Protein AF-A0A2C7A4M6-F1 (afdb_monomer_lite)

Foldseek 3Di:
DPFADFDDDDDPFKTKGKDADQAWAKFKFWQPQPPQPDWKFKDKDQPPDDDDPPDGDTDDDPPDRIDMDIEIHHHRIMMMIMRGGPDDDDDDGDRDPDPDDPVADHDAWAAWAFDFKAAPVRDTQQAEDDEFKIKTKTFTDAQWKKWKWKAFPNDIDTQDIDGQHRRRIDMDMGGDDDFGWIWMWMWTADPSGHIYDIHPDTDTYGYHDDPDQDQDAWAAKFWDFKADLVGTDPPQEAQFQKIKIKTFTPAQWKKFKDFVPHTQDTQAGAFRRRITMDIFWRHFFDKTWMKMWIADPSGHIYDIDPGTRIHGYDYPPPDDGRPGCRSLCQLADQVQQCVQPVVCVVVVDRSSVCCVVPVLVVQRARDPQAGSFQQCQQPVVCVVVVHRSVVCCQRPVLSVQRGRAQQAGSVVQCVVVVSCVVRVHRSSSCCVRHVVVVVHGRDGDDQPGQDDPQNQARQVQQCVQVVVCVVVRPRSSVCCVVPVLVVQRARDPQAGSVQQCVVCVVCVVVVHRSSVCCQPPVLVVQHGRDPVAGSVFQCVQPVVCVVVVHRRVSCCVVPVVVVVRDRGHDDDDDPDDD

Structure (mmCIF, N/CA/C/O backbone):
data_AF-A0A2C7A4M6-F1
#
_entry.id   AF-A0A2C7A4M6-F1
#
loop_
_atom_site.group_PDB
_atom_site.id
_atom_site.type_symbol
_atom_site.label_atom_id
_atom_site.label_alt_id
_atom_site.label_comp_id
_atom_site.label_asym_id
_atom_site.label_entity_id
_atom_site.label_seq_id
_atom_site.pdbx_PDB_ins_code
_atom_site.Cartn_x
_atom_site.Cartn_y
_atom_site.Cartn_z
_atom_site.occupancy
_atom_site.B_iso_or_equiv
_atom_site.auth_seq_id
_atom_site.auth_comp_id
_atom_site.auth_asym_id
_atom_site.auth_atom_id
_atom_site.pdbx_PDB_model_num
ATOM 1 N N . MET A 1 1 ? -14.027 -23.198 -65.482 1.00 37.09 1 MET A N 1
ATOM 2 C CA . MET A 1 1 ? -15.188 -22.865 -64.628 1.00 37.09 1 MET A CA 1
ATOM 3 C C . MET A 1 1 ? -16.435 -23.460 -65.266 1.00 37.09 1 MET A C 1
ATOM 5 O O . MET A 1 1 ? -16.710 -23.129 -66.414 1.00 37.09 1 MET A O 1
ATOM 9 N N . GLN A 1 2 ? -17.139 -24.384 -64.606 1.00 36.16 2 GLN A N 1
ATOM 10 C CA . GLN A 1 2 ? -18.490 -24.741 -65.056 1.00 36.16 2 GLN A CA 1
ATOM 11 C C . GLN A 1 2 ? -19.469 -23.678 -64.531 1.00 36.16 2 GLN A C 1
ATOM 13 O O . GLN A 1 2 ? -19.302 -23.261 -63.385 1.00 36.16 2 GLN A O 1
ATOM 18 N N . PRO A 1 3 ? -20.441 -23.198 -65.328 1.00 38.25 3 PRO A N 1
ATOM 19 C CA . PRO A 1 3 ? -21.481 -22.308 -64.819 1.00 38.25 3 PRO A CA 1
ATOM 20 C C . PRO A 1 3 ? -22.248 -23.027 -63.700 1.00 38.25 3 PRO A C 1
ATOM 22 O O . PRO A 1 3 ? -22.770 -24.116 -63.933 1.00 38.25 3 PRO A O 1
ATOM 25 N N . GLY A 1 4 ? -22.268 -22.458 -62.493 1.00 45.28 4 GLY A N 1
ATOM 26 C CA . GLY A 1 4 ? -23.024 -23.010 -61.368 1.00 45.28 4 GLY A CA 1
ATOM 27 C C . GLY A 1 4 ? -24.538 -22.864 -61.554 1.00 45.28 4 GLY A C 1
ATOM 28 O O . GLY A 1 4 ? -25.001 -22.012 -62.316 1.00 45.28 4 GLY A O 1
ATOM 29 N N . GLU A 1 5 ? -25.302 -23.714 -60.863 1.00 44.94 5 GLU A N 1
ATOM 30 C CA . GLU A 1 5 ? -26.767 -23.646 -60.798 1.00 44.94 5 GLU A CA 1
ATOM 31 C C . GLU A 1 5 ? -27.243 -22.260 -60.340 1.00 44.94 5 GLU A C 1
ATOM 33 O O . GLU A 1 5 ? -26.761 -21.704 -59.352 1.00 44.94 5 GLU A O 1
ATOM 38 N N . VAL A 1 6 ? -28.230 -21.709 -61.053 1.00 43.81 6 VAL A N 1
ATOM 39 C CA . VAL A 1 6 ? -28.964 -20.523 -60.605 1.00 43.81 6 VAL A CA 1
ATOM 40 C C . VAL A 1 6 ? -29.901 -20.963 -59.490 1.00 43.81 6 VAL A C 1
ATOM 42 O O . VAL A 1 6 ? -30.918 -21.608 -59.743 1.00 43.81 6 VAL A O 1
ATOM 45 N N . ASN A 1 7 ? -29.565 -20.597 -58.260 1.00 44.53 7 ASN A N 1
ATOM 46 C CA . ASN A 1 7 ? -30.357 -20.935 -57.092 1.00 44.53 7 ASN A CA 1
ATOM 47 C C . ASN A 1 7 ? -31.122 -19.695 -56.607 1.00 44.53 7 ASN A C 1
ATOM 49 O O . ASN A 1 7 ? -30.544 -18.735 -56.100 1.00 44.53 7 ASN A O 1
ATOM 53 N N . TYR A 1 8 ? -32.446 -19.702 -56.787 1.00 42.59 8 TYR A N 1
ATOM 54 C CA . TYR A 1 8 ? -33.330 -18.626 -56.334 1.00 42.59 8 TYR A CA 1
ATOM 55 C C . TYR A 1 8 ? -33.579 -18.738 -54.826 1.00 42.59 8 TYR A C 1
ATOM 57 O O . TYR A 1 8 ? -34.459 -19.477 -54.391 1.00 42.59 8 TYR A O 1
ATOM 65 N N . PHE A 1 9 ? -32.843 -17.962 -54.032 1.00 43.03 9 PHE A N 1
ATOM 66 C CA . PHE A 1 9 ? -33.095 -17.815 -52.598 1.00 43.03 9 PHE A CA 1
ATOM 67 C C . PHE A 1 9 ? -33.281 -16.333 -52.247 1.00 43.03 9 PHE A C 1
ATOM 69 O O . PHE A 1 9 ? -32.319 -15.578 -52.143 1.00 43.03 9 PHE A O 1
ATOM 76 N N . GLY A 1 10 ? -34.531 -15.889 -52.082 1.00 40.78 10 GLY A N 1
ATOM 77 C CA . GLY A 1 10 ? -34.824 -14.538 -51.594 1.00 40.78 10 GLY A CA 1
ATOM 78 C C . GLY A 1 10 ? -36.221 -14.019 -51.930 1.00 40.78 10 GLY A C 1
ATOM 79 O O . GLY A 1 10 ? -36.876 -14.492 -52.858 1.00 40.78 10 GLY A O 1
ATOM 80 N N . ALA A 1 11 ? -36.673 -13.023 -51.160 1.00 42.22 11 ALA A N 1
ATOM 81 C CA . ALA A 1 11 ? -37.874 -12.246 -51.461 1.00 42.22 11 ALA A CA 1
ATOM 82 C C . ALA A 1 11 ? -37.765 -11.593 -52.856 1.00 42.22 11 ALA A C 1
ATOM 84 O O . ALA A 1 11 ? -36.667 -11.282 -53.317 1.00 42.22 11 ALA A O 1
ATOM 85 N N . ALA A 1 12 ? -38.908 -11.422 -53.528 1.00 44.41 12 ALA A N 1
ATOM 86 C CA . ALA A 1 12 ? -39.018 -11.025 -54.934 1.00 44.41 12 ALA A CA 1
ATOM 87 C C . ALA A 1 12 ? -38.026 -9.913 -55.353 1.00 44.41 12 ALA A C 1
ATOM 89 O O . ALA A 1 12 ? -38.167 -8.770 -54.927 1.00 44.41 12 ALA A O 1
ATOM 90 N N . GLY A 1 13 ? -37.050 -10.252 -56.211 1.00 49.88 13 GLY A N 1
ATOM 91 C CA . GLY A 1 13 ? -36.129 -9.296 -56.854 1.00 49.88 13 GLY A CA 1
ATOM 92 C C . GLY A 1 13 ? -34.626 -9.603 -56.728 1.00 49.88 13 GLY A C 1
ATOM 93 O O . GLY A 1 13 ? -33.823 -9.087 -57.503 1.00 49.88 13 GLY A O 1
ATOM 94 N N . THR A 1 14 ? -34.209 -10.476 -55.814 1.00 51.59 14 THR A N 1
ATOM 95 C CA . THR A 1 14 ? -32.778 -10.787 -55.626 1.00 51.59 14 THR A CA 1
ATOM 96 C C . THR A 1 14 ? -32.383 -12.082 -56.335 1.00 51.59 14 THR A C 1
ATOM 98 O O . THR A 1 14 ? -33.012 -13.116 -56.115 1.00 51.59 14 THR A O 1
ATOM 101 N N . VAL A 1 15 ? -31.325 -12.042 -57.154 1.00 53.59 15 VAL A N 1
ATOM 102 C CA . VAL A 1 15 ? -30.747 -13.232 -57.804 1.00 53.59 15 VAL A CA 1
ATOM 103 C C . VAL A 1 15 ? -29.376 -13.525 -57.201 1.00 53.59 15 VAL A C 1
ATOM 105 O O . VAL A 1 15 ? -28.552 -12.617 -57.074 1.00 53.59 15 VAL A O 1
ATOM 108 N N . TRP A 1 16 ? -29.141 -14.792 -56.854 1.00 56.84 16 TRP A N 1
ATOM 109 C CA . TRP A 1 16 ? -27.864 -15.286 -56.348 1.00 56.84 16 TRP A CA 1
ATOM 110 C C . TRP A 1 16 ? -27.219 -16.250 -57.341 1.00 56.84 16 TRP A C 1
ATOM 112 O O . TRP A 1 16 ? -27.884 -17.127 -57.896 1.00 56.84 16 TRP A O 1
ATOM 122 N N . TYR A 1 17 ? -25.912 -16.101 -57.531 1.00 62.38 17 TYR A N 1
ATOM 123 C CA . TYR A 1 17 ? -25.081 -17.019 -58.307 1.00 62.38 17 TYR A CA 1
ATOM 124 C C . TYR A 1 17 ? -24.051 -17.658 -57.391 1.00 62.38 17 TYR A C 1
ATOM 126 O O . TYR A 1 17 ? -23.498 -16.970 -56.538 1.00 62.38 17 TYR A O 1
ATOM 134 N N . SER A 1 18 ? -23.761 -18.943 -57.582 1.00 62.69 18 SER A N 1
ATOM 135 C CA . SER A 1 18 ? -22.676 -19.617 -56.868 1.00 62.69 18 SER A CA 1
ATOM 136 C C . SER A 1 18 ? -21.654 -20.213 -57.825 1.00 62.69 18 SER A C 1
ATOM 138 O O . SER A 1 18 ? -22.031 -20.758 -58.864 1.00 62.69 18 SER A O 1
ATOM 140 N N . PHE A 1 19 ? -20.376 -20.180 -57.460 1.00 64.81 19 PHE A N 1
ATOM 141 C CA . PHE A 1 19 ? -19.347 -20.968 -58.136 1.00 64.81 19 PHE A CA 1
ATOM 142 C C . PHE A 1 19 ? -18.282 -21.454 -57.151 1.00 64.81 19 PHE A C 1
ATOM 144 O O . PHE A 1 19 ? -18.013 -20.816 -56.135 1.00 64.81 19 PHE A O 1
ATOM 151 N N . THR A 1 20 ? -17.653 -22.573 -57.500 1.00 64.44 20 THR A N 1
ATOM 152 C CA . THR A 1 20 ? -16.527 -23.157 -56.768 1.00 64.44 20 THR A CA 1
ATOM 153 C C . THR A 1 20 ? -15.386 -23.337 -57.770 1.00 64.44 20 THR A C 1
ATOM 155 O O . THR A 1 20 ? -15.526 -24.130 -58.710 1.00 64.44 20 THR A O 1
ATOM 158 N N . PRO A 1 21 ? -14.286 -22.575 -57.671 1.00 63.03 21 PRO A N 1
ATOM 159 C CA . PRO A 1 21 ? -13.169 -22.721 -58.587 1.00 63.03 21 PRO A CA 1
ATOM 160 C C . PRO A 1 21 ? -12.382 -23.996 -58.249 1.00 63.03 21 PRO A C 1
ATOM 162 O O . PRO A 1 21 ? -12.320 -24.441 -57.103 1.00 63.03 21 PRO A O 1
ATOM 165 N N . THR A 1 22 ? -11.785 -24.606 -59.269 1.00 62.47 22 THR A N 1
ATOM 166 C CA . THR A 1 22 ? -10.957 -25.817 -59.130 1.00 62.47 22 THR A CA 1
ATOM 167 C C . THR A 1 22 ? -9.478 -25.510 -58.898 1.00 62.47 22 THR A C 1
ATOM 169 O O . THR A 1 22 ? -8.708 -26.417 -58.608 1.00 62.47 22 THR A O 1
ATOM 172 N N . GLU A 1 23 ? -9.080 -24.248 -59.049 1.00 58.94 23 GLU A N 1
ATOM 173 C CA . GLU A 1 23 ? -7.717 -23.745 -58.886 1.00 58.94 23 GLU A CA 1
ATOM 174 C C . GLU A 1 23 ? -7.760 -22.320 -58.316 1.00 58.94 23 GLU A C 1
ATOM 176 O O . GLU A 1 23 ? -8.772 -21.632 -58.461 1.00 58.94 23 GLU A O 1
ATOM 181 N N . ASN A 1 24 ? -6.677 -21.892 -57.663 1.00 57.22 24 ASN A N 1
ATOM 182 C CA . ASN A 1 24 ? -6.542 -20.524 -57.166 1.00 57.22 24 ASN A CA 1
ATOM 183 C C . ASN A 1 24 ? -6.307 -19.593 -58.355 1.00 57.22 24 ASN A C 1
ATOM 185 O O . ASN A 1 24 ? -5.289 -19.725 -59.037 1.00 57.22 24 ASN A O 1
ATOM 189 N N . ALA A 1 25 ? -7.231 -18.675 -58.617 1.00 57.78 25 ALA A N 1
ATOM 190 C CA . ALA A 1 25 ? -7.125 -17.786 -59.765 1.00 57.78 25 ALA A CA 1
ATOM 191 C C . ALA A 1 25 ? -7.914 -16.486 -59.561 1.00 57.78 25 ALA A C 1
ATOM 193 O O . ALA A 1 25 ? -8.952 -16.493 -58.892 1.00 57.78 25 ALA A O 1
ATOM 194 N N . PRO A 1 26 ? -7.482 -15.379 -60.190 1.00 55.06 26 PRO A N 1
ATOM 195 C CA . PRO A 1 26 ? -8.319 -14.198 -60.320 1.00 55.06 26 PRO A CA 1
ATOM 196 C C . PRO A 1 26 ? -9.550 -14.525 -61.170 1.00 55.06 26 PRO A C 1
ATOM 198 O O . PRO A 1 26 ? -9.453 -15.143 -62.236 1.00 55.06 26 PRO A O 1
ATOM 201 N N . VAL A 1 27 ? -10.719 -14.101 -60.699 1.00 57.97 27 VAL A N 1
ATOM 202 C CA . VAL A 1 27 ? -11.993 -14.293 -61.389 1.00 57.97 27 VAL A CA 1
ATOM 203 C C . VAL A 1 27 ? -12.626 -12.935 -61.643 1.00 57.97 27 VAL A C 1
ATOM 205 O O . VAL A 1 27 ? -12.754 -12.116 -60.738 1.00 57.97 27 VAL A O 1
ATOM 208 N N . ALA A 1 28 ? -13.031 -12.710 -62.892 1.00 55.62 28 ALA A N 1
ATOM 209 C CA . ALA A 1 28 ? -13.744 -11.518 -63.319 1.00 55.62 28 ALA A CA 1
ATOM 210 C C . ALA A 1 28 ? -15.166 -11.880 -63.762 1.00 55.62 28 ALA A C 1
ATOM 212 O O . ALA A 1 28 ? -15.371 -12.809 -64.547 1.00 55.62 28 ALA A O 1
ATOM 213 N N . PHE A 1 29 ? -16.147 -11.112 -63.296 1.00 58.28 29 PHE A N 1
ATOM 214 C CA . PHE A 1 29 ? -17.554 -11.239 -63.668 1.00 58.28 29 PHE A CA 1
ATOM 215 C C . PHE A 1 29 ? -17.983 -9.999 -64.423 1.00 58.28 29 PHE A C 1
ATOM 217 O O . PHE A 1 29 ? -17.858 -8.908 -63.886 1.00 58.28 29 PHE A O 1
ATOM 224 N N . SER A 1 30 ? -18.534 -10.151 -65.627 1.00 52.47 30 SER A N 1
ATOM 225 C CA . SER A 1 30 ? -19.196 -9.054 -66.337 1.00 52.47 30 SER A CA 1
ATOM 226 C C . SER A 1 30 ? -20.706 -9.257 -66.300 1.00 52.47 30 SER A C 1
ATOM 228 O O . SER A 1 30 ? -21.194 -10.335 -66.641 1.00 52.47 30 SER A O 1
ATOM 230 N N . LEU A 1 31 ? -21.452 -8.217 -65.926 1.00 51.25 31 LEU A N 1
ATOM 231 C CA . LEU A 1 31 ? -22.922 -8.249 -65.904 1.00 51.25 31 LEU A CA 1
ATOM 232 C C . LEU A 1 31 ? -23.560 -7.892 -67.265 1.00 51.25 31 LEU A C 1
ATOM 234 O O . LEU A 1 31 ? -24.771 -7.684 -67.354 1.00 51.25 31 LEU A O 1
ATOM 238 N N . GLY A 1 32 ? -22.767 -7.838 -68.342 1.00 50.16 32 GLY A N 1
ATOM 239 C CA . GLY A 1 32 ? -23.219 -7.372 -69.656 1.00 50.16 32 GLY A CA 1
ATOM 240 C C . GLY A 1 32 ? -23.628 -5.890 -69.656 1.00 50.16 32 GLY A C 1
ATOM 241 O O . GLY A 1 32 ? -23.464 -5.182 -68.667 1.00 50.16 32 GLY A O 1
ATOM 242 N N . ASN A 1 33 ? -24.181 -5.401 -70.772 1.00 45.00 33 ASN A N 1
ATOM 243 C CA . ASN A 1 33 ? -24.582 -3.991 -70.958 1.00 45.00 33 ASN A CA 1
ATOM 244 C C . ASN A 1 33 ? -25.824 -3.563 -70.138 1.00 45.00 33 ASN A C 1
ATOM 246 O O . ASN A 1 33 ? -26.462 -2.559 -70.467 1.00 45.00 33 ASN A O 1
ATOM 250 N N . ALA A 1 34 ? -26.222 -4.322 -69.116 1.00 41.66 34 ALA A N 1
ATOM 251 C CA . ALA A 1 34 ? -27.325 -3.923 -68.254 1.00 41.66 34 ALA A CA 1
ATOM 252 C C . ALA A 1 34 ? -26.898 -2.688 -67.432 1.00 41.66 34 ALA A C 1
ATOM 254 O O . ALA A 1 34 ? -25.801 -2.687 -66.875 1.00 41.66 34 ALA A O 1
ATOM 255 N N . PRO A 1 35 ? -27.713 -1.621 -67.344 1.00 41.47 35 PRO A N 1
ATOM 256 C CA . PRO A 1 35 ? -27.428 -0.500 -66.457 1.00 41.47 35 PRO A CA 1
ATOM 257 C C . PRO A 1 35 ? -27.546 -0.986 -65.008 1.00 41.47 35 PRO A C 1
ATOM 259 O O . PRO A 1 35 ? -28.638 -1.080 -64.453 1.00 41.47 35 PRO A O 1
ATOM 262 N N . VAL A 1 36 ? -26.420 -1.351 -64.401 1.00 44.88 36 VAL A N 1
ATOM 263 C CA . VAL A 1 36 ? -26.385 -1.810 -63.012 1.00 44.88 36 VAL A CA 1
ATOM 264 C C . VAL A 1 36 ? -26.362 -0.571 -62.121 1.00 44.88 36 VAL A C 1
ATOM 266 O O . VAL A 1 36 ? -25.313 0.024 -61.893 1.00 44.88 36 VAL A O 1
ATOM 269 N N . THR A 1 37 ? -27.529 -0.125 -61.659 1.00 39.97 37 THR A N 1
ATOM 270 C CA . THR A 1 37 ? -27.629 0.977 -60.686 1.00 39.97 37 THR A CA 1
ATOM 271 C C . THR A 1 37 ? -27.382 0.535 -59.241 1.00 39.97 37 THR A C 1
ATOM 273 O O . THR A 1 37 ? -27.327 1.395 -58.370 1.00 39.97 37 THR A O 1
ATOM 276 N N . ASN A 1 38 ? -27.209 -0.766 -58.966 1.00 41.53 38 ASN A N 1
ATOM 277 C CA . ASN A 1 38 ? -27.182 -1.303 -57.601 1.00 41.53 38 ASN A CA 1
ATOM 278 C C . ASN A 1 38 ? -25.968 -2.206 -57.309 1.00 41.53 38 ASN A C 1
ATOM 280 O O . ASN A 1 38 ? -25.449 -2.890 -58.186 1.00 41.53 38 ASN A O 1
ATOM 284 N N . SER A 1 39 ? -25.560 -2.200 -56.039 1.00 45.88 39 SER A N 1
ATOM 285 C CA . SER A 1 39 ? -24.420 -2.889 -55.423 1.00 45.88 39 SER A CA 1
ATOM 286 C C . SER A 1 39 ? -24.341 -4.381 -55.771 1.00 45.88 39 SER A C 1
ATOM 288 O O . SER A 1 39 ? -25.323 -5.107 -55.606 1.00 45.88 39 SER A O 1
ATOM 290 N N . VAL A 1 40 ? -23.165 -4.850 -56.194 1.00 48.09 40 VAL A N 1
ATOM 291 C CA . VAL A 1 40 ? -22.848 -6.285 -56.267 1.00 48.09 40 VAL A CA 1
ATOM 292 C C . VAL A 1 40 ? -22.178 -6.682 -54.958 1.00 48.09 40 VAL A C 1
ATOM 294 O O . VAL A 1 40 ? -21.244 -6.009 -54.527 1.00 48.09 40 VAL A O 1
ATOM 297 N N . ILE A 1 41 ? -22.660 -7.752 -54.327 1.00 53.38 41 ILE A N 1
ATOM 298 C CA . ILE A 1 41 ? -22.087 -8.282 -53.083 1.00 53.38 41 ILE A CA 1
ATOM 299 C C . ILE A 1 41 ? -21.517 -9.667 -53.380 1.00 53.38 41 ILE A C 1
ATOM 301 O O . ILE A 1 41 ? -22.229 -10.523 -53.907 1.00 53.38 41 ILE A O 1
ATOM 305 N N . VAL A 1 42 ? -20.244 -9.880 -53.040 1.00 52.91 42 VAL A N 1
ATOM 306 C CA . VAL A 1 42 ? -19.570 -11.182 -53.123 1.00 52.91 42 VAL A CA 1
ATOM 307 C C . VAL A 1 42 ? -19.296 -11.676 -51.707 1.00 52.91 42 VAL A C 1
ATOM 309 O O . VAL A 1 42 ? -18.704 -10.956 -50.908 1.00 52.91 42 VAL A O 1
ATOM 312 N N . GLN A 1 43 ? -19.721 -12.899 -51.404 1.00 56.97 43 GLN A N 1
ATOM 313 C CA . GLN A 1 43 ? -19.491 -13.565 -50.122 1.00 56.97 43 GLN A CA 1
ATOM 314 C C . GLN A 1 43 ? -18.899 -14.951 -50.368 1.00 56.97 43 GLN A C 1
ATOM 316 O O . GLN A 1 43 ? -19.363 -15.673 -51.248 1.00 56.97 43 GLN A O 1
ATOM 321 N N . SER A 1 44 ? -17.893 -15.349 -49.597 1.00 50.44 44 SER A N 1
ATOM 322 C CA . SER A 1 44 ? -17.396 -16.727 -49.580 1.00 50.44 44 SER A CA 1
ATOM 323 C C . SER A 1 44 ? -17.989 -17.487 -48.394 1.00 50.44 44 SER A C 1
ATOM 325 O O . SER A 1 44 ? -18.187 -16.921 -47.319 1.00 50.44 44 SER A O 1
ATOM 327 N N . ALA A 1 45 ? -18.285 -18.773 -48.583 1.00 44.69 45 ALA A N 1
ATOM 328 C CA . ALA A 1 45 ? -18.636 -19.677 -47.495 1.00 44.69 45 ALA A CA 1
ATOM 329 C C . ALA A 1 45 ? -18.096 -21.096 -47.764 1.00 44.69 45 ALA A C 1
ATOM 331 O O . ALA A 1 45 ? -17.953 -21.492 -48.930 1.00 44.69 45 ALA A O 1
ATOM 332 N N . PRO A 1 46 ? -17.822 -21.883 -46.706 1.00 42.16 46 PRO A N 1
ATOM 333 C CA . PRO A 1 46 ? -17.512 -23.302 -46.840 1.00 42.16 46 PRO A CA 1
ATOM 334 C C . PRO A 1 46 ? -18.595 -24.058 -47.624 1.00 42.16 46 PRO A C 1
ATOM 336 O O . PRO A 1 46 ? -19.780 -23.719 -47.580 1.00 42.16 46 PRO A O 1
ATOM 339 N N . ALA A 1 47 ? -18.208 -25.116 -48.340 1.00 37.78 47 ALA A N 1
ATOM 340 C CA . ALA A 1 47 ? -19.157 -25.923 -49.102 1.00 37.78 47 ALA A CA 1
ATOM 341 C C . ALA A 1 47 ? -20.254 -26.509 -48.183 1.00 37.78 47 ALA A C 1
ATOM 343 O O . ALA A 1 47 ? -19.963 -27.304 -47.292 1.00 37.78 47 ALA A O 1
ATOM 344 N N . GLY A 1 48 ? -21.517 -26.132 -48.420 1.00 36.44 48 GLY A N 1
ATOM 345 C CA . GLY A 1 48 ? -22.682 -26.640 -47.681 1.00 36.44 48 GLY A CA 1
ATOM 346 C C . GLY A 1 48 ? -23.257 -25.724 -46.591 1.00 36.44 48 GLY A C 1
ATOM 347 O O . GLY A 1 48 ? -24.204 -26.139 -45.924 1.00 36.44 48 GLY A O 1
ATOM 348 N N . THR A 1 49 ? -22.752 -24.497 -46.413 1.00 36.78 49 THR A N 1
ATOM 349 C CA . THR A 1 49 ? -23.287 -23.517 -45.443 1.00 36.78 49 THR A CA 1
ATOM 350 C C . THR A 1 49 ? -23.953 -22.307 -46.122 1.00 36.78 49 THR A C 1
ATOM 352 O O . THR A 1 49 ? -23.675 -21.990 -47.280 1.00 36.78 49 THR A O 1
ATOM 355 N N . VAL A 1 50 ? -24.877 -21.643 -45.409 1.00 35.56 50 VAL A N 1
ATOM 356 C CA . VAL A 1 50 ? -25.523 -20.380 -45.829 1.00 35.56 50 VAL A CA 1
ATOM 357 C C . VAL A 1 50 ? -24.733 -19.209 -45.220 1.00 35.56 50 VAL A C 1
ATOM 359 O O . VAL A 1 50 ? -24.493 -19.240 -44.013 1.00 35.56 50 VAL A O 1
ATOM 362 N N . PRO A 1 51 ? -24.320 -18.191 -45.995 1.00 38.62 51 PRO A N 1
ATOM 363 C CA . PRO A 1 51 ? -23.470 -17.111 -45.488 1.00 38.62 51 PRO A CA 1
ATOM 364 C C . PRO A 1 51 ? -24.187 -16.190 -44.481 1.00 38.62 51 PRO A C 1
ATOM 366 O O . PRO A 1 51 ? -25.370 -15.876 -44.634 1.00 38.62 51 PRO A O 1
ATOM 369 N N . SER A 1 52 ? -23.450 -15.722 -43.465 1.00 35.28 52 SER A N 1
ATOM 370 C CA . SER A 1 52 ? -23.842 -14.618 -42.577 1.00 35.28 52 SER A CA 1
ATOM 371 C C . SER A 1 52 ? -23.317 -13.282 -43.131 1.00 35.28 52 SER A C 1
ATOM 373 O O . SER A 1 52 ? -22.284 -13.221 -43.791 1.00 35.28 52 SER A O 1
ATOM 375 N N . VAL A 1 53 ? -24.049 -12.190 -42.898 1.00 34.72 53 VAL A N 1
ATOM 376 C CA . VAL A 1 53 ? -23.963 -10.898 -43.624 1.00 34.72 53 VAL A CA 1
ATOM 377 C C . VAL A 1 53 ? -22.669 -10.081 -43.347 1.00 34.72 53 VAL A C 1
ATOM 379 O O . VAL A 1 53 ? -22.598 -8.903 -43.675 1.00 34.72 53 VAL A O 1
ATOM 382 N N . GLY A 1 54 ? -21.626 -10.672 -42.752 1.00 29.75 54 GLY A N 1
ATOM 383 C CA . GLY A 1 54 ? -20.470 -9.947 -42.193 1.00 29.75 54 GLY A CA 1
ATOM 384 C C . GLY A 1 54 ? -19.261 -9.716 -43.110 1.00 29.75 54 GLY A C 1
ATOM 385 O O . GLY A 1 54 ? -18.419 -8.885 -42.790 1.00 29.75 54 GLY A O 1
ATOM 386 N N . GLY A 1 55 ? -19.147 -10.410 -44.244 1.00 31.31 55 GLY A N 1
ATOM 387 C CA . GLY A 1 55 ? -18.017 -10.261 -45.172 1.00 31.31 55 GLY A CA 1
ATOM 388 C C . GLY A 1 55 ? -18.356 -9.361 -46.357 1.00 31.31 55 GLY A C 1
ATOM 389 O O . GLY A 1 55 ? -18.656 -9.863 -47.436 1.00 31.31 55 GLY A O 1
ATOM 390 N N . LEU A 1 56 ? -18.375 -8.041 -46.168 1.00 39.03 56 LEU A N 1
ATOM 391 C CA . LEU A 1 56 ? -18.654 -7.078 -47.241 1.00 39.03 56 LEU A CA 1
ATOM 392 C C . LEU A 1 56 ? -17.366 -6.715 -47.998 1.00 39.03 56 LEU A C 1
ATOM 394 O O . LEU A 1 56 ? -16.577 -5.913 -47.510 1.00 39.03 56 LEU A O 1
ATOM 398 N N . GLN A 1 57 ? -17.185 -7.223 -49.221 1.00 39.84 57 GLN A N 1
ATOM 399 C CA . GLN A 1 57 ? -16.430 -6.489 -50.243 1.00 39.84 57 GLN A CA 1
ATOM 400 C C . GLN A 1 57 ? -17.427 -5.744 -51.135 1.00 39.84 57 GLN A C 1
ATOM 402 O O . GLN A 1 57 ? -18.160 -6.349 -51.919 1.00 39.84 57 GLN A O 1
ATOM 407 N N . ALA A 1 58 ? -17.494 -4.422 -50.977 1.00 36.81 58 ALA A N 1
ATOM 408 C CA . ALA A 1 58 ? -18.237 -3.549 -51.875 1.00 36.81 58 ALA A CA 1
ATOM 409 C C . ALA A 1 58 ? -17.299 -3.096 -53.000 1.00 36.81 58 ALA A C 1
ATOM 411 O O . ALA A 1 58 ? -16.381 -2.319 -52.757 1.00 36.81 58 ALA A O 1
ATOM 412 N N . VAL A 1 59 ? -17.534 -3.552 -54.231 1.00 40.56 59 VAL A N 1
ATOM 413 C CA . VAL A 1 59 ? -16.836 -3.010 -55.405 1.00 40.56 59 VAL A CA 1
ATOM 414 C C . VAL A 1 59 ? -17.678 -1.865 -55.965 1.00 40.56 59 VAL A C 1
ATOM 416 O O . VAL A 1 59 ? -18.768 -2.084 -56.502 1.00 40.56 59 VAL A O 1
ATOM 419 N N . THR A 1 60 ? -17.210 -0.626 -55.808 1.00 36.03 60 THR A N 1
ATOM 420 C CA . THR A 1 60 ? -17.815 0.555 -56.439 1.00 36.03 60 THR A CA 1
ATOM 421 C C . THR A 1 60 ? -17.402 0.670 -57.906 1.00 36.03 60 THR A C 1
ATOM 423 O O . THR A 1 60 ? -16.270 0.412 -58.302 1.00 36.03 60 THR A O 1
ATOM 426 N N . ASN A 1 61 ? -18.374 1.065 -58.727 1.00 37.59 61 ASN A N 1
ATOM 427 C CA . ASN A 1 61 ? -18.274 1.214 -60.173 1.00 37.59 61 ASN A CA 1
ATOM 428 C C . ASN A 1 61 ? -17.299 2.345 -60.562 1.00 37.59 61 ASN A C 1
ATOM 430 O O . ASN A 1 61 ? -17.655 3.522 -60.486 1.00 37.59 61 ASN A O 1
ATOM 434 N N . ASN A 1 62 ? -16.095 2.002 -61.027 1.00 31.94 62 ASN A N 1
ATOM 435 C CA . ASN A 1 62 ? -15.155 2.957 -61.624 1.00 31.94 62 ASN A CA 1
ATOM 436 C C . ASN A 1 62 ? -15.511 3.238 -63.095 1.00 31.94 62 ASN A C 1
ATOM 438 O O . ASN A 1 62 ? -14.805 2.818 -64.002 1.00 31.94 62 ASN A O 1
ATOM 442 N N . GLY A 1 63 ? -16.619 3.948 -63.337 1.00 34.12 63 GLY A N 1
ATOM 443 C CA . GLY A 1 63 ? -16.832 4.812 -64.515 1.00 34.12 63 GLY A CA 1
ATOM 444 C C . GLY A 1 63 ? -16.630 4.246 -65.936 1.00 34.12 63 GLY A C 1
ATOM 445 O O . GLY A 1 63 ? -16.569 5.034 -66.880 1.00 34.12 63 GLY A O 1
ATOM 446 N N . GLY A 1 64 ? -16.530 2.929 -66.121 1.00 39.09 64 GLY A N 1
ATOM 447 C CA . GLY A 1 64 ? -16.314 2.260 -67.406 1.00 39.09 64 GLY A CA 1
ATOM 448 C C . GLY A 1 64 ? -17.582 1.596 -67.943 1.00 39.09 64 GLY A C 1
ATOM 449 O O . GLY A 1 64 ? -18.466 1.197 -67.192 1.00 39.09 64 GLY A O 1
ATOM 450 N N . SER A 1 65 ? -17.684 1.460 -69.264 1.00 41.66 65 SER A N 1
ATOM 451 C CA . SER A 1 65 ? -18.879 1.028 -70.010 1.00 41.66 65 SER A CA 1
ATOM 452 C C . SER A 1 65 ? -19.344 -0.429 -69.797 1.00 41.66 65 SER A C 1
ATOM 454 O O . SER A 1 65 ? -20.243 -0.875 -70.509 1.00 41.66 65 SER A O 1
ATOM 456 N N . ALA A 1 66 ? -18.801 -1.159 -68.818 1.00 43.75 66 ALA A N 1
ATOM 457 C CA . ALA A 1 66 ? -19.342 -2.432 -68.342 1.00 43.75 66 ALA A CA 1
ATOM 458 C C . ALA A 1 66 ? -18.951 -2.667 -66.866 1.00 43.75 66 ALA A C 1
ATOM 460 O O . ALA A 1 66 ? -17.760 -2.630 -66.558 1.00 43.75 66 ALA A O 1
ATOM 461 N N . PRO A 1 67 ? -19.898 -2.944 -65.950 1.00 46.06 67 PRO A N 1
ATOM 462 C CA . PRO A 1 67 ? -19.560 -3.290 -64.575 1.00 46.06 67 PRO A CA 1
ATOM 463 C C . PRO A 1 67 ? -18.915 -4.676 -64.545 1.00 46.06 67 PRO A C 1
ATOM 465 O O . PRO A 1 67 ? -19.552 -5.678 -64.895 1.00 46.06 67 PRO A O 1
ATOM 468 N N . ALA A 1 68 ? -17.640 -4.709 -64.152 1.00 48.78 68 ALA A N 1
ATOM 469 C CA . ALA A 1 68 ? -16.905 -5.932 -63.891 1.00 48.78 68 ALA A CA 1
ATOM 470 C C . ALA A 1 68 ? -16.522 -6.010 -62.408 1.00 48.78 68 ALA A C 1
ATOM 472 O O . ALA A 1 68 ? -15.908 -5.086 -61.885 1.00 48.78 68 ALA A O 1
ATOM 473 N N . VAL A 1 69 ? -16.889 -7.103 -61.735 1.00 52.53 69 VAL A N 1
ATOM 474 C CA . VAL A 1 69 ? -16.413 -7.416 -60.377 1.00 52.53 69 VAL A CA 1
ATOM 475 C C . VAL A 1 69 ? -15.246 -8.380 -60.511 1.00 52.53 69 VAL A C 1
ATOM 477 O O . VAL A 1 69 ? -15.396 -9.418 -61.157 1.00 52.53 69 VAL A O 1
ATOM 480 N N . GLN A 1 70 ? -14.093 -8.034 -59.942 1.00 55.34 70 GLN A N 1
ATOM 481 C CA . GLN A 1 70 ? -12.880 -8.852 -59.983 1.00 55.34 70 GLN A CA 1
ATOM 482 C C . GLN A 1 70 ? -12.416 -9.143 -58.559 1.00 55.34 70 GLN A C 1
ATOM 484 O O . GLN A 1 70 ? -12.411 -8.241 -57.729 1.00 55.34 70 GLN A O 1
ATOM 489 N N . PHE A 1 71 ? -12.073 -10.396 -58.274 1.00 56.59 71 PHE A N 1
ATOM 490 C CA . PHE A 1 71 ? -11.492 -10.810 -56.994 1.00 56.59 71 PHE A CA 1
ATOM 491 C C . PHE A 1 71 ? -10.687 -12.102 -57.158 1.00 56.59 71 PHE A C 1
ATOM 493 O O . PHE A 1 71 ? -10.853 -12.835 -58.140 1.00 56.59 71 PHE A O 1
ATOM 500 N N . PHE A 1 72 ? -9.826 -12.408 -56.189 1.00 57.41 72 PHE A N 1
ATOM 501 C CA . PHE A 1 72 ? -9.060 -13.651 -56.169 1.00 57.41 72 PHE A CA 1
ATOM 502 C C . PHE A 1 72 ? -9.869 -14.794 -55.542 1.00 57.41 72 PHE A C 1
ATOM 504 O O . PHE A 1 72 ? -10.297 -14.709 -54.389 1.00 57.41 72 PHE A O 1
ATOM 511 N N . ALA A 1 73 ? -10.095 -15.870 -56.297 1.00 60.69 73 ALA A N 1
ATOM 512 C CA . ALA A 1 73 ? -10.877 -17.012 -55.839 1.00 60.69 73 ALA A CA 1
ATOM 513 C C . ALA A 1 73 ? -9.970 -18.192 -55.453 1.00 60.69 73 ALA A C 1
ATOM 515 O O . ALA A 1 73 ? -9.041 -18.536 -56.184 1.00 60.69 73 ALA A O 1
ATOM 516 N N . GLN A 1 74 ? -10.256 -18.827 -54.315 1.00 58.41 74 GLN A N 1
ATOM 517 C CA . GLN A 1 74 ? -9.512 -19.970 -53.786 1.00 58.41 74 GLN A CA 1
ATOM 518 C C . GLN A 1 74 ? -10.165 -21.296 -54.188 1.00 58.41 74 GLN A C 1
ATOM 520 O O . GLN A 1 74 ? -11.381 -21.464 -54.072 1.00 58.41 74 GLN A O 1
ATOM 525 N N . ALA A 1 75 ? -9.351 -22.255 -54.627 1.00 61.12 75 ALA A N 1
ATOM 526 C CA . ALA A 1 75 ? -9.764 -23.593 -55.022 1.00 61.12 75 ALA A CA 1
ATOM 527 C C . ALA A 1 75 ? -10.575 -24.276 -53.911 1.00 61.12 75 ALA A C 1
ATOM 529 O O . ALA A 1 75 ? -10.155 -24.324 -52.758 1.00 61.12 75 ALA A O 1
ATOM 530 N N . GLY A 1 76 ? -11.737 -24.826 -54.263 1.00 58.84 76 GLY A N 1
ATOM 531 C CA . GLY A 1 76 ? -12.609 -25.537 -53.323 1.00 58.84 76 GLY A CA 1
ATOM 532 C C . GLY A 1 76 ? -13.488 -24.647 -52.433 1.00 58.84 76 GLY A C 1
ATOM 533 O O . GLY A 1 76 ? -14.421 -25.173 -51.829 1.00 58.84 76 GLY A O 1
ATOM 534 N N . GLN A 1 77 ? -13.272 -23.326 -52.397 1.00 60.41 77 GLN A N 1
ATOM 535 C CA . GLN A 1 77 ? -14.165 -22.393 -51.701 1.00 60.41 77 GLN A CA 1
ATOM 536 C C . GLN A 1 77 ? -15.368 -22.026 -52.567 1.00 60.41 77 GLN A C 1
ATOM 538 O O . GLN A 1 77 ? -15.234 -21.789 -53.767 1.00 60.41 77 GLN A O 1
ATOM 543 N N . THR A 1 78 ? -16.561 -21.975 -51.975 1.00 61.41 78 THR A N 1
ATOM 544 C CA . THR A 1 78 ? -17.772 -21.600 -52.715 1.00 61.41 78 THR A CA 1
ATOM 545 C C . THR A 1 78 ? -18.062 -20.121 -52.513 1.00 61.41 78 THR A C 1
ATOM 547 O O . THR A 1 78 ? -18.155 -19.635 -51.388 1.00 61.41 78 THR A O 1
ATOM 550 N N . TYR A 1 79 ? -18.212 -19.404 -53.618 1.00 61.56 79 TYR A N 1
ATOM 551 C CA . TYR A 1 79 ? -18.504 -17.977 -53.633 1.00 61.56 79 TYR A CA 1
ATOM 552 C C . TYR A 1 79 ? -19.946 -17.758 -54.071 1.00 61.56 79 TYR A C 1
ATOM 554 O O . TYR A 1 79 ? -20.368 -18.325 -55.079 1.00 61.56 79 TYR A O 1
ATOM 562 N N . TYR A 1 80 ? -20.671 -16.918 -53.338 1.00 62.47 80 TYR A N 1
ATOM 563 C CA . TYR A 1 80 ? -22.035 -16.483 -53.606 1.00 62.47 80 TYR A CA 1
ATOM 564 C C . TYR A 1 80 ? -22.041 -15.010 -54.013 1.00 62.47 80 TYR A C 1
ATOM 566 O O . TYR A 1 80 ? -21.473 -14.158 -53.331 1.00 62.47 80 TYR A O 1
ATOM 574 N N . ILE A 1 81 ? -22.693 -14.706 -55.130 1.00 62.69 81 ILE A N 1
ATOM 575 C CA . ILE A 1 81 ? -22.761 -13.364 -55.708 1.00 62.69 81 ILE A CA 1
ATOM 576 C C . ILE A 1 81 ? -24.218 -12.920 -55.730 1.00 62.69 81 ILE A C 1
ATOM 578 O O . ILE A 1 81 ? -25.037 -13.529 -56.424 1.00 62.69 81 ILE A O 1
ATOM 582 N N . GLN A 1 82 ? -24.529 -11.849 -55.003 1.00 59.28 82 GLN A N 1
ATOM 583 C CA . GLN A 1 82 ? -25.845 -11.219 -55.005 1.00 59.28 82 GLN A CA 1
ATOM 584 C C . GLN A 1 82 ? -25.902 -10.110 -56.053 1.00 59.28 82 GLN A C 1
ATOM 586 O O . GLN A 1 82 ? -25.097 -9.175 -56.026 1.00 59.28 82 GLN A O 1
ATOM 591 N N . VAL A 1 83 ? -26.907 -10.170 -56.928 1.00 56.47 83 VAL A N 1
ATOM 592 C CA . VAL A 1 83 ? -27.238 -9.083 -57.857 1.00 56.47 83 VAL A CA 1
ATOM 593 C C . VAL A 1 83 ? -28.649 -8.588 -57.537 1.00 56.47 83 VAL A C 1
ATOM 595 O O . VAL A 1 83 ? -29.628 -9.329 -57.664 1.00 56.47 83 VAL A O 1
ATOM 598 N N . GLY A 1 84 ? -28.770 -7.338 -57.084 1.00 48.38 84 GLY A N 1
ATOM 599 C CA . GLY A 1 84 ? -30.073 -6.720 -56.828 1.00 48.38 84 GLY A CA 1
ATOM 600 C C . GLY A 1 84 ? -30.733 -6.271 -58.133 1.00 48.38 84 GLY A C 1
ATOM 601 O O . GLY A 1 84 ? -30.177 -5.421 -58.824 1.00 48.38 84 GLY A O 1
ATOM 602 N N . SER A 1 85 ? -31.917 -6.791 -58.477 1.00 49.62 85 SER A N 1
ATOM 603 C CA . SER A 1 85 ? -32.676 -6.310 -59.643 1.00 49.62 85 SER A CA 1
ATOM 604 C C . SER A 1 85 ? -34.155 -6.080 -59.323 1.00 49.62 85 SER A C 1
ATOM 606 O O . SER A 1 85 ? -34.810 -6.894 -58.681 1.00 49.62 85 SER A O 1
ATOM 608 N N . THR A 1 86 ? -34.739 -4.993 -59.822 1.00 40.94 86 THR A N 1
ATOM 609 C CA . THR A 1 86 ? -36.182 -4.983 -60.086 1.00 40.94 86 THR A CA 1
ATOM 610 C C . THR A 1 86 ? -36.386 -5.785 -61.363 1.00 40.94 86 THR A C 1
ATOM 612 O O . THR A 1 86 ? -35.831 -5.432 -62.401 1.00 40.94 86 THR A O 1
ATOM 615 N N . ALA A 1 87 ? -37.100 -6.900 -61.250 1.00 41.72 87 ALA A N 1
ATOM 616 C CA . ALA A 1 87 ? -37.295 -7.883 -62.303 1.00 41.72 87 ALA A CA 1
ATOM 617 C C . ALA A 1 87 ? -37.710 -7.251 -63.642 1.00 41.72 87 ALA A C 1
ATOM 619 O O . ALA A 1 87 ? -38.802 -6.708 -63.741 1.00 41.72 87 ALA A O 1
ATOM 620 N N . GLU A 1 88 ? -36.830 -7.337 -64.641 1.00 42.41 88 GLU A N 1
ATOM 621 C CA . GLU A 1 88 ? -37.098 -7.675 -66.046 1.00 42.41 88 GLU A CA 1
ATOM 622 C C . GLU A 1 88 ? -35.804 -7.465 -66.859 1.00 42.41 88 GLU A C 1
ATOM 624 O O . GLU A 1 88 ? -35.191 -6.406 -66.819 1.00 42.41 88 GLU A O 1
ATOM 629 N N . ALA A 1 89 ? -35.400 -8.502 -67.602 1.00 41.19 89 ALA A N 1
ATOM 630 C CA . ALA A 1 89 ? -34.283 -8.536 -68.558 1.00 41.19 89 ALA A CA 1
ATOM 631 C C . ALA A 1 89 ? -32.838 -8.605 -68.006 1.00 41.19 89 ALA A C 1
ATOM 633 O O . ALA A 1 89 ? -32.026 -7.712 -68.233 1.00 41.19 89 ALA A O 1
ATOM 634 N N . LEU A 1 90 ? -32.450 -9.760 -67.450 1.00 42.94 90 LEU A N 1
ATOM 635 C CA . LEU A 1 90 ? -31.081 -10.261 -67.643 1.00 42.94 90 LEU A CA 1
ATOM 636 C C . LEU A 1 90 ? -31.110 -11.307 -68.767 1.00 42.94 90 LEU A C 1
ATOM 638 O O . LEU A 1 90 ? -31.532 -12.446 -68.574 1.00 42.94 90 LEU A O 1
ATOM 642 N N . GLY A 1 91 ? -30.727 -10.887 -69.977 1.00 40.69 91 GLY A N 1
ATOM 643 C CA . GLY A 1 91 ? -30.354 -11.809 -71.052 1.00 40.69 91 GLY A CA 1
ATOM 644 C C . GLY A 1 91 ? -29.112 -12.620 -70.665 1.00 40.69 91 GLY A C 1
ATOM 645 O O . GLY A 1 91 ? -28.422 -12.262 -69.716 1.00 40.69 91 GLY A O 1
ATOM 646 N N . ALA A 1 92 ? -28.866 -13.719 -71.388 1.00 41.09 92 ALA A N 1
ATOM 647 C CA . ALA A 1 92 ? -27.820 -14.721 -71.145 1.00 41.09 92 ALA A CA 1
ATOM 648 C C . ALA A 1 92 ? -26.599 -14.213 -70.348 1.00 41.09 92 ALA A C 1
ATOM 650 O O . ALA A 1 92 ? -25.785 -13.443 -70.853 1.00 41.09 92 ALA A O 1
ATOM 651 N N . PHE A 1 93 ? -26.472 -14.693 -69.109 1.00 41.75 93 PHE A N 1
ATOM 652 C CA . PHE A 1 93 ? -25.294 -14.505 -68.269 1.00 41.75 93 PHE A CA 1
ATOM 653 C C . PHE A 1 93 ? -24.137 -15.303 -68.883 1.00 41.75 93 PHE A C 1
ATOM 655 O O . PHE A 1 93 ? -24.244 -16.520 -69.048 1.00 41.75 93 PHE A O 1
ATOM 662 N N . SER A 1 94 ? -23.040 -14.645 -69.252 1.00 41.72 94 SER A N 1
ATOM 663 C CA . SER A 1 94 ? -21.838 -15.325 -69.737 1.00 41.72 94 SER A CA 1
ATOM 664 C C . SER A 1 94 ? -20.675 -15.044 -68.796 1.00 41.72 94 SER A C 1
ATOM 666 O O . SER A 1 94 ? -20.169 -13.925 -68.757 1.00 41.72 94 SER A O 1
ATOM 668 N N . ILE A 1 95 ? -20.216 -16.073 -68.081 1.00 41.38 95 ILE A N 1
ATOM 669 C CA . ILE A 1 95 ? -18.877 -16.073 -67.483 1.00 41.38 95 ILE A CA 1
ATOM 670 C C . ILE A 1 95 ? -17.902 -16.218 -68.652 1.00 41.38 95 ILE A C 1
ATOM 672 O O . ILE A 1 95 ? -17.668 -17.318 -69.151 1.00 41.38 95 ILE A O 1
ATOM 676 N N . ALA A 1 96 ? -17.398 -15.096 -69.152 1.00 41.41 96 ALA A N 1
ATOM 677 C CA . ALA A 1 96 ? -16.236 -15.100 -70.022 1.00 41.41 96 ALA A CA 1
ATOM 678 C C . ALA A 1 96 ? -14.995 -15.002 -69.135 1.00 41.41 96 ALA A C 1
ATOM 680 O O . ALA A 1 96 ? -14.964 -14.193 -68.211 1.00 41.41 96 ALA A O 1
ATOM 681 N N . SER A 1 97 ? -13.959 -15.787 -69.432 1.00 41.28 97 SER A N 1
ATOM 682 C CA . SER A 1 97 ? -12.612 -15.512 -68.933 1.00 41.28 97 SER A CA 1
ATOM 683 C C . SER A 1 97 ? -12.113 -14.230 -69.607 1.00 41.28 97 SER A C 1
ATOM 685 O O . SER A 1 97 ? -11.405 -14.274 -70.616 1.00 41.28 97 SER A O 1
ATOM 687 N N . VAL A 1 98 ? -12.573 -13.080 -69.126 1.00 45.50 98 VAL A N 1
ATOM 688 C CA . VAL A 1 98 ? -11.981 -11.798 -69.498 1.00 45.50 98 VAL A CA 1
ATOM 689 C C . VAL A 1 98 ? -10.649 -11.725 -68.748 1.00 45.50 98 VAL A C 1
ATOM 691 O O . VAL A 1 98 ? -10.640 -12.013 -67.549 1.00 45.50 98 VAL A O 1
ATOM 694 N N . PRO A 1 99 ? -9.519 -11.421 -69.411 1.00 47.34 99 PRO A N 1
ATOM 695 C CA . PRO A 1 99 ? -8.278 -11.164 -68.686 1.00 47.34 99 PRO A CA 1
ATOM 696 C C . PRO A 1 99 ? -8.525 -10.056 -67.642 1.00 47.34 99 PRO A C 1
ATOM 698 O O . PRO A 1 99 ? -9.247 -9.106 -67.960 1.00 47.34 99 PRO A O 1
ATOM 701 N N . PRO A 1 100 ? -7.996 -10.191 -66.409 1.00 51.22 100 PRO A N 1
ATOM 702 C CA . PRO A 1 100 ? -8.191 -9.195 -65.357 1.00 51.22 100 PRO A CA 1
ATOM 703 C C . PRO A 1 100 ? -7.751 -7.815 -65.848 1.00 51.22 100 PRO A C 1
ATOM 705 O O . PRO A 1 100 ? -6.842 -7.702 -66.67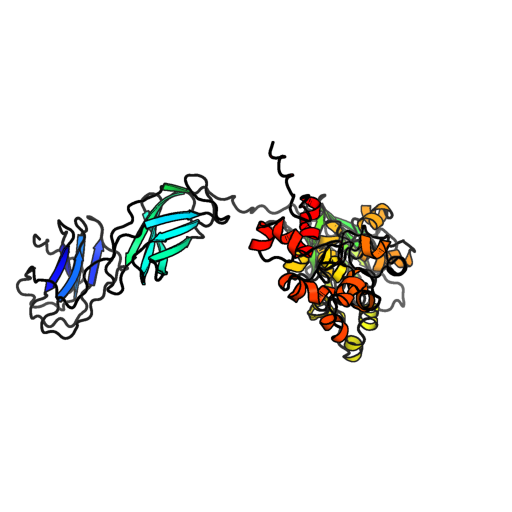8 1.00 51.22 100 PRO A O 1
ATOM 708 N N . ASP A 1 101 ? -8.442 -6.776 -65.380 1.00 53.09 101 ASP A N 1
ATOM 709 C CA . ASP A 1 101 ? -8.057 -5.410 -65.718 1.00 53.09 101 ASP A CA 1
ATOM 710 C C . ASP A 1 101 ? -6.692 -5.166 -65.062 1.00 53.09 101 ASP A C 1
ATOM 712 O O . ASP A 1 101 ? -6.599 -5.300 -63.844 1.00 53.09 101 ASP A O 1
ATOM 716 N N . PRO A 1 102 ? -5.626 -4.841 -65.814 1.00 55.28 102 PRO A N 1
ATOM 717 C CA . PRO A 1 102 ? -4.311 -4.623 -65.219 1.00 55.28 102 PRO A CA 1
ATOM 718 C C . PRO A 1 102 ? -4.278 -3.448 -64.227 1.00 55.28 102 PRO A C 1
ATOM 720 O O . PRO A 1 102 ? -3.285 -3.299 -63.522 1.00 55.28 102 PRO A O 1
ATOM 723 N N . ALA A 1 103 ? -5.316 -2.603 -64.181 1.00 55.28 103 ALA A N 1
ATOM 724 C CA . ALA A 1 103 ? -5.456 -1.540 -63.189 1.00 55.28 103 ALA A CA 1
ATOM 725 C C . ALA A 1 103 ? -6.043 -2.006 -61.841 1.00 55.28 103 ALA A C 1
ATOM 727 O O . ALA A 1 103 ? -6.060 -1.214 -60.900 1.00 55.28 103 ALA A O 1
ATOM 728 N N . ILE A 1 104 ? -6.542 -3.244 -61.737 1.00 55.62 104 ILE A N 1
ATOM 729 C CA . ILE A 1 104 ? -7.101 -3.807 -60.503 1.00 55.62 104 ILE A CA 1
ATOM 730 C C . ILE A 1 104 ? -6.106 -4.815 -59.939 1.00 55.62 104 ILE A C 1
ATOM 732 O O . ILE A 1 104 ? -5.777 -5.807 -60.590 1.00 55.62 104 ILE A O 1
ATOM 736 N N . ASP A 1 105 ? -5.646 -4.561 -58.717 1.00 68.25 105 ASP A N 1
ATOM 737 C CA . ASP A 1 105 ? -4.797 -5.506 -58.011 1.00 68.25 105 ASP A CA 1
ATOM 738 C C . ASP A 1 105 ? -5.625 -6.691 -57.510 1.00 68.25 105 ASP A C 1
ATOM 740 O O . ASP A 1 105 ? -6.574 -6.540 -56.741 1.00 68.25 105 ASP A O 1
ATOM 744 N N . VAL A 1 106 ? -5.258 -7.875 -57.981 1.00 68.00 106 VAL A N 1
ATOM 745 C CA . VAL A 1 106 ? -5.886 -9.155 -57.648 1.00 68.00 106 VAL A CA 1
ATOM 746 C C . VAL A 1 106 ? -4.869 -10.134 -57.068 1.00 68.00 106 VAL A C 1
ATOM 748 O O . VAL A 1 106 ? -5.136 -11.337 -57.045 1.00 68.00 106 VAL A O 1
ATOM 751 N N . THR A 1 107 ? -3.683 -9.660 -56.686 1.00 76.31 107 THR A N 1
ATOM 752 C CA . THR A 1 107 ? -2.584 -10.498 -56.203 1.00 76.31 107 THR A CA 1
ATOM 753 C C . THR A 1 107 ? -2.591 -10.487 -54.683 1.00 76.31 107 THR A C 1
ATOM 755 O O . THR A 1 107 ? -2.260 -9.469 -54.098 1.00 76.31 107 THR A O 1
ATOM 758 N N . PRO A 1 108 ? -2.935 -11.596 -54.012 1.00 79.62 108 PRO A N 1
ATOM 759 C CA . PRO A 1 108 ? -2.855 -11.631 -52.564 1.00 79.62 108 PRO A CA 1
ATOM 760 C C . PRO A 1 108 ? -1.415 -11.521 -52.058 1.00 79.62 108 PRO A C 1
ATOM 762 O O . PRO A 1 108 ? -0.509 -12.049 -52.717 1.00 79.62 108 PRO A O 1
ATOM 765 N N . PRO A 1 109 ? -1.217 -10.968 -50.849 1.00 88.75 109 PRO A N 1
ATOM 766 C CA . PRO A 1 109 ? 0.075 -11.018 -50.187 1.00 88.75 109 PRO A CA 1
ATOM 767 C C . PRO A 1 109 ? 0.469 -12.463 -49.851 1.00 88.75 109 PRO A C 1
ATOM 769 O O . PRO A 1 109 ? -0.342 -13.401 -49.894 1.00 88.75 109 PRO A O 1
ATOM 772 N N . ALA A 1 110 ? 1.733 -12.668 -49.482 1.00 89.31 110 ALA A N 1
ATOM 773 C CA . ALA A 1 110 ? 2.180 -13.957 -48.956 1.00 89.31 110 ALA A CA 1
ATOM 774 C C . ALA A 1 110 ? 1.481 -14.300 -47.621 1.00 89.31 110 ALA A C 1
ATOM 776 O O . ALA A 1 110 ? 1.040 -13.425 -46.874 1.00 89.31 110 ALA A O 1
ATOM 777 N N . ALA A 1 111 ? 1.369 -15.594 -47.301 1.00 89.19 111 ALA A N 1
ATOM 778 C CA . ALA A 1 111 ? 0.875 -16.024 -45.991 1.00 89.19 111 ALA A CA 1
ATOM 779 C C . ALA A 1 111 ? 1.841 -15.551 -44.885 1.00 89.19 111 ALA A C 1
ATOM 781 O O . ALA A 1 111 ? 3.043 -15.803 -45.017 1.00 89.19 111 ALA A O 1
ATOM 782 N N . PRO A 1 112 ? 1.358 -14.911 -43.802 1.00 93.25 112 PRO A N 1
ATOM 783 C CA . PRO A 1 112 ? 2.201 -14.566 -42.663 1.00 93.25 112 PRO A CA 1
ATOM 784 C C . PRO A 1 112 ? 2.836 -15.798 -42.020 1.00 93.25 112 PRO A C 1
ATOM 786 O O . PRO A 1 112 ? 2.262 -16.891 -42.029 1.00 93.25 112 PRO A O 1
ATOM 789 N N . ALA A 1 113 ? 3.992 -15.615 -41.394 1.00 92.38 113 ALA A N 1
ATOM 790 C CA . ALA A 1 113 ? 4.591 -16.601 -40.507 1.00 92.38 113 ALA A CA 1
ATOM 791 C C . ALA A 1 113 ? 4.368 -16.184 -39.054 1.00 92.38 113 ALA A C 1
ATOM 793 O O . ALA A 1 113 ? 4.652 -15.046 -38.700 1.00 92.38 113 ALA A O 1
ATOM 794 N N . ILE A 1 114 ? 3.909 -17.115 -38.216 1.00 91.38 114 ILE A N 1
ATOM 795 C CA . ILE A 1 114 ? 3.963 -16.982 -36.755 1.00 91.38 114 ILE A CA 1
ATOM 796 C C . ILE A 1 114 ? 5.322 -17.535 -36.322 1.00 91.38 114 ILE A C 1
ATOM 798 O O . ILE A 1 114 ? 5.616 -18.706 -36.585 1.00 91.38 114 ILE A O 1
ATOM 802 N N . VAL A 1 115 ? 6.161 -16.685 -35.735 1.00 91.25 115 VAL A N 1
ATOM 803 C CA . VAL A 1 115 ? 7.554 -16.991 -35.375 1.00 91.25 115 VAL A CA 1
ATOM 804 C C . VAL A 1 115 ? 7.676 -17.348 -33.898 1.00 91.25 115 VAL A C 1
ATOM 806 O O . VAL A 1 115 ? 8.366 -18.314 -33.578 1.00 91.25 115 VAL A O 1
ATOM 809 N N . ALA A 1 116 ? 6.994 -16.618 -33.014 1.00 89.44 116 ALA A N 1
ATOM 810 C CA . ALA A 1 116 ? 7.009 -16.888 -31.581 1.00 89.44 116 ALA A CA 1
ATOM 811 C C . ALA A 1 116 ? 5.640 -16.644 -30.940 1.00 89.44 116 ALA A C 1
ATOM 813 O O . ALA A 1 116 ? 4.852 -15.817 -31.405 1.00 89.44 116 ALA A O 1
ATOM 814 N N . VAL A 1 117 ? 5.393 -17.383 -29.861 1.00 91.19 117 VAL A N 1
ATOM 815 C CA . VAL A 1 117 ? 4.279 -17.179 -28.937 1.00 91.19 117 VAL A CA 1
ATOM 816 C C . VAL A 1 117 ? 4.882 -17.087 -27.543 1.00 91.19 117 VAL A C 1
ATOM 818 O O . VAL A 1 117 ? 5.657 -17.972 -27.177 1.00 91.19 117 VAL A O 1
ATOM 821 N N . THR A 1 118 ? 4.560 -16.036 -26.797 1.00 90.69 118 THR A N 1
ATOM 822 C CA . THR A 1 118 ? 5.019 -15.849 -25.415 1.00 90.69 118 THR A CA 1
ATOM 823 C C . THR A 1 118 ? 3.850 -15.609 -24.469 1.00 90.69 118 THR A C 1
ATOM 825 O O . THR A 1 118 ? 2.799 -15.128 -24.904 1.00 90.69 118 THR A O 1
ATOM 828 N N . ASP A 1 119 ? 4.018 -15.960 -23.198 1.00 87.81 119 ASP A N 1
ATOM 829 C CA . ASP A 1 119 ? 3.076 -15.611 -22.128 1.00 87.81 119 ASP A CA 1
ATOM 830 C C . ASP A 1 119 ? 3.328 -14.189 -21.584 1.00 87.81 119 ASP A C 1
ATOM 832 O O . ASP A 1 119 ? 4.058 -13.397 -22.194 1.00 87.81 119 ASP A O 1
ATOM 836 N N . ALA A 1 120 ? 2.665 -13.846 -20.476 1.00 82.19 120 ALA A N 1
ATOM 837 C CA . ALA A 1 120 ? 2.761 -12.538 -19.830 1.00 82.19 120 ALA A CA 1
ATOM 838 C C . ALA A 1 120 ? 4.147 -12.254 -19.224 1.00 82.19 120 ALA A C 1
ATOM 840 O O . ALA A 1 120 ? 4.533 -11.088 -19.144 1.00 82.19 120 ALA A O 1
ATOM 841 N N . ASP A 1 121 ? 4.899 -13.295 -18.862 1.00 81.62 121 ASP A N 1
ATOM 842 C CA . ASP A 1 121 ? 6.249 -13.190 -18.300 1.00 81.62 121 ASP A CA 1
ATOM 843 C C . ASP A 1 121 ? 7.324 -13.116 -19.404 1.00 81.62 121 ASP A C 1
ATOM 845 O O . ASP A 1 121 ? 8.500 -12.861 -19.141 1.00 81.62 121 ASP A O 1
ATOM 849 N N . GLY A 1 122 ? 6.915 -13.281 -20.668 1.00 82.88 122 GLY A N 1
ATOM 850 C CA . GLY A 1 122 ? 7.794 -13.262 -21.837 1.00 82.88 122 GLY A CA 1
ATOM 851 C C . GLY A 1 122 ? 8.391 -14.627 -22.175 1.00 82.88 122 GLY A C 1
ATOM 852 O O . GLY A 1 122 ? 9.211 -14.723 -23.096 1.00 82.88 122 GLY A O 1
ATOM 853 N N . ASP A 1 123 ? 7.958 -15.686 -21.492 1.00 85.00 123 ASP A N 1
ATOM 854 C CA . ASP A 1 123 ? 8.447 -17.040 -21.705 1.00 85.00 123 ASP A CA 1
ATOM 855 C C . ASP A 1 123 ? 7.833 -17.663 -22.962 1.00 85.00 123 ASP A C 1
ATOM 857 O O . ASP A 1 123 ? 6.672 -17.452 -23.316 1.00 85.00 123 ASP A O 1
ATOM 861 N N . ALA A 1 124 ? 8.636 -18.449 -23.684 1.00 86.75 124 ALA A N 1
ATOM 862 C CA . ALA A 1 124 ? 8.212 -19.064 -24.936 1.00 86.75 124 ALA A CA 1
ATOM 863 C C . ALA A 1 124 ? 7.201 -20.200 -24.702 1.00 86.75 124 ALA A C 1
ATOM 865 O O . ALA A 1 124 ? 7.521 -21.250 -24.137 1.00 86.75 124 ALA A O 1
ATOM 866 N N . VAL A 1 125 ? 6.003 -20.050 -25.264 1.00 84.69 125 VAL A N 1
ATOM 867 C CA . VAL A 1 125 ? 4.934 -21.048 -25.193 1.00 84.69 125 VAL A CA 1
ATOM 868 C C . VAL A 1 125 ? 5.125 -22.092 -26.287 1.00 84.69 125 VAL A C 1
ATOM 870 O O . VAL A 1 125 ? 4.943 -21.824 -27.476 1.00 84.69 125 VAL A O 1
ATOM 873 N N . THR A 1 126 ? 5.491 -23.313 -25.887 1.00 72.06 126 THR A N 1
ATOM 874 C CA . THR A 1 126 ? 5.810 -24.393 -26.838 1.00 72.06 126 THR A CA 1
ATOM 875 C C . THR A 1 126 ? 4.803 -25.543 -26.853 1.00 72.06 126 THR A C 1
ATOM 877 O O . THR A 1 126 ? 4.626 -26.129 -27.916 1.00 72.06 126 THR A O 1
ATOM 880 N N . THR A 1 127 ? 4.108 -25.842 -25.745 1.00 67.56 127 THR A N 1
ATOM 881 C CA . THR A 1 127 ? 2.936 -26.751 -25.651 1.00 67.56 127 THR A CA 1
ATOM 882 C C . THR A 1 127 ? 2.206 -26.569 -24.301 1.00 67.56 127 THR A C 1
ATOM 884 O O . THR A 1 127 ? 2.685 -25.814 -23.468 1.00 67.56 127 THR A O 1
ATOM 887 N N . THR A 1 128 ? 1.053 -27.247 -24.144 1.00 65.44 128 THR A N 1
ATOM 888 C CA . THR A 1 128 ? 0.138 -27.422 -22.982 1.00 65.44 128 THR A CA 1
ATOM 889 C C . THR A 1 128 ? 0.459 -26.746 -21.641 1.00 65.44 128 THR A C 1
ATOM 891 O O . THR A 1 128 ? 1.561 -26.901 -21.125 1.00 65.44 128 THR A O 1
ATOM 894 N N . GLY A 1 129 ? -0.576 -26.208 -20.984 1.00 60.19 129 GLY A N 1
ATOM 895 C CA . GLY A 1 129 ? -0.531 -25.827 -19.564 1.00 60.19 129 GLY A CA 1
ATOM 896 C C . GLY A 1 129 ? -0.365 -24.332 -19.311 1.00 60.19 129 GLY A C 1
ATOM 897 O O . GLY A 1 129 ? 0.083 -23.951 -18.237 1.00 60.19 129 GLY A O 1
ATOM 898 N N . VAL A 1 130 ? -0.691 -23.499 -20.300 1.00 70.06 130 VAL A N 1
ATOM 899 C CA . VAL A 1 130 ? -0.540 -22.042 -20.213 1.00 70.06 130 VAL A CA 1
ATOM 900 C C . VAL A 1 130 ? -1.881 -21.410 -19.849 1.00 70.06 130 VAL A C 1
ATOM 902 O O . VAL A 1 130 ? -2.927 -21.869 -20.313 1.00 70.06 130 VAL A O 1
ATOM 905 N N . ALA A 1 131 ? -1.846 -20.370 -19.021 1.00 70.31 131 ALA A N 1
ATOM 906 C CA . ALA A 1 131 ? -2.999 -19.567 -18.630 1.00 70.31 131 ALA A CA 1
ATOM 907 C C . ALA A 1 131 ? -2.686 -18.079 -18.851 1.00 70.31 131 ALA A C 1
ATOM 909 O O . ALA A 1 131 ? -1.526 -17.679 -18.831 1.00 70.31 131 ALA A O 1
ATOM 910 N N . GLY A 1 132 ? -3.722 -17.262 -19.046 1.00 75.69 132 GLY A N 1
ATOM 911 C CA . GLY A 1 132 ? -3.577 -15.810 -19.193 1.00 75.69 132 GLY A CA 1
ATOM 912 C C . GLY A 1 132 ? -3.307 -15.329 -20.623 1.00 75.69 132 GLY A C 1
ATOM 913 O O . GLY A 1 132 ? -3.621 -16.011 -21.602 1.00 75.69 132 GLY A O 1
ATOM 914 N N . ALA A 1 133 ? -2.786 -14.103 -20.730 1.00 85.94 133 ALA A N 1
ATOM 915 C CA . ALA A 1 133 ? -2.581 -13.413 -21.998 1.00 85.94 133 ALA A CA 1
ATOM 916 C C . ALA A 1 133 ? -1.448 -14.044 -22.823 1.00 85.94 133 ALA A C 1
ATOM 918 O O . ALA A 1 133 ? -0.395 -14.385 -22.289 1.00 85.94 133 ALA A O 1
ATOM 919 N N . LEU A 1 134 ? -1.647 -14.143 -24.140 1.00 90.62 134 LEU A N 1
ATOM 920 C CA . LEU A 1 134 ? -0.637 -14.641 -25.078 1.00 90.62 134 LEU A CA 1
ATOM 921 C C . LEU A 1 134 ? -0.258 -13.581 -26.106 1.00 90.62 134 LEU A C 1
ATOM 923 O O . LEU A 1 134 ? -1.134 -12.951 -26.703 1.00 90.62 134 LEU A O 1
ATOM 927 N N . THR A 1 135 ? 1.037 -13.453 -26.385 1.00 93.62 135 THR A N 1
ATOM 928 C CA . THR A 1 135 ? 1.570 -12.568 -27.426 1.00 93.62 135 THR A CA 1
ATOM 929 C C . THR A 1 135 ? 2.116 -13.378 -28.594 1.00 93.62 135 THR A C 1
ATOM 931 O O . THR A 1 135 ? 3.013 -14.200 -28.438 1.00 93.62 135 THR A O 1
ATOM 934 N N . PHE A 1 136 ? 1.584 -13.131 -29.789 1.00 93.06 136 PHE A N 1
ATOM 935 C CA . PHE A 1 136 ? 1.973 -13.772 -31.042 1.00 93.06 136 PHE A CA 1
ATOM 936 C C . PHE A 1 136 ? 2.791 -12.795 -31.872 1.00 93.06 136 PHE A C 1
ATOM 938 O O . PHE A 1 136 ? 2.303 -11.714 -32.192 1.00 93.06 136 PHE A O 1
ATOM 945 N N . SER A 1 137 ? 3.996 -13.187 -32.277 1.00 94.25 137 SER A N 1
ATOM 946 C CA . SER A 1 137 ? 4.855 -12.373 -33.138 1.00 94.25 137 SER A CA 1
ATOM 947 C C . SER A 1 137 ? 5.295 -13.127 -34.383 1.00 94.25 137 SER A C 1
ATOM 949 O O . SER A 1 137 ? 5.364 -14.363 -34.408 1.00 94.25 137 SER A O 1
ATOM 951 N N . GLY A 1 138 ? 5.580 -12.387 -35.450 1.00 94.19 138 GLY A N 1
ATOM 952 C CA . GLY A 1 138 ? 5.844 -13.005 -36.735 1.00 94.19 138 GLY A CA 1
ATOM 953 C C . GLY A 1 138 ? 6.305 -12.071 -37.841 1.00 94.19 138 GLY A C 1
ATOM 954 O O . GLY A 1 138 ? 6.671 -10.919 -37.607 1.00 94.19 138 GLY A O 1
ATOM 955 N N . THR A 1 139 ? 6.282 -12.603 -39.065 1.00 95.56 139 THR A N 1
ATOM 956 C CA . THR A 1 139 ? 6.586 -11.856 -40.291 1.00 95.56 139 THR A CA 1
ATOM 957 C C . THR A 1 139 ? 5.436 -11.906 -41.296 1.00 95.56 139 THR A C 1
ATOM 959 O O . THR A 1 139 ? 4.668 -12.870 -41.338 1.00 95.56 139 THR A O 1
ATOM 962 N N . ALA A 1 140 ? 5.289 -10.851 -42.090 1.00 95.69 140 ALA A N 1
ATOM 963 C CA . ALA A 1 140 ? 4.322 -10.700 -43.172 1.00 95.69 140 ALA A CA 1
ATOM 964 C C . ALA A 1 140 ? 4.872 -9.728 -44.231 1.00 95.69 140 ALA A C 1
ATOM 966 O O . ALA A 1 140 ? 5.980 -9.207 -44.099 1.00 95.69 140 ALA A O 1
ATOM 967 N N . GLU A 1 141 ? 4.115 -9.492 -45.300 1.00 94.31 141 GLU A N 1
ATOM 968 C CA . GLU A 1 141 ? 4.463 -8.459 -46.277 1.00 94.31 141 GLU A CA 1
ATOM 969 C C . GLU A 1 141 ? 4.391 -7.063 -45.620 1.00 94.31 141 GLU A C 1
ATOM 971 O O . GLU A 1 141 ? 3.386 -6.776 -44.962 1.00 94.31 141 GLU A O 1
ATOM 976 N N . PRO A 1 142 ? 5.423 -6.202 -45.743 1.00 95.31 142 PRO A N 1
ATOM 977 C CA . PRO A 1 142 ? 5.419 -4.870 -45.131 1.00 95.31 142 PRO A CA 1
ATOM 978 C C . PRO A 1 142 ? 4.188 -4.040 -45.514 1.00 95.31 142 PRO A C 1
ATOM 980 O O . PRO A 1 142 ? 3.832 -3.980 -46.689 1.00 95.31 142 PRO A O 1
ATOM 983 N N . GLY A 1 143 ? 3.549 -3.399 -44.532 1.00 87.12 143 GLY A N 1
ATOM 984 C CA . GLY A 1 143 ? 2.328 -2.606 -44.725 1.00 87.12 143 GLY A CA 1
ATOM 985 C C . GLY A 1 143 ? 1.042 -3.424 -44.900 1.00 87.12 143 GLY A C 1
ATOM 986 O O . GLY A 1 143 ? -0.041 -2.853 -44.944 1.00 87.12 143 GLY A O 1
ATOM 987 N N . SER A 1 144 ? 1.114 -4.760 -44.971 1.00 94.31 144 SER A N 1
ATOM 988 C CA . SER A 1 144 ? -0.094 -5.595 -44.998 1.00 94.31 144 SER A CA 1
ATOM 989 C C . SER A 1 144 ? -0.754 -5.682 -43.616 1.00 94.31 144 SER A C 1
ATOM 991 O O . SER A 1 144 ? -0.079 -5.691 -42.585 1.00 94.31 144 SER A O 1
ATOM 993 N N . ILE A 1 145 ? -2.083 -5.795 -43.576 1.00 94.38 145 ILE A N 1
ATOM 994 C CA . ILE A 1 145 ? -2.833 -6.032 -42.337 1.00 94.38 145 ILE A CA 1
ATOM 995 C C . ILE A 1 145 ? -2.827 -7.525 -42.022 1.00 94.38 145 ILE A C 1
ATOM 997 O O . ILE A 1 145 ? -3.462 -8.321 -42.720 1.00 94.38 145 ILE A O 1
ATOM 1001 N N . VAL A 1 146 ? -2.153 -7.906 -40.943 1.00 96.44 146 VAL A N 1
ATOM 1002 C CA . VAL A 1 146 ? -2.150 -9.264 -40.398 1.00 96.44 146 VAL A CA 1
ATOM 1003 C C . VAL A 1 146 ? -3.354 -9.445 -39.485 1.00 96.44 146 VAL A C 1
ATOM 1005 O O . VAL A 1 146 ? -3.598 -8.628 -38.604 1.00 96.44 146 VAL A O 1
ATOM 1008 N N . VAL A 1 147 ? -4.102 -10.532 -39.669 1.00 93.56 147 VAL A N 1
ATOM 1009 C CA . VAL A 1 147 ? -5.223 -10.938 -38.813 1.00 93.56 147 VAL A CA 1
ATOM 1010 C C . VAL A 1 147 ? -4.889 -12.280 -38.174 1.00 93.56 147 VAL A C 1
ATOM 1012 O O . VAL A 1 147 ? -4.732 -13.280 -38.883 1.00 93.56 147 VAL A O 1
ATOM 1015 N N . LEU A 1 148 ? -4.815 -12.304 -36.843 1.00 93.81 148 LEU A N 1
ATOM 1016 C CA . LEU A 1 148 ? -4.645 -13.523 -36.058 1.00 93.81 148 LEU A CA 1
ATOM 1017 C C . LEU A 1 148 ? -5.991 -14.244 -35.928 1.00 93.81 148 LEU A C 1
ATOM 1019 O O . LEU A 1 148 ? -7.012 -13.650 -35.573 1.00 93.81 148 LEU A O 1
ATOM 1023 N N . LYS A 1 149 ? -5.981 -15.541 -36.214 1.00 89.06 149 LYS A N 1
ATOM 1024 C CA . LYS A 1 149 ? -7.121 -16.453 -36.139 1.00 89.06 149 LYS A CA 1
ATOM 1025 C C . LYS A 1 149 ? -6.858 -17.503 -35.067 1.00 89.06 149 LYS A C 1
ATOM 1027 O O . LYS A 1 149 ? -5.759 -18.055 -35.000 1.00 89.06 149 LYS A O 1
ATOM 1032 N N . GLY A 1 150 ? -7.879 -17.818 -34.284 1.00 88.31 150 GLY A N 1
ATOM 1033 C CA . GLY A 1 150 ? -7.888 -18.962 -33.378 1.00 88.31 150 GLY A CA 1
ATOM 1034 C C . GLY A 1 150 ? -9.029 -19.901 -33.724 1.00 88.31 150 GLY A C 1
ATOM 1035 O O . GLY A 1 150 ? -10.134 -19.451 -34.008 1.00 88.31 150 GLY A O 1
ATOM 1036 N N . ASN A 1 151 ? -8.765 -21.200 -33.686 1.00 86.38 151 ASN A N 1
ATOM 1037 C CA . ASN A 1 151 ? -9.787 -22.234 -33.751 1.00 86.38 151 ASN A CA 1
ATOM 1038 C C . ASN A 1 151 ? -9.899 -22.887 -32.375 1.00 86.38 151 ASN A C 1
ATOM 1040 O O . ASN A 1 151 ? -8.947 -23.541 -31.953 1.00 86.38 151 ASN A O 1
ATOM 1044 N N . LEU A 1 152 ? -11.029 -22.699 -31.698 1.00 84.81 152 LEU A N 1
ATOM 1045 C CA . LEU A 1 152 ? -11.351 -23.389 -30.451 1.00 84.81 152 LEU A CA 1
ATOM 1046 C C . LEU A 1 152 ? -12.323 -24.522 -30.769 1.00 84.81 152 LEU A C 1
ATOM 1048 O O . LEU A 1 152 ? -13.442 -24.263 -31.214 1.00 84.81 152 LEU A O 1
ATOM 1052 N N . ASP A 1 153 ? -11.896 -25.768 -30.569 1.00 75.19 153 ASP A N 1
ATOM 1053 C CA . ASP A 1 153 ? -12.734 -26.964 -30.747 1.00 75.19 153 ASP A CA 1
ATOM 1054 C C . ASP A 1 153 ? -13.511 -27.009 -32.084 1.00 75.19 153 ASP A C 1
ATOM 1056 O O . ASP A 1 153 ? -14.654 -27.467 -32.165 1.00 75.19 153 ASP A O 1
ATOM 1060 N N . GLY A 1 154 ? -12.889 -26.537 -33.170 1.00 73.06 154 GLY A N 1
ATOM 1061 C CA . GLY A 1 154 ? -13.483 -26.507 -34.508 1.00 73.06 154 GLY A CA 1
ATOM 1062 C C . GLY A 1 154 ? -14.240 -25.222 -34.856 1.00 73.06 154 GLY A C 1
ATOM 1063 O O . GLY A 1 154 ? -14.766 -25.133 -35.966 1.00 73.06 154 GLY A O 1
ATOM 1064 N N . VAL A 1 155 ? -14.280 -24.227 -33.965 1.00 74.19 155 VAL A N 1
ATOM 1065 C CA . VAL A 1 155 ? -14.892 -22.912 -34.207 1.00 74.19 155 VAL A CA 1
ATOM 1066 C C . VAL A 1 155 ? -13.809 -21.864 -34.457 1.00 74.19 155 VAL A C 1
ATOM 1068 O O . VAL A 1 155 ? -13.037 -21.541 -33.558 1.00 74.19 155 VAL A O 1
ATOM 1071 N N . ASP A 1 156 ? -13.774 -21.317 -35.674 1.00 82.06 156 ASP A N 1
ATOM 1072 C CA . ASP A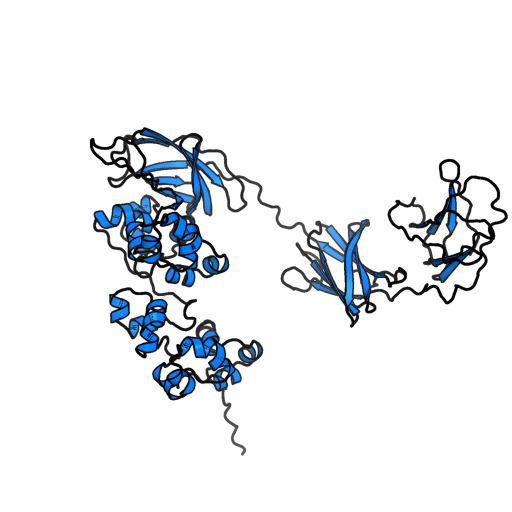 1 156 ? -12.854 -20.238 -36.050 1.00 82.06 156 ASP A CA 1
ATOM 1073 C C . ASP A 1 156 ? -13.328 -18.876 -35.523 1.00 82.06 156 ASP A C 1
ATOM 1075 O O . ASP A 1 156 ? -14.498 -18.507 -35.667 1.00 82.06 156 ASP A O 1
ATOM 1079 N N . ALA A 1 157 ? -12.394 -18.101 -34.978 1.00 82.50 157 ALA A N 1
ATOM 1080 C CA . ALA A 1 157 ? -12.592 -16.732 -34.529 1.00 82.50 157 ALA A CA 1
ATOM 1081 C C . ALA A 1 157 ? -11.401 -15.839 -34.907 1.00 82.50 157 ALA A C 1
ATOM 1083 O O . ALA A 1 157 ? -10.248 -16.275 -34.949 1.00 82.50 157 ALA A O 1
ATOM 1084 N N . ASP A 1 158 ? -11.694 -14.564 -35.146 1.00 89.62 158 ASP A N 1
ATOM 1085 C CA . ASP A 1 158 ? -10.694 -13.514 -35.323 1.00 89.62 158 ASP A CA 1
ATOM 1086 C C . ASP A 1 158 ? -10.327 -12.984 -33.939 1.00 89.62 158 ASP A C 1
ATOM 1088 O O . ASP A 1 158 ? -11.206 -12.545 -33.199 1.00 89.62 158 ASP A O 1
ATOM 1092 N N . LEU A 1 159 ? -9.045 -13.049 -33.588 1.00 88.75 159 LEU A N 1
ATOM 1093 C CA . LEU A 1 159 ? -8.565 -12.711 -32.244 1.00 88.75 159 LEU A CA 1
ATOM 1094 C C . LEU A 1 159 ? -7.920 -11.328 -32.169 1.00 88.75 159 LEU A C 1
ATOM 1096 O O . LEU A 1 159 ? -7.818 -10.753 -31.092 1.00 88.75 159 LEU A O 1
ATOM 1100 N N . GLY A 1 160 ? -7.496 -10.787 -33.310 1.00 90.62 160 GLY A N 1
ATOM 1101 C CA . GLY A 1 160 ? -6.896 -9.463 -33.401 1.00 90.62 160 GLY A CA 1
ATOM 1102 C C . GLY A 1 160 ? -6.323 -9.190 -34.786 1.00 90.62 160 GLY A C 1
ATOM 1103 O O . GLY A 1 160 ? -6.210 -10.095 -35.619 1.00 90.62 160 GLY A O 1
ATOM 1104 N N . SER A 1 161 ? -5.951 -7.936 -35.034 1.00 93.25 161 SER A N 1
ATOM 1105 C CA . SER A 1 161 ? -5.279 -7.533 -36.268 1.00 93.25 161 SER A CA 1
ATOM 1106 C C . SER A 1 161 ? -4.294 -6.397 -36.039 1.00 93.25 161 SER A C 1
ATOM 1108 O O . SER A 1 161 ? -4.559 -5.524 -35.215 1.00 93.25 161 SER A O 1
ATOM 1110 N N . VAL A 1 162 ? -3.216 -6.369 -36.816 1.00 97.25 162 VAL A N 1
ATOM 1111 C CA . VAL A 1 162 ? -2.192 -5.318 -36.778 1.00 97.25 162 VAL A CA 1
ATOM 1112 C C . VAL A 1 162 ? -1.617 -5.092 -38.177 1.00 97.25 162 VAL A C 1
ATOM 1114 O O . VAL A 1 162 ? -1.588 -6.012 -38.991 1.00 97.25 162 VAL A O 1
ATOM 1117 N N . GLU A 1 163 ? -1.162 -3.878 -38.473 1.00 95.75 163 GLU A N 1
ATOM 1118 C CA . GLU A 1 163 ? -0.379 -3.598 -39.682 1.00 95.75 163 GLU A CA 1
ATOM 1119 C C . GLU A 1 163 ? 1.066 -4.079 -39.490 1.00 95.75 163 GLU A C 1
ATOM 1121 O O . GLU A 1 163 ? 1.688 -3.803 -38.463 1.00 95.75 163 GLU A O 1
ATOM 1126 N N . ALA A 1 164 ? 1.602 -4.819 -40.460 1.00 95.88 164 ALA A N 1
ATOM 1127 C CA . ALA A 1 164 ? 2.995 -5.243 -40.442 1.00 95.88 164 ALA A CA 1
ATOM 1128 C C . ALA A 1 164 ? 3.924 -4.041 -40.666 1.00 95.88 164 ALA A C 1
ATOM 1130 O O . ALA A 1 164 ? 3.720 -3.250 -41.589 1.00 95.88 164 ALA A O 1
ATOM 1131 N N . GLY A 1 165 ? 4.975 -3.926 -39.853 1.00 91.44 165 GLY A N 1
ATOM 1132 C CA . GLY A 1 165 ? 5.937 -2.829 -39.932 1.00 91.44 165 GLY A CA 1
ATOM 1133 C C . GLY A 1 165 ? 6.712 -2.786 -41.255 1.00 91.44 165 GLY A C 1
ATOM 1134 O O . GLY A 1 165 ? 6.604 -3.669 -42.105 1.00 91.44 165 GLY A O 1
ATOM 1135 N N . ALA A 1 166 ? 7.558 -1.766 -41.425 1.00 91.94 166 ALA A N 1
ATOM 1136 C CA . ALA A 1 166 ? 8.330 -1.552 -42.657 1.00 91.94 166 ALA A CA 1
ATOM 1137 C C . ALA A 1 166 ? 9.274 -2.720 -43.021 1.00 91.94 166 ALA A C 1
ATOM 1139 O O . ALA A 1 166 ? 9.617 -2.900 -44.189 1.00 91.94 166 ALA A O 1
ATOM 1140 N N . GLU A 1 167 ? 9.672 -3.523 -42.032 1.00 93.31 167 GLU A N 1
ATOM 1141 C CA . GLU A 1 167 ? 10.487 -4.733 -42.208 1.00 93.31 167 GLU A CA 1
ATOM 1142 C C . GLU A 1 167 ? 9.644 -6.023 -42.236 1.00 93.31 167 GLU A C 1
ATOM 1144 O O . GLU A 1 167 ? 10.183 -7.124 -42.331 1.00 93.31 167 GLU A O 1
ATOM 1149 N N . GLY A 1 168 ? 8.315 -5.899 -42.169 1.00 94.25 168 GLY A N 1
ATOM 1150 C CA . GLY A 1 168 ? 7.364 -7.007 -42.192 1.00 94.25 168 GLY A CA 1
ATOM 1151 C C . GLY A 1 168 ? 7.121 -7.661 -40.832 1.00 94.25 168 GLY A C 1
ATOM 1152 O O . GLY A 1 168 ? 6.430 -8.674 -40.772 1.00 94.25 168 GLY A O 1
ATOM 1153 N N . ASN A 1 169 ? 7.669 -7.124 -39.742 1.00 96.44 169 ASN A N 1
ATOM 1154 C CA . ASN A 1 169 ? 7.437 -7.622 -38.387 1.00 96.44 169 ASN A CA 1
ATOM 1155 C C . ASN A 1 169 ? 6.035 -7.256 -37.876 1.00 96.44 169 ASN A C 1
ATOM 1157 O O . ASN A 1 169 ? 5.524 -6.169 -38.141 1.00 96.44 169 ASN A O 1
ATOM 1161 N N . TRP A 1 170 ? 5.418 -8.156 -37.114 1.00 96.69 170 TRP A N 1
ATOM 1162 C CA . TRP A 1 170 ? 4.124 -7.916 -36.476 1.00 96.69 170 TRP A CA 1
ATOM 1163 C C . TRP A 1 170 ? 4.046 -8.589 -35.103 1.00 96.69 170 TRP A C 1
ATOM 1165 O O . TRP A 1 170 ? 4.729 -9.587 -34.859 1.00 96.69 170 TRP A O 1
ATOM 1175 N N . SER A 1 171 ? 3.212 -8.035 -34.218 1.00 96.31 171 SER A N 1
ATOM 1176 C CA . SER A 1 171 ? 2.918 -8.583 -32.890 1.00 96.31 171 SER A CA 1
ATOM 1177 C C . SER A 1 171 ? 1.457 -8.326 -32.508 1.00 96.31 171 SER A C 1
ATOM 1179 O O . SER A 1 171 ? 0.950 -7.230 -32.749 1.00 96.31 171 SER A O 1
ATOM 1181 N N . ILE A 1 172 ? 0.774 -9.329 -31.949 1.00 95.38 172 ILE A N 1
ATOM 1182 C CA . ILE A 1 172 ? -0.612 -9.254 -31.458 1.00 95.38 172 ILE A CA 1
ATOM 1183 C C . ILE A 1 172 ? -0.691 -9.944 -30.093 1.00 95.38 172 ILE A C 1
ATOM 1185 O O . ILE A 1 172 ? -0.379 -11.130 -29.991 1.00 95.38 172 ILE A O 1
ATOM 1189 N N . THR A 1 173 ? -1.181 -9.232 -29.078 1.00 94.31 173 THR A N 1
ATOM 1190 C CA . THR A 1 173 ? -1.483 -9.783 -27.748 1.00 94.31 173 THR A CA 1
ATOM 1191 C C . THR A 1 173 ? -2.979 -10.070 -27.616 1.00 94.31 173 THR A C 1
ATOM 1193 O O . THR A 1 173 ? -3.809 -9.259 -28.026 1.00 94.31 173 THR A O 1
ATOM 1196 N N . VAL A 1 174 ? -3.327 -11.231 -27.060 1.00 91.56 174 VAL A N 1
ATOM 1197 C CA . VAL A 1 174 ? -4.707 -11.669 -26.810 1.00 91.56 174 VAL A CA 1
ATOM 1198 C C . VAL A 1 174 ? -4.873 -11.942 -25.318 1.00 91.56 174 VAL A C 1
ATOM 1200 O O . VAL A 1 174 ? -4.272 -12.873 -24.792 1.00 91.56 174 VAL A O 1
ATOM 1203 N N . GLU A 1 175 ? -5.692 -11.136 -24.642 1.00 83.75 175 GLU A N 1
ATOM 1204 C CA . GLU A 1 175 ? -5.795 -11.141 -23.172 1.00 83.75 175 GLU A CA 1
ATOM 1205 C C . GLU A 1 175 ? -6.833 -12.126 -22.616 1.00 83.75 175 GLU A C 1
ATOM 1207 O O . GLU A 1 175 ? -6.675 -12.633 -21.513 1.00 83.75 175 GLU A O 1
ATOM 1212 N N . ASN A 1 176 ? -7.894 -12.418 -23.376 1.00 77.75 176 ASN A N 1
ATOM 1213 C CA . ASN A 1 176 ? -9.072 -13.143 -22.882 1.00 77.75 176 ASN A CA 1
ATOM 1214 C C . ASN A 1 176 ? -9.331 -14.423 -23.684 1.00 77.75 176 ASN A C 1
ATOM 1216 O O . ASN A 1 176 ? -10.345 -14.550 -24.377 1.00 77.75 176 ASN A O 1
ATOM 1220 N N . LEU A 1 177 ? -8.395 -15.369 -23.627 1.00 83.25 177 LEU A N 1
ATOM 1221 C CA . LEU A 1 177 ? -8.609 -16.706 -24.176 1.00 83.25 177 LEU A CA 1
ATOM 1222 C C . LEU A 1 177 ? -9.283 -17.589 -23.119 1.00 83.25 177 LEU A C 1
ATOM 1224 O O . LEU A 1 177 ? -8.889 -17.592 -21.957 1.00 83.25 177 LEU A O 1
ATOM 1228 N N . VAL A 1 178 ? -10.317 -18.329 -23.516 1.00 82.62 178 VAL A N 1
ATOM 1229 C CA . VAL A 1 178 ? -10.982 -19.280 -22.614 1.00 82.62 178 VAL A CA 1
ATOM 1230 C C . VAL A 1 178 ? -10.193 -20.589 -22.547 1.00 82.62 178 VAL A C 1
ATOM 1232 O O . VAL A 1 178 ? -9.401 -20.885 -23.437 1.00 82.62 178 VAL A O 1
ATOM 1235 N N . ALA A 1 179 ? -10.417 -21.397 -21.511 1.00 82.69 179 ALA A N 1
ATOM 1236 C CA . ALA A 1 179 ? -9.808 -22.722 -21.424 1.00 82.69 179 ALA A CA 1
ATOM 1237 C C . ALA A 1 179 ? -10.244 -23.612 -22.602 1.00 82.69 179 ALA A C 1
ATOM 1239 O O . ALA A 1 179 ? -11.412 -23.608 -23.002 1.00 82.69 179 ALA A O 1
ATOM 1240 N N . GLY A 1 180 ? -9.310 -24.394 -23.140 1.00 82.12 180 GLY A N 1
ATOM 1241 C CA . GLY A 1 180 ? -9.567 -25.286 -24.267 1.00 82.12 180 GLY A CA 1
ATOM 1242 C C . GLY A 1 180 ? -8.356 -25.506 -25.167 1.00 82.12 180 GLY A C 1
ATOM 1243 O O . GLY A 1 180 ? -7.257 -25.008 -24.920 1.00 82.12 180 GLY A O 1
ATOM 1244 N N . VAL A 1 181 ? -8.553 -26.287 -26.230 1.00 85.94 181 VAL A N 1
ATOM 1245 C CA . VAL A 1 181 ? -7.503 -26.567 -27.216 1.00 85.94 181 VAL A CA 1
ATOM 1246 C C . VAL A 1 181 ? -7.661 -25.614 -28.392 1.00 85.94 181 VAL A C 1
ATOM 1248 O O . VAL A 1 181 ? -8.601 -25.732 -29.178 1.00 85.94 181 VAL A O 1
ATOM 1251 N N . TYR A 1 182 ? -6.712 -24.692 -28.522 1.00 87.69 182 TYR A N 1
ATOM 1252 C CA . TYR A 1 182 ? -6.646 -23.757 -29.636 1.00 87.69 182 TYR A CA 1
ATOM 1253 C C . TYR A 1 182 ? -5.672 -24.234 -30.703 1.00 87.69 182 TYR A C 1
ATOM 1255 O O . TYR A 1 182 ? -4.565 -24.661 -30.385 1.00 87.69 182 TYR A O 1
ATOM 1263 N N . SER A 1 183 ? -6.028 -24.064 -31.975 1.00 87.94 183 SER A N 1
ATOM 1264 C CA . SER A 1 183 ? -5.033 -23.961 -33.048 1.00 87.94 183 SER A CA 1
ATOM 1265 C C . SER A 1 183 ? -5.013 -22.547 -33.612 1.00 87.94 183 SER A C 1
ATOM 1267 O O . SER A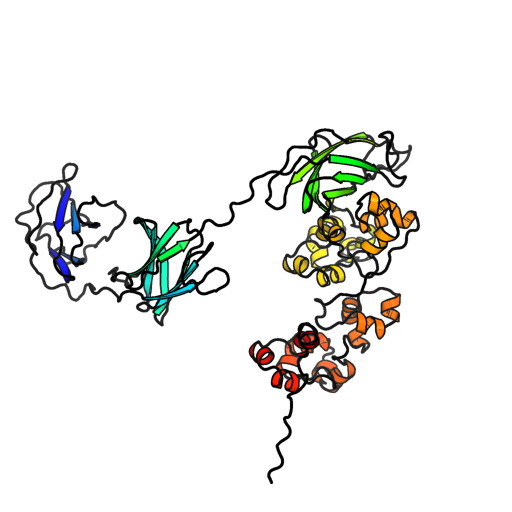 1 183 ? -6.065 -22.026 -33.986 1.00 87.94 183 SER A O 1
ATOM 1269 N N . PHE A 1 184 ? -3.830 -21.940 -33.698 1.00 90.12 184 PHE A N 1
ATOM 1270 C CA . PHE A 1 184 ? -3.671 -20.561 -34.166 1.00 90.12 184 PHE A CA 1
ATOM 1271 C C . PHE A 1 184 ? -3.119 -20.491 -35.583 1.00 90.12 184 PHE A C 1
ATOM 1273 O O . PHE A 1 184 ? -2.217 -21.246 -35.939 1.00 90.12 184 PHE A O 1
ATOM 1280 N N . GLY A 1 185 ? -3.618 -19.540 -36.366 1.00 90.69 185 GLY A N 1
ATOM 1281 C CA . GLY A 1 185 ? -3.106 -19.211 -37.693 1.00 90.69 185 GLY A CA 1
ATOM 1282 C C . GLY A 1 185 ? -3.209 -17.715 -37.970 1.00 90.69 185 GLY A C 1
ATOM 1283 O O . GLY A 1 185 ? -3.888 -16.991 -37.254 1.00 90.69 185 GLY A O 1
ATOM 1284 N N . ALA A 1 186 ? -2.546 -17.232 -39.013 1.00 92.38 186 ALA A N 1
ATOM 1285 C CA . ALA A 1 186 ? -2.615 -15.831 -39.420 1.00 92.38 186 ALA A CA 1
ATOM 1286 C C . ALA A 1 186 ? -2.843 -15.706 -40.930 1.00 92.38 186 ALA A C 1
ATOM 1288 O O . ALA A 1 186 ? -2.390 -16.550 -41.706 1.00 92.38 186 ALA A O 1
ATOM 1289 N N . VAL A 1 187 ? -3.544 -14.650 -41.340 1.00 92.56 187 VAL A N 1
ATOM 1290 C CA . VAL A 1 187 ? -3.721 -14.239 -42.746 1.00 92.56 187 VAL A CA 1
ATOM 1291 C C . VAL A 1 187 ? -3.302 -12.779 -42.899 1.00 92.56 187 VAL A C 1
ATOM 1293 O O . VAL A 1 187 ? -3.387 -12.023 -41.938 1.00 92.56 187 VAL A O 1
ATOM 1296 N N . ALA A 1 188 ? -2.871 -12.373 -44.090 1.00 92.88 188 ALA A N 1
ATOM 1297 C CA . ALA A 1 188 ? -2.553 -10.984 -44.424 1.00 92.88 188 ALA A CA 1
ATOM 1298 C C . ALA A 1 188 ? -3.532 -10.440 -45.464 1.00 92.88 188 ALA A C 1
ATOM 1300 O O . ALA A 1 188 ? -4.036 -11.198 -46.300 1.00 92.88 188 ALA A O 1
ATOM 1301 N N . ARG A 1 189 ? -3.781 -9.131 -45.415 1.00 90.50 189 ARG A N 1
ATOM 1302 C CA . ARG A 1 189 ? -4.530 -8.372 -46.419 1.00 90.50 189 ARG A CA 1
ATOM 1303 C C . ARG A 1 189 ? -3.701 -7.203 -46.923 1.00 90.50 189 ARG A C 1
ATOM 1305 O O . ARG A 1 189 ? -3.100 -6.504 -46.115 1.00 90.50 189 ARG A O 1
ATOM 1312 N N . ASP A 1 190 ? -3.679 -7.008 -48.233 1.00 83.44 190 ASP A N 1
ATOM 1313 C CA . ASP A 1 190 ? -3.076 -5.825 -48.850 1.00 83.44 190 ASP A CA 1
ATOM 1314 C C . ASP A 1 190 ? -4.052 -4.628 -48.863 1.00 83.44 190 ASP A C 1
ATOM 1316 O O . ASP A 1 190 ? -5.216 -4.744 -48.461 1.00 83.44 190 ASP A O 1
ATOM 1320 N N . ASP A 1 191 ? -3.584 -3.482 -49.366 1.00 77.00 191 ASP A N 1
ATOM 1321 C CA . ASP A 1 191 ? -4.375 -2.250 -49.518 1.00 77.00 191 ASP A CA 1
ATOM 1322 C C . ASP A 1 191 ? -5.579 -2.409 -50.463 1.00 77.00 191 ASP A C 1
ATOM 1324 O O . ASP A 1 191 ? -6.575 -1.688 -50.349 1.00 77.00 191 ASP A O 1
ATOM 1328 N N . ALA A 1 192 ? -5.505 -3.351 -51.407 1.00 71.62 192 ALA A N 1
ATOM 1329 C CA . ALA A 1 192 ? -6.590 -3.679 -52.329 1.00 71.62 192 ALA A CA 1
ATOM 1330 C C . ALA A 1 192 ? -7.629 -4.633 -51.702 1.00 71.62 192 ALA A C 1
ATOM 1332 O O . ALA A 1 192 ? -8.698 -4.862 -52.276 1.00 71.62 192 ALA A O 1
ATOM 1333 N N . GLY A 1 193 ? -7.353 -5.157 -50.506 1.00 72.38 193 GLY A N 1
ATOM 1334 C CA . GLY A 1 193 ? -8.201 -6.083 -49.768 1.00 72.38 193 GLY A CA 1
ATOM 1335 C C . GLY A 1 193 ? -8.065 -7.546 -50.201 1.00 72.38 193 GLY A C 1
ATOM 1336 O O . GLY A 1 193 ? -8.900 -8.364 -49.792 1.00 72.38 193 GLY A O 1
ATOM 1337 N N . ASN A 1 194 ? -7.060 -7.906 -51.005 1.00 75.62 194 ASN A N 1
ATOM 1338 C CA . ASN A 1 194 ? -6.769 -9.302 -51.332 1.00 75.62 194 ASN A CA 1
ATOM 1339 C C . ASN A 1 194 ? -6.213 -10.012 -50.094 1.00 75.62 194 ASN A C 1
ATOM 1341 O O . ASN A 1 194 ? -5.346 -9.487 -49.403 1.00 75.62 194 ASN A O 1
ATOM 1345 N N . GLN A 1 195 ? -6.693 -11.226 -49.815 1.00 84.94 195 GLN A N 1
ATOM 1346 C CA . GLN A 1 195 ? -6.299 -11.980 -48.623 1.00 84.94 195 GLN A CA 1
ATOM 1347 C C . GLN A 1 195 ? -5.403 -13.168 -48.974 1.00 84.94 195 GLN A C 1
ATOM 1349 O O . GLN A 1 195 ? -5.732 -13.957 -49.866 1.00 84.94 195 GLN A O 1
ATOM 1354 N N . SER A 1 196 ? -4.312 -13.330 -48.228 1.00 87.31 196 SER A N 1
ATOM 1355 C CA . SER A 1 196 ? -3.395 -14.457 -48.370 1.00 87.31 196 SER A CA 1
ATOM 1356 C C . SER A 1 196 ? -3.998 -15.799 -47.925 1.00 87.31 196 SER A C 1
ATOM 1358 O O . SER A 1 196 ? -5.131 -15.893 -47.434 1.00 87.31 196 SER A O 1
ATOM 1360 N N . LEU A 1 197 ? -3.229 -16.875 -48.121 1.00 86.25 197 LEU A N 1
ATOM 1361 C CA . LEU A 1 197 ? -3.497 -18.161 -47.475 1.00 86.25 197 LEU A CA 1
ATOM 1362 C C . LEU A 1 197 ? -3.219 -18.065 -45.965 1.00 86.25 197 LEU A C 1
ATOM 1364 O O . LEU A 1 197 ? -2.418 -17.242 -45.529 1.00 86.25 197 LEU A O 1
ATOM 1368 N N . THR A 1 198 ? -3.838 -18.942 -45.174 1.00 85.06 198 THR A N 1
ATOM 1369 C CA . THR A 1 198 ? -3.506 -19.079 -43.749 1.00 85.06 198 THR A CA 1
ATOM 1370 C C . THR A 1 198 ? -2.085 -19.615 -43.572 1.00 85.06 198 THR A C 1
ATOM 1372 O O . THR A 1 198 ? -1.641 -20.476 -44.338 1.00 85.06 198 THR A O 1
ATOM 1375 N N . SER A 1 199 ? -1.383 -19.117 -42.554 1.00 86.88 199 SER A N 1
ATOM 1376 C CA . SER A 1 199 ? -0.063 -19.594 -42.138 1.00 86.88 199 SER A CA 1
ATOM 1377 C C . SER A 1 199 ? -0.015 -21.123 -41.982 1.00 86.88 199 SER A C 1
ATOM 1379 O O . SER A 1 199 ? -0.947 -21.762 -41.497 1.00 86.88 199 SER A O 1
ATOM 1381 N N . SER A 1 200 ? 1.098 -21.734 -42.392 1.00 68.62 200 SER A N 1
ATOM 1382 C CA . SER A 1 200 ? 1.271 -23.195 -42.396 1.00 68.62 200 SER A CA 1
ATOM 1383 C C . SER A 1 200 ? 1.705 -23.796 -41.051 1.00 68.62 200 SER A C 1
ATOM 1385 O O . SER A 1 200 ? 1.771 -25.017 -40.935 1.00 68.62 200 SER A O 1
ATOM 1387 N N . ASN A 1 201 ? 2.007 -22.968 -40.044 1.00 61.78 201 ASN A N 1
ATOM 1388 C CA . ASN A 1 201 ? 2.438 -23.412 -38.717 1.00 61.78 201 ASN A CA 1
ATOM 1389 C C . ASN A 1 201 ? 1.283 -23.250 -37.713 1.00 61.78 201 ASN A C 1
ATOM 1391 O O . ASN A 1 201 ? 1.168 -22.211 -37.068 1.00 61.78 201 ASN A O 1
ATOM 1395 N N . LEU A 1 202 ? 0.399 -24.252 -37.638 1.00 64.56 202 LEU A N 1
ATOM 1396 C CA . LEU A 1 202 ? -0.701 -24.300 -36.671 1.00 64.56 202 LEU A CA 1
ATOM 1397 C C . LEU A 1 202 ? -0.217 -25.037 -35.416 1.00 64.56 202 LEU A C 1
ATOM 1399 O O . LEU A 1 202 ? -0.203 -26.269 -35.381 1.00 64.56 202 LEU A O 1
ATOM 1403 N N . LEU A 1 203 ? 0.224 -24.297 -34.401 1.00 63.62 203 LEU A N 1
ATOM 1404 C CA . LEU A 1 203 ? 0.524 -24.876 -33.091 1.00 63.62 203 LEU A CA 1
ATOM 1405 C C . LEU A 1 203 ? -0.795 -25.128 -32.354 1.00 63.62 203 LEU A C 1
ATOM 1407 O O . LEU A 1 203 ? -1.626 -24.224 -32.257 1.00 63.62 203 LEU A O 1
ATOM 1411 N N . ALA A 1 204 ? -0.983 -26.352 -31.854 1.00 77.12 204 ALA A N 1
ATOM 1412 C CA . ALA A 1 204 ? -2.058 -26.657 -30.920 1.00 77.12 204 ALA A CA 1
ATOM 1413 C C . ALA A 1 204 ? -1.594 -26.291 -29.504 1.00 77.12 204 ALA A C 1
ATOM 1415 O O . ALA A 1 204 ? -0.656 -26.901 -28.987 1.00 77.12 204 ALA A O 1
ATOM 1416 N N . ILE A 1 205 ? -2.232 -25.296 -28.896 1.00 82.00 205 ILE A N 1
ATOM 1417 C CA . ILE A 1 205 ? -1.958 -24.847 -27.529 1.00 82.00 205 ILE A CA 1
ATOM 1418 C C . ILE A 1 205 ? -3.164 -25.230 -26.677 1.00 82.00 205 ILE A C 1
ATOM 1420 O O . ILE A 1 205 ? -4.299 -24.880 -26.998 1.00 82.00 205 ILE A O 1
ATOM 1424 N N . THR A 1 206 ? -2.922 -25.975 -25.602 1.00 82.44 206 THR A N 1
ATOM 1425 C CA . THR A 1 206 ? -3.948 -26.261 -24.596 1.00 82.44 206 THR A CA 1
ATOM 1426 C C . THR A 1 206 ? -3.850 -25.210 -23.508 1.00 82.44 206 THR A C 1
ATOM 1428 O O . THR A 1 206 ? -2.843 -25.161 -22.795 1.00 82.44 206 THR A O 1
ATOM 1431 N N . LEU A 1 207 ? -4.886 -24.382 -23.430 1.00 78.69 207 LEU A N 1
ATOM 1432 C CA . LEU A 1 207 ? -5.086 -23.421 -22.362 1.00 78.69 207 LEU A CA 1
ATOM 1433 C C . LEU A 1 207 ? -5.847 -24.102 -21.235 1.00 78.69 207 LEU A C 1
ATOM 1435 O O . LEU A 1 207 ? -6.927 -24.657 -21.457 1.00 78.69 207 LEU A O 1
ATOM 1439 N N . GLU A 1 208 ? -5.269 -24.070 -20.043 1.00 71.62 208 GLU A N 1
ATOM 1440 C CA . GLU A 1 208 ? -5.937 -24.549 -18.838 1.00 71.62 208 GLU A CA 1
ATOM 1441 C C . GLU A 1 208 ? -6.804 -23.432 -18.255 1.00 71.62 208 GLU A C 1
ATOM 1443 O O . GLU A 1 208 ? -6.577 -22.245 -18.504 1.00 71.62 208 GLU A O 1
ATOM 1448 N N . ALA A 1 209 ? -7.818 -23.810 -17.476 1.00 61.00 209 ALA A N 1
ATOM 1449 C CA . ALA A 1 209 ? -8.523 -22.830 -16.665 1.00 61.00 209 ALA A CA 1
ATOM 1450 C C . ALA A 1 209 ? -7.519 -22.211 -15.683 1.00 61.00 209 ALA A C 1
ATOM 1452 O O . ALA A 1 209 ? -6.810 -22.936 -14.981 1.00 61.00 209 ALA A O 1
ATOM 1453 N N . GLY A 1 210 ? -7.447 -20.878 -15.651 1.00 60.84 210 GLY A N 1
ATOM 1454 C CA . GLY A 1 210 ? -6.756 -20.179 -14.571 1.00 60.84 210 GLY A CA 1
ATOM 1455 C C . GLY A 1 210 ? -7.378 -20.533 -13.212 1.00 60.84 210 GLY A C 1
ATOM 1456 O O . GLY A 1 210 ? -8.455 -21.137 -13.171 1.00 60.84 210 GLY A O 1
ATOM 1457 N N . PRO A 1 211 ? -6.729 -20.184 -12.088 1.00 57.47 211 PRO A N 1
ATOM 1458 C CA . PRO A 1 211 ? -7.382 -20.298 -10.790 1.00 57.47 211 PRO A CA 1
ATOM 1459 C C . PRO A 1 211 ? -8.706 -19.521 -10.834 1.00 57.47 211 PRO A C 1
ATOM 1461 O O . PRO A 1 211 ? -8.732 -18.359 -11.238 1.00 57.47 211 PRO A O 1
ATOM 1464 N N . GLU A 1 212 ? -9.810 -20.185 -10.480 1.00 62.88 212 GLU A N 1
ATOM 1465 C CA . GLU A 1 212 ? -11.102 -19.512 -10.335 1.00 62.88 212 GLU A CA 1
ATOM 1466 C C . GLU A 1 212 ? -10.952 -18.397 -9.288 1.00 62.88 212 GLU A C 1
ATOM 1468 O O . GLU A 1 212 ? -10.300 -18.629 -8.262 1.00 62.88 212 GLU A O 1
ATOM 1473 N N . PRO A 1 213 ? -11.517 -17.199 -9.524 1.00 69.12 213 PRO A N 1
ATOM 1474 C CA . PRO A 1 213 ? -11.478 -16.136 -8.532 1.00 69.12 213 PRO A CA 1
ATOM 1475 C C . PRO A 1 213 ? -12.154 -16.618 -7.247 1.00 69.12 213 PRO A C 1
ATOM 1477 O O . PRO A 1 213 ? -13.188 -17.290 -7.299 1.00 69.12 213 PRO A O 1
ATOM 1480 N N . ASP A 1 214 ? -11.573 -16.287 -6.095 1.00 81.00 214 ASP A N 1
ATOM 1481 C CA . ASP A 1 214 ? -12.202 -16.602 -4.818 1.00 81.00 214 ASP A CA 1
ATOM 1482 C C . ASP A 1 214 ? -13.481 -15.777 -4.661 1.00 81.00 214 ASP A C 1
ATOM 1484 O O . ASP A 1 214 ? -13.465 -14.549 -4.716 1.00 81.00 214 ASP A O 1
ATOM 1488 N N . THR A 1 215 ? -14.602 -16.472 -4.496 1.00 88.31 215 THR A N 1
ATOM 1489 C CA . THR A 1 215 ? -15.934 -15.883 -4.323 1.00 88.31 215 THR A CA 1
ATOM 1490 C C . THR A 1 215 ? -16.511 -16.183 -2.940 1.00 88.31 215 THR A C 1
ATOM 1492 O O . THR A 1 215 ? -17.730 -16.107 -2.762 1.00 88.31 215 THR A O 1
ATOM 1495 N N . THR A 1 216 ? -15.695 -16.658 -1.998 1.00 91.62 216 THR A N 1
ATOM 1496 C CA . THR A 1 216 ? -16.143 -17.135 -0.686 1.00 91.62 216 THR A CA 1
ATOM 1497 C C . THR A 1 216 ? -15.956 -16.037 0.353 1.00 91.62 216 THR A C 1
ATOM 1499 O O . THR A 1 216 ? -14.825 -15.748 0.703 1.00 91.62 216 THR A O 1
ATOM 1502 N N . PRO A 1 217 ? -17.031 -15.448 0.906 1.00 93.69 217 PRO A N 1
ATOM 1503 C CA . PRO A 1 217 ? -16.878 -14.453 1.958 1.00 93.69 217 PRO A CA 1
ATOM 1504 C C . PRO A 1 217 ? -16.284 -15.027 3.252 1.00 93.69 217 PRO A C 1
ATOM 1506 O O . PRO A 1 217 ? -16.602 -16.175 3.596 1.00 93.69 217 PRO A O 1
ATOM 1509 N N . PRO A 1 218 ? -15.554 -14.209 4.030 1.00 96.25 218 PRO A N 1
ATOM 1510 C CA . PRO A 1 218 ? -15.062 -14.599 5.344 1.00 96.25 218 PRO A CA 1
ATOM 1511 C C . PRO A 1 218 ? -16.199 -14.724 6.372 1.00 96.25 218 PRO A C 1
ATOM 1513 O O . PRO A 1 218 ? -17.334 -14.271 6.164 1.00 96.25 218 PRO A O 1
ATOM 1516 N N . GLU A 1 219 ? -15.898 -15.326 7.527 1.00 97.00 219 GLU A N 1
ATOM 1517 C CA . GLU A 1 219 ? -16.815 -15.322 8.673 1.00 97.00 219 GLU A CA 1
ATOM 1518 C C . GLU A 1 219 ? -17.042 -13.890 9.209 1.00 97.00 219 GLU A C 1
ATOM 1520 O O . GLU A 1 219 ? -16.166 -13.031 9.084 1.00 97.00 219 GLU A O 1
ATOM 1525 N N . PRO A 1 220 ? -18.206 -13.601 9.828 1.00 97.25 220 PRO A N 1
ATOM 1526 C CA . PRO A 1 220 ? -18.470 -12.289 10.415 1.00 97.25 220 PRO A CA 1
ATOM 1527 C C . PRO A 1 220 ? -17.434 -11.944 11.491 1.00 97.25 220 PRO A C 1
ATOM 1529 O O . PRO A 1 220 ? -17.155 -12.793 12.343 1.00 97.25 220 PRO A O 1
ATOM 1532 N N . PRO A 1 221 ? -16.919 -10.703 11.528 1.00 97.44 221 PRO A N 1
ATOM 1533 C CA . PRO A 1 221 ? -15.970 -10.302 12.553 1.00 97.44 221 PRO A CA 1
ATOM 1534 C C . PRO A 1 221 ? -16.618 -10.298 13.943 1.00 97.44 221 PRO A C 1
ATOM 1536 O O . PRO A 1 221 ? -17.834 -10.133 14.106 1.00 97.44 221 PRO A O 1
ATOM 1539 N N . VAL A 1 222 ? -15.780 -10.426 14.966 1.00 97.06 222 VAL A N 1
ATOM 1540 C CA . VAL A 1 222 ? -16.158 -10.325 16.377 1.00 97.06 222 VAL A CA 1
ATOM 1541 C C . VAL A 1 222 ? -15.545 -9.056 16.947 1.00 97.06 222 VAL A C 1
ATOM 1543 O O . VAL A 1 222 ? -14.337 -8.873 16.874 1.00 97.06 222 VAL A O 1
ATOM 1546 N N . ILE A 1 223 ? -16.365 -8.199 17.553 1.00 96.38 223 ILE A N 1
ATOM 1547 C CA . ILE A 1 223 ? -15.873 -7.090 18.376 1.00 96.38 223 ILE A CA 1
ATOM 1548 C C . ILE A 1 223 ? -15.695 -7.623 19.801 1.00 96.38 223 ILE A C 1
ATOM 1550 O O . ILE A 1 223 ? -16.648 -8.140 20.389 1.00 96.38 223 ILE A O 1
ATOM 1554 N N . LEU A 1 224 ? -14.477 -7.539 20.332 1.00 93.31 224 LEU A N 1
ATOM 1555 C CA . LEU A 1 224 ? -14.097 -8.100 21.627 1.00 93.31 224 LEU A CA 1
ATOM 1556 C C . LEU A 1 224 ? -14.351 -7.124 22.777 1.00 93.31 224 LEU A C 1
ATOM 1558 O O . LEU A 1 224 ? -14.998 -7.499 23.757 1.00 93.31 224 LEU A O 1
ATOM 1562 N N . ALA A 1 225 ? -13.835 -5.897 22.685 1.00 93.00 225 ALA A N 1
ATOM 1563 C CA . ALA A 1 225 ? -13.884 -4.942 23.787 1.00 93.00 225 ALA A CA 1
ATOM 1564 C C . ALA A 1 225 ? -13.752 -3.485 23.324 1.00 93.00 225 ALA A C 1
ATOM 1566 O O . ALA A 1 225 ? -13.375 -3.202 22.187 1.00 93.00 225 ALA A O 1
ATOM 1567 N N . ALA A 1 226 ? -14.045 -2.574 24.255 1.00 93.50 226 ALA A N 1
ATOM 1568 C CA . ALA A 1 226 ? -13.629 -1.181 24.191 1.00 93.50 226 ALA A CA 1
ATOM 1569 C C . ALA A 1 226 ? -12.684 -0.866 25.359 1.00 93.50 226 ALA A C 1
ATOM 1571 O O . ALA A 1 226 ? -12.838 -1.404 26.459 1.00 93.50 226 ALA A O 1
ATOM 1572 N N . ALA A 1 227 ? -11.741 0.037 25.131 1.00 89.81 227 ALA A N 1
ATOM 1573 C CA . ALA A 1 227 ? -10.868 0.622 26.142 1.00 89.81 227 ALA A CA 1
ATOM 1574 C C . ALA A 1 227 ? -10.754 2.141 25.943 1.00 89.81 227 ALA A C 1
ATOM 1576 O O . ALA A 1 227 ? -11.174 2.670 24.914 1.00 89.81 227 ALA A O 1
ATOM 1577 N N . ASN A 1 228 ? -10.196 2.840 26.925 1.00 86.75 228 ASN A N 1
ATOM 1578 C CA . ASN A 1 228 ? -9.823 4.254 26.850 1.00 86.75 228 ASN A CA 1
ATOM 1579 C C . ASN A 1 228 ? -8.472 4.484 27.565 1.00 86.75 228 ASN A C 1
ATOM 1581 O O . ASN A 1 228 ? -7.798 3.519 27.927 1.00 86.75 228 ASN A O 1
ATOM 1585 N N . SER A 1 229 ? -8.084 5.744 27.804 1.00 78.00 229 SER A N 1
ATOM 1586 C CA . SER A 1 229 ? -6.841 6.098 28.523 1.00 78.00 229 SER A CA 1
ATOM 1587 C C . SER A 1 229 ? -6.748 5.567 29.959 1.00 78.00 229 SER A C 1
ATOM 1589 O O . SER A 1 229 ? -5.681 5.591 30.562 1.00 78.00 229 SER A O 1
ATOM 1591 N N . GLU A 1 230 ? -7.859 5.125 30.544 1.00 82.31 230 GLU A N 1
ATOM 1592 C CA . GLU A 1 230 ? -7.922 4.553 31.891 1.00 82.31 230 GLU A CA 1
ATOM 1593 C C . GLU A 1 230 ? -7.903 3.012 31.861 1.00 82.31 230 GLU A C 1
ATOM 1595 O O . GLU A 1 230 ? -7.868 2.370 32.915 1.00 82.31 230 GLU A O 1
ATOM 1600 N N . GLY A 1 231 ? -7.890 2.415 30.664 1.00 81.06 231 GLY A N 1
ATOM 1601 C CA . GLY A 1 231 ? -7.855 0.977 30.426 1.00 81.06 231 GLY A CA 1
ATOM 1602 C C . GLY A 1 231 ? -9.176 0.404 29.885 1.00 81.06 231 GLY A C 1
ATOM 1603 O O . GLY A 1 231 ? -9.984 1.122 29.291 1.00 81.06 231 GLY A O 1
ATOM 1604 N N . PRO A 1 232 ? -9.401 -0.918 30.034 1.00 89.12 232 PRO A N 1
ATOM 1605 C CA . PRO A 1 232 ? -10.585 -1.595 29.502 1.00 89.12 232 PRO A CA 1
ATOM 1606 C C . PRO A 1 232 ? -11.904 -1.113 30.122 1.00 89.12 232 PRO A C 1
ATOM 1608 O O . PRO A 1 232 ? -12.040 -1.027 31.344 1.00 89.12 232 PRO A O 1
ATOM 1611 N N . ILE A 1 233 ? -12.920 -0.908 29.282 1.00 93.56 233 ILE A N 1
ATOM 1612 C CA . ILE A 1 233 ? -14.264 -0.480 29.687 1.00 93.56 233 ILE A CA 1
ATOM 1613 C C . ILE A 1 233 ? -15.119 -1.720 29.983 1.00 93.56 233 ILE A C 1
ATOM 1615 O O . ILE A 1 233 ? -15.696 -2.339 29.091 1.00 93.56 233 ILE A O 1
ATOM 1619 N N . GLY A 1 234 ? -15.177 -2.118 31.257 1.00 88.69 234 GLY A N 1
ATOM 1620 C CA . GLY A 1 234 ? -15.869 -3.343 31.685 1.00 88.69 234 GLY A CA 1
ATOM 1621 C C . GLY A 1 234 ? -17.362 -3.188 32.002 1.00 88.69 234 GLY A C 1
ATOM 1622 O O . GLY A 1 234 ? -18.098 -4.174 31.964 1.00 88.69 234 GLY A O 1
ATOM 1623 N N . ASP A 1 235 ? -17.819 -1.981 32.339 1.00 91.69 235 ASP A N 1
ATOM 1624 C CA . ASP A 1 235 ? -19.215 -1.672 32.688 1.00 91.69 235 ASP A CA 1
ATOM 1625 C C . ASP A 1 235 ? -19.997 -1.002 31.546 1.00 91.69 235 ASP A C 1
ATOM 1627 O O . ASP A 1 235 ? -21.194 -0.748 31.687 1.00 91.69 235 ASP A O 1
ATOM 1631 N N . GLY A 1 236 ? -19.336 -0.777 30.406 1.00 93.50 236 GLY A N 1
ATOM 1632 C CA . GLY A 1 236 ? -19.914 -0.140 29.227 1.00 93.50 236 GLY A CA 1
ATOM 1633 C C . GLY A 1 236 ? -19.954 1.387 29.292 1.00 93.50 236 GLY A C 1
ATOM 1634 O O . GLY A 1 236 ? -20.575 1.976 28.412 1.00 93.50 236 GLY A O 1
ATOM 1635 N N . VAL A 1 237 ? -19.318 2.029 30.281 1.00 96.38 237 VAL A N 1
ATOM 1636 C CA . VAL A 1 237 ? -19.287 3.494 30.419 1.00 96.38 237 VAL A CA 1
ATOM 1637 C C . VAL A 1 237 ? -17.850 4.016 30.328 1.00 96.38 237 VAL A C 1
ATOM 1639 O O . VAL A 1 237 ? -16.951 3.526 31.005 1.00 96.38 237 VAL A O 1
ATOM 1642 N N . SER A 1 238 ? -17.627 5.034 29.499 1.00 94.19 238 SER A N 1
ATOM 1643 C CA . SER A 1 238 ? -16.353 5.738 29.357 1.00 94.19 238 SER A CA 1
ATOM 1644 C C . SER A 1 238 ? -16.473 7.174 29.852 1.00 94.19 238 SER A C 1
ATOM 1646 O O . SER A 1 238 ? -17.316 7.929 29.374 1.00 94.19 238 SER A O 1
ATOM 1648 N N . THR A 1 239 ? -15.569 7.584 30.737 1.00 91.75 239 THR A N 1
ATOM 1649 C CA . THR A 1 239 ? -15.374 8.984 31.164 1.00 91.75 239 THR A CA 1
ATOM 1650 C C . THR A 1 239 ? -14.445 9.774 30.242 1.00 91.75 239 THR A C 1
ATOM 1652 O O . THR A 1 239 ? -14.151 10.943 30.495 1.00 91.75 239 THR A O 1
ATOM 1655 N N . GLN A 1 240 ? -13.967 9.135 29.175 1.00 87.81 240 GLN A N 1
ATOM 1656 C CA . GLN A 1 240 ? -12.995 9.670 28.231 1.00 87.81 240 GLN A CA 1
ATOM 1657 C C . GLN A 1 240 ? -13.592 9.677 26.817 1.00 87.81 240 GLN A C 1
ATOM 1659 O O . GLN A 1 240 ? -14.330 8.750 26.465 1.00 87.81 240 GLN A O 1
ATOM 1664 N N . PRO A 1 241 ? -13.281 10.691 25.991 1.00 85.69 241 PRO A N 1
ATOM 1665 C CA . PRO A 1 241 ? -13.922 10.855 24.690 1.00 85.69 241 PRO A CA 1
ATOM 1666 C C . PRO A 1 241 ? -13.331 9.948 23.603 1.00 85.69 241 PRO A C 1
ATOM 1668 O O . PRO A 1 241 ? -13.985 9.707 22.599 1.00 85.69 241 PRO A O 1
ATOM 1671 N N . VAL A 1 242 ? -12.105 9.448 23.763 1.00 84.38 242 VAL A N 1
ATOM 1672 C CA . VAL A 1 242 ? -11.440 8.590 22.771 1.00 84.38 242 VAL A CA 1
ATOM 1673 C C . VAL A 1 242 ? -11.537 7.137 23.220 1.00 84.38 242 VAL A C 1
ATOM 1675 O O . VAL A 1 242 ? -11.156 6.817 24.348 1.00 84.38 242 VAL A O 1
ATOM 1678 N N . LEU A 1 243 ? -12.038 6.272 22.339 1.00 89.00 243 LEU A N 1
ATOM 1679 C CA . LEU A 1 243 ? -12.169 4.838 22.576 1.00 89.00 243 LEU A CA 1
ATOM 1680 C C . LEU A 1 243 ? -11.210 4.052 21.685 1.00 89.00 243 LEU A C 1
ATOM 1682 O O . LEU A 1 243 ? -10.905 4.459 20.570 1.00 89.00 243 LEU A O 1
ATOM 1686 N N . ILE A 1 244 ? -10.797 2.886 22.156 1.00 87.69 244 ILE A N 1
ATOM 1687 C CA . ILE A 1 244 ? -10.066 1.875 21.398 1.00 87.69 244 ILE A CA 1
ATOM 1688 C C . ILE A 1 244 ? -10.983 0.659 21.291 1.00 87.69 244 ILE A C 1
ATOM 1690 O O . ILE A 1 244 ? -11.324 0.063 22.311 1.00 87.69 244 ILE A O 1
ATOM 1694 N N . ILE A 1 245 ? -11.406 0.309 20.081 1.00 92.56 245 ILE A N 1
ATOM 1695 C CA . ILE A 1 245 ? -12.280 -0.827 19.778 1.00 92.56 245 ILE A CA 1
ATOM 1696 C C . ILE A 1 245 ? -11.428 -1.962 19.230 1.00 92.56 245 ILE A C 1
ATOM 1698 O O . ILE A 1 245 ? -10.745 -1.776 18.229 1.00 92.56 245 ILE A O 1
ATOM 1702 N N . THR A 1 246 ? -11.493 -3.136 19.850 1.00 91.31 246 THR A N 1
ATOM 1703 C CA . THR A 1 246 ? -10.678 -4.296 19.466 1.00 91.31 246 THR A CA 1
ATOM 1704 C C . THR A 1 246 ? -11.558 -5.451 19.017 1.00 91.31 246 THR A C 1
ATOM 1706 O O . THR A 1 246 ? -12.700 -5.594 19.470 1.00 91.31 246 THR A O 1
ATOM 1709 N N . GLY A 1 247 ? -11.046 -6.298 18.130 1.00 94.69 247 GLY A N 1
ATOM 1710 C CA . GLY A 1 247 ? -11.796 -7.428 17.605 1.00 94.69 247 GLY A CA 1
ATOM 1711 C C . GLY A 1 247 ? -10.948 -8.460 16.873 1.00 94.69 247 GLY A C 1
ATOM 1712 O O . GLY A 1 247 ? -9.727 -8.349 16.794 1.00 94.69 247 GLY A O 1
ATOM 1713 N N . THR A 1 248 ? -11.623 -9.473 16.331 1.00 95.56 248 THR A N 1
ATOM 1714 C CA . THR A 1 248 ? -11.027 -10.498 15.465 1.00 95.56 248 THR A CA 1
ATOM 1715 C C . THR A 1 248 ? -11.825 -10.684 14.180 1.00 95.56 248 THR A C 1
ATOM 1717 O O . THR A 1 248 ? -13.051 -10.536 14.192 1.00 95.56 248 THR A O 1
ATOM 1720 N N . ALA A 1 249 ? -11.164 -11.075 13.097 1.00 96.06 249 ALA A N 1
ATOM 1721 C CA . ALA A 1 249 ? -11.779 -11.539 11.858 1.00 96.06 249 ALA A CA 1
ATOM 1722 C C . ALA A 1 249 ? -10.838 -12.505 11.120 1.00 96.06 249 ALA A C 1
ATOM 1724 O O . ALA A 1 249 ? -9.908 -13.043 11.721 1.00 96.06 249 ALA A O 1
ATOM 1725 N N . GLU A 1 250 ? -11.094 -12.758 9.837 1.00 94.12 250 GLU A N 1
ATOM 1726 C CA . GLU A 1 250 ? -10.169 -13.527 9.006 1.00 94.12 250 GLU A CA 1
ATOM 1727 C C . GLU A 1 250 ? -8.795 -12.829 8.944 1.00 94.12 250 GLU A C 1
ATOM 1729 O O . GLU A 1 250 ? -8.760 -11.616 8.744 1.00 94.12 250 GLU A O 1
ATOM 1734 N N . PRO A 1 251 ? -7.670 -13.544 9.130 1.00 88.56 251 PRO A N 1
ATOM 1735 C CA . PRO A 1 251 ? -6.337 -12.960 9.010 1.00 88.56 251 PRO A CA 1
ATOM 1736 C C . PRO A 1 251 ? -6.087 -12.289 7.663 1.00 88.56 251 PRO A C 1
ATOM 1738 O O . PRO A 1 251 ? -6.477 -12.824 6.627 1.00 88.56 251 PRO A O 1
ATOM 1741 N N . LEU A 1 252 ? -5.371 -11.161 7.681 1.00 78.56 252 LEU A N 1
ATOM 1742 C CA . LEU A 1 252 ? -5.024 -10.375 6.488 1.00 78.56 252 LEU A CA 1
ATOM 1743 C C . LEU A 1 252 ? -6.245 -9.874 5.682 1.00 78.56 252 LEU A C 1
ATOM 1745 O O . LEU A 1 252 ? -6.124 -9.527 4.509 1.00 78.56 252 LEU A O 1
ATOM 1749 N N . SER A 1 253 ? -7.421 -9.825 6.311 1.00 89.31 253 SER A N 1
ATOM 1750 C CA . SER A 1 253 ? -8.618 -9.136 5.817 1.00 89.31 253 SER A CA 1
ATOM 1751 C C . SER A 1 253 ? -8.663 -7.679 6.299 1.00 89.31 253 SER A C 1
ATOM 1753 O O . SER A 1 253 ? -7.871 -7.265 7.154 1.00 89.31 253 SER A O 1
ATOM 1755 N N . THR A 1 254 ? -9.619 -6.904 5.787 1.00 88.00 254 THR A N 1
ATOM 1756 C CA . THR A 1 254 ? -9.897 -5.530 6.240 1.00 88.00 254 THR A CA 1
ATOM 1757 C C . THR A 1 254 ? -11.261 -5.423 6.915 1.00 88.00 254 THR A C 1
ATOM 1759 O O . THR A 1 254 ? -12.188 -6.157 6.577 1.00 88.00 254 THR A O 1
ATOM 1762 N N . ILE A 1 255 ? -11.417 -4.488 7.855 1.00 95.44 255 ILE A N 1
ATOM 1763 C CA . ILE A 1 255 ? -12.662 -4.253 8.592 1.00 95.44 255 ILE A CA 1
ATOM 1764 C C . ILE A 1 255 ? -13.273 -2.903 8.223 1.00 95.44 255 ILE A C 1
ATOM 1766 O O . ILE A 1 255 ? -12.622 -1.859 8.250 1.00 95.44 255 ILE A O 1
ATOM 1770 N N . THR A 1 256 ? -14.577 -2.916 7.967 1.00 92.25 256 THR A N 1
ATOM 1771 C CA . THR A 1 256 ? -15.435 -1.734 8.009 1.00 92.25 256 THR A CA 1
ATOM 1772 C C . THR A 1 256 ? -16.174 -1.703 9.344 1.00 92.25 256 THR A C 1
ATOM 1774 O O . THR A 1 256 ? -16.932 -2.623 9.660 1.00 92.25 256 THR A O 1
ATOM 1777 N N . LEU A 1 257 ? -15.952 -0.652 10.132 1.00 95.31 257 LEU A N 1
ATOM 1778 C CA . LEU A 1 257 ? -16.569 -0.428 11.438 1.00 95.31 257 LEU A CA 1
ATOM 1779 C C . LEU A 1 257 ? -17.706 0.592 11.316 1.00 95.31 257 LEU A C 1
ATOM 1781 O O . LEU A 1 257 ? -17.565 1.629 10.670 1.00 95.31 257 LEU A O 1
ATOM 1785 N N . PHE A 1 258 ? -18.823 0.320 11.982 1.00 95.44 258 PHE A N 1
ATOM 1786 C CA . PHE A 1 258 ? -20.041 1.125 11.949 1.00 95.44 258 PHE A CA 1
ATOM 1787 C C . PHE A 1 258 ? -20.455 1.554 13.353 1.00 95.44 258 PHE A C 1
ATOM 1789 O O . PHE A 1 258 ? -20.308 0.776 14.292 1.00 95.44 258 PHE A O 1
ATOM 1796 N N . ASN A 1 259 ? -21.060 2.735 13.479 1.00 93.94 259 ASN A N 1
ATOM 1797 C CA . ASN A 1 259 ? -21.845 3.152 14.640 1.00 93.94 259 ASN A CA 1
ATOM 1798 C C . ASN A 1 259 ? -23.328 3.230 14.240 1.00 93.94 259 ASN A C 1
ATOM 1800 O O . ASN A 1 259 ? -23.768 4.172 13.580 1.00 93.94 259 ASN A O 1
ATOM 1804 N N . GLY A 1 260 ? -24.114 2.218 14.605 1.00 92.31 260 GLY A N 1
ATOM 1805 C CA . GLY A 1 260 ? -25.460 2.055 14.053 1.00 92.31 260 GLY A CA 1
ATOM 1806 C C . GLY A 1 260 ? -25.416 1.839 12.534 1.00 92.31 260 GLY A C 1
ATOM 1807 O O . GLY A 1 260 ? -24.843 0.857 12.076 1.00 92.31 260 GLY A O 1
ATOM 1808 N N . GLU A 1 261 ? -26.037 2.736 11.762 1.00 88.56 261 GLU A N 1
ATOM 1809 C CA . GLU A 1 261 ? -26.023 2.698 10.286 1.00 88.56 261 GLU A CA 1
ATOM 1810 C C . GLU A 1 261 ? -24.888 3.541 9.671 1.00 88.56 261 GLU A C 1
ATOM 1812 O O . GLU A 1 261 ? -24.645 3.466 8.467 1.00 88.56 261 GLU A O 1
ATOM 1817 N N . GLU A 1 262 ? -24.198 4.356 10.472 1.00 89.50 262 GLU A N 1
ATOM 1818 C CA . GLU A 1 262 ? -23.119 5.225 10.005 1.00 89.50 262 GLU A CA 1
ATOM 1819 C C . GLU A 1 262 ? -21.810 4.440 9.901 1.00 89.50 262 GLU A C 1
ATOM 1821 O O . GLU A 1 262 ? -21.419 3.744 10.837 1.00 89.50 262 GLU A O 1
ATOM 1826 N N . THR A 1 263 ? -21.122 4.553 8.764 1.00 87.88 263 THR A N 1
ATOM 1827 C CA . THR A 1 263 ? -19.763 4.015 8.614 1.00 87.88 263 THR A CA 1
ATOM 1828 C C . THR A 1 263 ? -18.796 4.919 9.361 1.00 87.88 263 THR A C 1
ATOM 1830 O O . THR A 1 263 ? -18.692 6.099 9.044 1.00 87.88 263 THR A O 1
ATOM 1833 N N . LEU A 1 264 ? -18.105 4.359 10.350 1.00 85.56 264 LEU A N 1
ATOM 1834 C CA . LEU A 1 264 ? -17.124 5.076 11.157 1.00 85.56 264 LEU A CA 1
ATOM 1835 C C . LEU A 1 264 ? -15.726 4.983 10.545 1.00 85.56 264 LEU A C 1
ATOM 1837 O O . LEU A 1 264 ? -14.990 5.961 10.547 1.00 85.56 264 LEU A O 1
ATOM 1841 N N . ALA A 1 265 ? -15.369 3.809 10.029 1.00 81.56 265 ALA A N 1
ATOM 1842 C CA . ALA A 1 265 ? -14.087 3.562 9.385 1.00 81.56 265 ALA A CA 1
ATOM 1843 C C . ALA A 1 265 ? -14.193 2.399 8.400 1.00 81.56 265 ALA A C 1
ATOM 1845 O O . ALA A 1 265 ? -15.033 1.513 8.560 1.00 81.56 265 ALA A O 1
ATOM 1846 N N . THR A 1 266 ? -13.321 2.389 7.400 1.00 80.19 266 THR A N 1
ATOM 1847 C CA . THR A 1 266 ? -13.161 1.287 6.451 1.00 80.19 266 THR A CA 1
ATOM 1848 C C . THR A 1 266 ? -11.686 0.950 6.320 1.00 80.19 266 THR A C 1
ATOM 1850 O O . THR A 1 266 ? -10.856 1.821 6.553 1.00 80.19 266 THR A O 1
ATOM 1853 N N . GLY A 1 267 ? -11.381 -0.294 5.954 1.00 69.62 267 GLY A N 1
ATOM 1854 C CA . GLY A 1 267 ? -10.018 -0.689 5.613 1.00 69.62 267 GLY A CA 1
ATOM 1855 C C . GLY A 1 267 ? -9.134 -1.119 6.789 1.00 69.62 267 GLY A C 1
ATOM 1856 O O . GLY A 1 267 ? -8.022 -1.572 6.574 1.00 69.62 267 GLY A O 1
ATOM 1857 N N . ILE A 1 268 ? -9.630 -1.096 8.032 1.00 81.75 268 ILE A N 1
ATOM 1858 C CA . ILE A 1 268 ? -8.828 -1.451 9.218 1.00 81.75 268 ILE A CA 1
ATOM 1859 C C . ILE A 1 268 ? -8.243 -2.861 9.045 1.00 81.75 268 ILE A C 1
ATOM 1861 O O . ILE A 1 268 ? -9.001 -3.834 9.013 1.00 81.75 268 ILE A O 1
ATOM 1865 N N . ALA A 1 269 ? -6.921 -2.983 8.937 1.00 74.50 269 ALA A N 1
ATOM 1866 C CA . ALA A 1 269 ? -6.303 -4.273 8.678 1.00 74.50 269 ALA A CA 1
ATOM 1867 C C . ALA A 1 269 ? -6.392 -5.201 9.890 1.00 74.50 269 ALA A C 1
ATOM 1869 O O . ALA A 1 269 ? -6.343 -4.790 11.054 1.00 74.50 269 ALA A O 1
ATOM 1870 N N . THR A 1 270 ? -6.487 -6.487 9.591 1.00 79.25 270 THR A N 1
ATOM 1871 C CA . THR A 1 270 ? -6.287 -7.559 10.560 1.00 79.25 270 THR A CA 1
ATOM 1872 C C . THR A 1 270 ? -4.868 -8.095 10.441 1.00 79.25 270 THR A C 1
ATOM 1874 O O . THR A 1 270 ? -4.320 -8.212 9.345 1.00 79.25 270 THR A O 1
ATOM 1877 N N . ASN A 1 271 ? -4.266 -8.447 11.573 1.00 75.31 271 ASN A N 1
ATOM 1878 C CA . ASN A 1 271 ? -2.933 -9.034 11.589 1.00 75.31 271 ASN A CA 1
ATOM 1879 C C . ASN A 1 271 ? -2.923 -10.501 11.120 1.00 75.31 271 ASN A C 1
ATOM 1881 O O . ASN A 1 271 ? -3.961 -11.081 10.785 1.00 75.31 271 ASN A O 1
ATOM 1885 N N . ALA A 1 272 ? -1.740 -11.122 11.111 1.00 73.69 272 ALA A N 1
ATOM 1886 C CA . ALA A 1 272 ? -1.562 -12.521 10.715 1.00 73.69 272 ALA A CA 1
ATOM 1887 C C . ALA A 1 272 ? -2.330 -13.521 11.608 1.00 73.69 272 ALA A C 1
ATOM 1889 O O . ALA A 1 272 ? -2.590 -14.653 11.194 1.00 73.69 272 ALA A O 1
ATOM 1890 N N . GLU A 1 273 ? -2.730 -13.111 12.813 1.00 81.25 273 GLU A N 1
ATOM 1891 C CA . GLU A 1 273 ? -3.591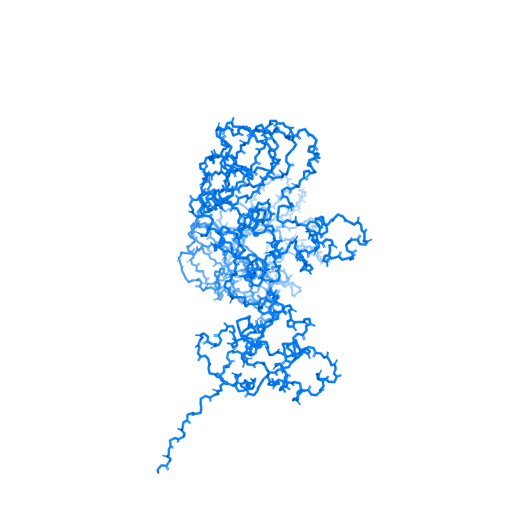 -13.876 13.717 1.00 81.25 273 GLU A CA 1
ATOM 1892 C C . GLU A 1 273 ? -5.081 -13.498 13.616 1.00 81.25 273 GLU A C 1
ATOM 1894 O O . GLU A 1 273 ? -5.908 -14.120 14.286 1.00 81.25 273 GLU A O 1
ATOM 1899 N N . GLY A 1 274 ? -5.446 -12.519 12.783 1.00 85.38 274 GLY A N 1
ATOM 1900 C CA . GLY A 1 274 ? -6.820 -12.042 12.608 1.00 85.38 274 GLY A CA 1
ATOM 1901 C C . GLY A 1 274 ? -7.265 -10.979 13.612 1.00 85.38 274 GLY A C 1
ATOM 1902 O O . GLY A 1 274 ? -8.442 -10.627 13.628 1.00 85.38 274 GLY A O 1
ATOM 1903 N N . ASN A 1 275 ? -6.371 -10.452 14.448 1.00 86.44 275 ASN A N 1
ATOM 1904 C CA . ASN A 1 275 ? -6.690 -9.388 15.401 1.00 86.44 275 ASN A CA 1
ATOM 1905 C C . ASN A 1 275 ? -6.713 -8.025 14.707 1.00 86.44 275 ASN A C 1
ATOM 1907 O O . ASN A 1 275 ? -5.872 -7.750 13.853 1.00 86.44 275 ASN A O 1
ATOM 1911 N N . TRP A 1 276 ? -7.633 -7.158 15.117 1.00 87.19 276 TRP A N 1
ATOM 1912 C CA . TRP A 1 276 ? -7.706 -5.772 14.659 1.00 87.19 276 TRP A CA 1
ATOM 1913 C C . TRP A 1 276 ? -8.046 -4.830 15.814 1.00 87.19 276 TRP A C 1
ATOM 1915 O O . TRP A 1 276 ? -8.688 -5.219 16.795 1.00 87.19 276 TRP A O 1
ATOM 1925 N N . SER A 1 277 ? -7.648 -3.568 15.671 1.00 85.31 277 SER A N 1
ATOM 1926 C CA . SER A 1 277 ? -8.006 -2.489 16.588 1.00 85.31 277 SER A CA 1
ATOM 1927 C C . SER A 1 277 ? -8.287 -1.209 15.825 1.00 85.31 277 SER A C 1
ATOM 1929 O O . SER A 1 277 ? -7.685 -0.928 14.793 1.00 85.31 277 SER A O 1
ATOM 1931 N N . PHE A 1 278 ? -9.174 -0.400 16.384 1.00 85.12 278 PHE A N 1
ATOM 1932 C CA . PHE A 1 278 ? -9.539 0.899 15.867 1.00 85.12 278 PHE A CA 1
ATOM 1933 C C . PHE A 1 278 ? -9.650 1.920 16.995 1.00 85.12 278 PHE A C 1
ATOM 1935 O O . PHE A 1 278 ? -10.436 1.739 17.922 1.00 85.12 278 PHE A O 1
ATOM 1942 N N . THR A 1 279 ? -8.908 3.019 16.896 1.00 80.56 279 THR A N 1
ATOM 1943 C CA . THR A 1 279 ? -9.039 4.146 17.826 1.00 80.56 279 THR A CA 1
ATOM 1944 C C . THR A 1 279 ? -10.030 5.149 17.255 1.00 80.56 279 THR A C 1
ATOM 1946 O O . THR A 1 279 ? -9.866 5.617 16.134 1.00 80.56 279 THR A O 1
ATOM 1949 N N . THR A 1 280 ? -11.076 5.488 17.999 1.00 82.44 280 THR A N 1
ATOM 1950 C CA . THR A 1 280 ? -12.081 6.443 17.540 1.00 82.44 280 THR A CA 1
ATOM 1951 C C . THR A 1 280 ? -11.535 7.866 17.543 1.00 82.44 280 THR A C 1
ATOM 1953 O O . THR A 1 280 ? -10.665 8.233 18.330 1.00 82.44 280 THR A O 1
ATOM 1956 N N . ALA A 1 281 ? -12.168 8.712 16.737 1.00 76.19 281 ALA A N 1
ATOM 1957 C CA . ALA A 1 281 ? -12.274 10.136 17.014 1.00 76.19 281 ALA A CA 1
ATOM 1958 C C . ALA A 1 281 ? -12.625 10.415 18.483 1.00 76.19 281 ALA A C 1
ATOM 1960 O O . ALA A 1 281 ? -13.256 9.588 19.148 1.00 76.19 281 ALA A O 1
ATOM 1961 N N . ALA A 1 282 ? -12.338 11.627 18.958 1.00 78.44 282 ALA A N 1
ATOM 1962 C CA . ALA A 1 282 ? -12.926 12.102 20.202 1.00 78.44 282 ALA A CA 1
ATOM 1963 C C . ALA A 1 282 ? -14.460 12.218 20.051 1.00 78.44 282 ALA A C 1
ATOM 1965 O O . ALA A 1 282 ? -14.974 13.027 19.277 1.00 78.44 282 ALA A O 1
ATOM 1966 N N . LEU A 1 283 ? -15.178 11.369 20.776 1.00 86.06 283 LEU A N 1
ATOM 1967 C CA . LEU A 1 283 ? -16.625 11.227 20.782 1.00 86.06 283 LEU A CA 1
ATOM 1968 C C . LEU A 1 283 ? -17.261 12.202 21.779 1.00 86.06 283 LEU A C 1
ATOM 1970 O O . LEU A 1 283 ? -16.750 12.427 22.877 1.00 86.06 283 LEU A O 1
ATOM 1974 N N . SER A 1 284 ? -18.410 12.767 21.411 1.00 87.25 284 SER A N 1
ATOM 1975 C CA . SER A 1 284 ? -19.238 13.542 22.338 1.00 87.25 284 SER A CA 1
ATOM 1976 C C . SER A 1 284 ? -19.986 12.632 23.315 1.00 87.25 284 SER A C 1
ATOM 1978 O O . SER A 1 284 ? -20.166 11.446 23.035 1.00 87.25 284 SER A O 1
ATOM 1980 N N . GLU A 1 285 ? -20.504 13.200 24.407 1.00 89.81 285 GLU A N 1
ATOM 1981 C CA . GLU A 1 285 ? -21.437 12.497 25.297 1.00 89.81 285 GLU A CA 1
ATOM 1982 C C . GLU A 1 285 ? -22.577 11.837 24.514 1.00 89.81 285 GLU A C 1
ATOM 1984 O O . GLU A 1 285 ? -23.192 12.451 23.633 1.00 89.81 285 GLU A O 1
ATOM 1989 N N . GLY A 1 286 ? -22.860 10.579 24.838 1.00 93.00 286 GLY A N 1
ATOM 1990 C CA . GLY A 1 286 ? -23.884 9.806 24.151 1.00 93.00 286 GLY A CA 1
ATOM 1991 C C . GLY A 1 286 ? -23.652 8.302 24.192 1.00 93.00 286 GLY A C 1
ATOM 1992 O O . GLY A 1 286 ? -22.660 7.811 24.719 1.00 93.00 286 GLY A O 1
ATOM 1993 N N . SER A 1 287 ? -24.598 7.563 23.615 1.00 95.69 287 SER A N 1
ATOM 1994 C CA . SER A 1 287 ? -24.522 6.109 23.479 1.00 95.69 287 SER A CA 1
ATOM 1995 C C . SER A 1 287 ? -24.129 5.734 22.053 1.00 95.69 287 SER A C 1
ATOM 1997 O O . SER A 1 287 ? -24.750 6.201 21.096 1.00 95.69 287 SER A O 1
ATOM 1999 N N . TYR A 1 288 ? -23.119 4.877 21.933 1.00 95.94 288 TYR A N 1
ATOM 2000 C CA . TYR A 1 288 ? -22.553 4.386 20.681 1.00 95.94 288 TYR A CA 1
ATOM 2001 C C . TYR A 1 288 ? -22.759 2.876 20.577 1.00 95.94 288 TYR A C 1
ATOM 2003 O O . TYR A 1 288 ? -22.665 2.160 21.575 1.00 95.94 288 TYR A O 1
ATOM 2011 N N . SER A 1 289 ? -23.060 2.389 19.373 1.00 96.44 289 SER A N 1
ATOM 2012 C CA . SER A 1 289 ? -23.365 0.980 19.106 1.00 96.44 289 SER A CA 1
ATOM 2013 C C . SER A 1 289 ? -22.545 0.488 17.921 1.00 96.44 289 SER A C 1
ATOM 2015 O O . SER A 1 289 ? -22.959 0.637 16.768 1.00 96.44 289 SER A O 1
ATOM 2017 N N . PHE A 1 290 ? -21.405 -0.130 18.210 1.00 97.62 290 PHE A N 1
ATOM 2018 C CA . PHE A 1 290 ? -20.436 -0.546 17.208 1.00 97.62 290 PHE A CA 1
ATOM 2019 C C . PHE A 1 290 ? -20.770 -1.909 16.599 1.00 97.62 290 PHE A C 1
ATOM 2021 O O . PHE A 1 290 ? -21.054 -2.862 17.325 1.00 97.62 290 PHE A O 1
ATOM 2028 N N . THR A 1 291 ? -20.707 -2.013 15.271 1.00 98.25 291 THR A N 1
ATOM 2029 C CA . THR A 1 291 ? -20.756 -3.283 14.519 1.00 98.25 291 THR A CA 1
ATOM 2030 C C . THR A 1 291 ? -19.696 -3.285 13.424 1.00 98.25 291 THR A C 1
ATOM 2032 O O . THR A 1 291 ? -19.229 -2.218 13.041 1.00 98.25 291 THR A O 1
ATOM 2035 N N . ALA A 1 292 ? -19.301 -4.456 12.926 1.00 97.62 292 ALA A N 1
ATOM 2036 C CA . ALA A 1 292 ? -18.216 -4.580 11.953 1.00 97.62 292 ALA A CA 1
ATOM 2037 C C . ALA A 1 292 ? -18.562 -5.525 10.791 1.00 97.62 292 ALA A C 1
ATOM 2039 O O . ALA A 1 292 ? -19.356 -6.452 10.958 1.00 97.62 292 ALA A O 1
ATOM 2040 N N . VAL A 1 293 ? -17.944 -5.311 9.630 1.00 98.19 293 VAL A N 1
ATOM 2041 C CA . VAL A 1 293 ? -17.927 -6.216 8.465 1.00 98.19 293 VAL A CA 1
ATOM 2042 C C . VAL A 1 293 ? -16.471 -6.438 8.068 1.00 98.19 293 VAL A C 1
ATOM 2044 O O . VAL A 1 293 ? -15.733 -5.470 7.951 1.00 98.19 293 VAL A O 1
ATOM 2047 N N . ALA A 1 294 ? -16.067 -7.689 7.860 1.00 97.56 294 ALA A N 1
ATOM 2048 C CA . ALA A 1 294 ? -14.761 -8.037 7.301 1.00 97.56 294 ALA A CA 1
ATOM 2049 C C . ALA A 1 294 ? -14.844 -8.240 5.781 1.00 97.56 294 ALA A C 1
ATOM 2051 O O . ALA A 1 294 ? -15.838 -8.804 5.315 1.00 97.56 294 ALA A O 1
ATOM 2052 N N . THR A 1 295 ? -13.817 -7.823 5.045 1.00 91.94 295 THR A N 1
ATOM 2053 C CA . THR A 1 295 ? -13.634 -8.047 3.603 1.00 91.94 295 THR A CA 1
ATOM 2054 C C . THR A 1 295 ? -12.307 -8.760 3.382 1.00 91.94 295 THR A C 1
ATOM 2056 O O . THR A 1 295 ? -11.270 -8.245 3.803 1.00 91.94 295 THR A O 1
ATOM 2059 N N . ASP A 1 296 ? -12.344 -9.939 2.761 1.00 91.12 296 ASP A N 1
ATOM 2060 C CA . ASP A 1 296 ? -11.146 -10.746 2.497 1.00 91.12 296 ASP A CA 1
ATOM 2061 C C . ASP A 1 296 ? -10.212 -10.101 1.449 1.00 91.12 296 ASP A C 1
ATOM 2063 O O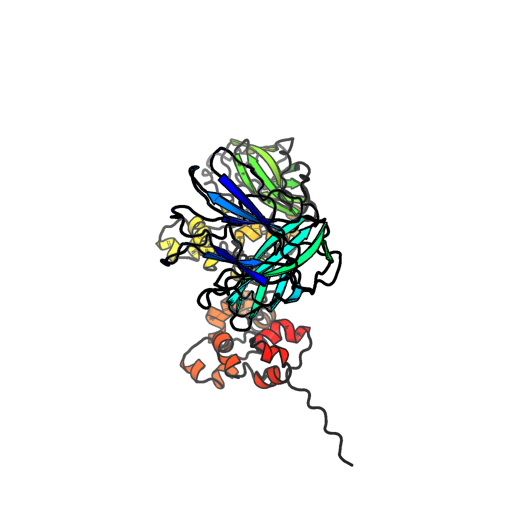 . ASP A 1 296 ? -10.531 -9.081 0.830 1.00 91.12 296 ASP A O 1
ATOM 2067 N N . ALA A 1 297 ? -9.053 -10.724 1.220 1.00 80.62 297 ALA A N 1
ATOM 2068 C CA . ALA A 1 297 ? -8.072 -10.265 0.234 1.00 80.62 297 ALA A CA 1
ATOM 2069 C C . ALA A 1 297 ? -8.576 -10.325 -1.225 1.00 80.62 297 ALA A C 1
ATOM 2071 O O . ALA A 1 297 ? -8.033 -9.640 -2.093 1.00 80.62 297 ALA A O 1
ATOM 2072 N N . ALA A 1 298 ? -9.604 -11.129 -1.511 1.00 78.44 298 ALA A N 1
ATOM 2073 C CA . ALA A 1 298 ? -10.238 -11.226 -2.825 1.00 78.44 298 ALA A CA 1
ATOM 2074 C C . ALA A 1 298 ? -11.378 -10.203 -3.017 1.00 78.44 298 ALA A C 1
ATOM 2076 O O . ALA A 1 298 ? -11.945 -10.103 -4.108 1.00 78.44 298 ALA A O 1
ATOM 2077 N N . GLY A 1 299 ? -11.693 -9.410 -1.988 1.00 82.75 299 GLY A N 1
ATOM 2078 C CA . GLY A 1 299 ? -12.733 -8.387 -2.008 1.00 82.75 299 GLY A CA 1
ATOM 2079 C C . GLY A 1 299 ? -14.134 -8.899 -1.659 1.00 82.75 299 GLY A C 1
ATOM 2080 O O . GLY A 1 299 ? -15.109 -8.183 -1.907 1.00 82.75 299 GLY A O 1
ATOM 2081 N N . ASN A 1 300 ? -14.280 -10.104 -1.098 1.00 92.69 300 ASN A N 1
ATOM 2082 C CA . ASN A 1 300 ? -15.575 -10.631 -0.673 1.00 92.69 300 ASN A CA 1
ATOM 2083 C C . ASN A 1 300 ? -15.931 -10.142 0.746 1.00 92.69 300 ASN A C 1
ATOM 2085 O O . ASN A 1 300 ? -15.202 -10.424 1.700 1.00 92.69 300 ASN A O 1
ATOM 2089 N N . PRO A 1 301 ? -17.075 -9.457 0.938 1.00 96.50 301 PRO A N 1
ATOM 2090 C CA . PRO A 1 301 ? -17.501 -8.994 2.254 1.00 96.50 301 PRO A CA 1
ATOM 2091 C C . PRO A 1 301 ? -18.316 -10.052 3.012 1.00 96.50 301 PRO A C 1
ATOM 2093 O O . PRO A 1 301 ? -19.254 -10.651 2.477 1.00 96.50 301 PRO A O 1
ATOM 2096 N N . SER A 1 302 ? -18.015 -10.220 4.297 1.00 98.12 302 SER A N 1
ATOM 2097 C CA . SER A 1 302 ? -18.811 -10.990 5.265 1.00 98.12 302 SER A CA 1
ATOM 2098 C C . SER A 1 302 ? -20.167 -10.332 5.574 1.00 98.12 302 SER A C 1
ATOM 2100 O O . SER A 1 302 ? -20.473 -9.208 5.169 1.00 98.12 302 SER A O 1
ATOM 2102 N N . THR A 1 303 ? -21.012 -11.022 6.347 1.00 97.69 303 THR A N 1
ATOM 2103 C CA . THR A 1 303 ? -22.164 -10.372 6.995 1.00 97.69 303 THR A CA 1
ATOM 2104 C C . THR A 1 303 ? -21.729 -9.598 8.240 1.00 97.69 303 THR A C 1
ATOM 2106 O O . THR A 1 303 ? -20.761 -9.974 8.893 1.00 97.69 303 THR A O 1
ATOM 2109 N N . THR A 1 304 ? -22.495 -8.578 8.633 1.00 97.44 304 THR A N 1
ATOM 2110 C CA . THR A 1 304 ? -22.235 -7.777 9.840 1.00 97.44 304 THR A CA 1
ATOM 2111 C C . THR A 1 304 ? -22.136 -8.627 11.111 1.00 97.44 304 THR A C 1
ATOM 2113 O O . THR A 1 304 ? -22.902 -9.578 11.298 1.00 97.44 304 THR A O 1
ATOM 2116 N N . SER A 1 305 ? -21.228 -8.244 12.011 1.00 97.56 305 SER A N 1
ATOM 2117 C CA . SER A 1 305 ? -21.034 -8.849 13.330 1.00 97.56 305 SER A CA 1
ATOM 2118 C C . SER A 1 305 ? -22.376 -8.987 14.072 1.00 97.56 305 SER A C 1
ATOM 2120 O O . SER A 1 305 ? -23.101 -7.994 14.202 1.00 97.56 305 SER A O 1
ATOM 2122 N N . PRO A 1 306 ? -22.725 -10.173 14.599 1.00 92.56 306 PRO A N 1
ATOM 2123 C CA . PRO A 1 306 ? -24.078 -10.452 15.087 1.00 92.56 306 PRO A CA 1
ATOM 2124 C C . PRO A 1 306 ? -24.445 -9.737 16.396 1.00 92.56 306 PRO A C 1
ATOM 2126 O O . PRO A 1 306 ? -25.630 -9.589 16.699 1.00 92.56 306 PRO A O 1
ATOM 2129 N N . THR A 1 307 ? -23.453 -9.310 17.181 1.00 93.62 307 THR A N 1
ATOM 2130 C CA . THR A 1 307 ? -23.645 -8.645 18.477 1.00 93.62 307 THR A CA 1
ATOM 2131 C C . THR A 1 307 ? -22.973 -7.276 18.452 1.00 93.62 307 THR A C 1
ATOM 2133 O O . THR A 1 307 ? -21.753 -7.239 18.298 1.00 93.62 307 THR A O 1
ATOM 2136 N N . PRO A 1 308 ? -23.720 -6.166 18.610 1.00 95.56 308 PRO A N 1
ATOM 2137 C CA . PRO A 1 308 ? -23.109 -4.851 18.708 1.00 95.56 308 PRO A CA 1
ATOM 2138 C C . PRO A 1 308 ? -22.407 -4.667 20.057 1.00 95.56 308 PRO A C 1
ATOM 2140 O O . PRO A 1 308 ? -22.926 -5.094 21.094 1.00 95.56 308 PRO A O 1
ATOM 2143 N N . LEU A 1 309 ? -21.267 -3.978 20.048 1.00 96.81 309 LEU A N 1
ATOM 2144 C CA . LEU A 1 309 ? -20.633 -3.469 21.262 1.00 96.81 309 LEU A CA 1
ATOM 2145 C C . LEU A 1 309 ? -21.228 -2.097 21.590 1.00 96.81 309 LEU A C 1
ATOM 2147 O O . LEU A 1 309 ? -21.128 -1.172 20.789 1.00 96.81 309 LEU A O 1
ATOM 2151 N N . VAL A 1 310 ? -21.844 -1.962 22.764 1.00 96.75 310 VAL A N 1
ATOM 2152 C CA . VAL A 1 310 ? -22.463 -0.705 23.203 1.00 96.75 310 VAL A CA 1
ATOM 2153 C C . VAL A 1 310 ? -21.589 -0.037 24.257 1.00 96.75 310 VAL A C 1
ATOM 2155 O O . VAL A 1 310 ? -21.245 -0.676 25.251 1.00 96.75 310 VAL A O 1
ATOM 2158 N N . VAL A 1 311 ? -21.268 1.240 24.048 1.00 97.12 311 VAL A N 1
ATOM 2159 C CA . VAL A 1 311 ? -20.508 2.074 24.991 1.00 97.12 311 VAL A CA 1
ATOM 2160 C C . VAL A 1 311 ? -21.235 3.402 25.193 1.00 97.12 311 VAL A C 1
ATOM 2162 O O . VAL A 1 311 ? -21.659 4.041 24.229 1.00 97.12 311 VAL A O 1
ATOM 2165 N N . GLU A 1 312 ? -21.399 3.819 26.443 1.00 97.31 312 GLU A N 1
ATOM 2166 C CA . GLU A 1 312 ? -21.883 5.145 26.828 1.00 97.31 312 GLU A CA 1
ATOM 2167 C C . GLU A 1 312 ? -20.690 6.041 27.168 1.00 97.31 312 GLU A C 1
ATOM 2169 O O . GLU A 1 312 ? -19.842 5.672 27.973 1.00 97.31 312 GLU A O 1
ATOM 2174 N N . VAL A 1 313 ? -20.601 7.209 26.539 1.00 94.56 313 VAL A N 1
ATOM 2175 C CA . VAL A 1 313 ? -19.599 8.234 26.847 1.00 94.56 313 VAL A CA 1
ATOM 2176 C C . VAL A 1 313 ? -20.253 9.261 27.775 1.00 94.56 313 VAL A C 1
ATOM 2178 O O . VAL A 1 313 ? -21.195 9.939 27.360 1.00 94.56 313 VAL A O 1
ATOM 2181 N N . ASP A 1 314 ? -19.760 9.356 29.011 1.00 94.25 314 ASP A N 1
ATOM 2182 C CA . ASP A 1 314 ? -20.239 10.236 30.091 1.00 94.25 314 ASP A CA 1
ATOM 2183 C C . ASP A 1 314 ? -19.069 11.092 30.604 1.00 94.25 314 ASP A C 1
ATOM 2185 O O . ASP A 1 314 ? -18.292 10.677 31.469 1.00 94.25 314 ASP A O 1
ATOM 2189 N N . LEU A 1 315 ? -18.872 12.265 29.995 1.00 88.62 315 LEU A N 1
ATOM 2190 C CA . LEU A 1 315 ? -17.699 13.101 30.246 1.00 88.62 315 LEU A CA 1
ATOM 2191 C C . LEU A 1 315 ? -17.874 13.945 31.528 1.00 88.62 315 LEU A C 1
ATOM 2193 O O . LEU A 1 315 ? -18.977 14.359 31.874 1.00 88.62 315 LEU A O 1
ATOM 2197 N N . PRO A 1 316 ? -16.791 14.270 32.260 1.00 83.00 316 PRO A N 1
ATOM 2198 C CA . PRO A 1 316 ? -16.883 15.135 33.434 1.00 83.00 316 PRO A CA 1
ATOM 2199 C C . PRO A 1 316 ? -17.402 16.543 33.097 1.00 83.00 316 PRO A C 1
ATOM 2201 O O . PRO A 1 316 ? -16.887 17.195 32.186 1.00 83.00 316 PRO A O 1
ATOM 2204 N N . ASP A 1 317 ? -18.333 17.059 33.907 1.00 77.19 317 ASP A N 1
ATOM 2205 C CA . ASP A 1 317 ? -18.886 18.418 33.796 1.00 77.19 317 ASP A CA 1
ATOM 2206 C C . ASP A 1 317 ? -17.786 19.485 33.591 1.00 77.19 317 ASP A C 1
ATOM 2208 O O . ASP A 1 317 ? -16.896 19.671 34.428 1.00 77.19 317 ASP A O 1
ATOM 2212 N N . GLY A 1 318 ? -17.871 20.236 32.487 1.00 62.03 318 GLY A N 1
ATOM 2213 C CA . GLY A 1 318 ? -16.909 21.288 32.138 1.00 62.03 318 GLY A CA 1
ATOM 2214 C C . GLY A 1 318 ? -15.717 20.831 31.293 1.00 62.03 318 GLY A C 1
ATOM 2215 O O . GLY A 1 318 ? -14.853 21.662 30.996 1.00 62.03 318 GLY A O 1
ATOM 2216 N N . THR A 1 319 ? -15.673 19.566 30.863 1.00 56.50 319 THR A N 1
ATOM 2217 C CA . THR A 1 319 ? -14.826 19.171 29.731 1.00 56.50 319 THR A CA 1
ATOM 2218 C C . THR A 1 319 ? -15.246 19.971 28.491 1.00 56.50 319 THR A C 1
ATOM 2220 O O . THR A 1 319 ? -16.441 20.078 28.195 1.00 56.50 319 THR A O 1
ATOM 2223 N N . PRO A 1 320 ? -14.304 20.621 27.780 1.00 52.66 320 PRO A N 1
ATOM 2224 C CA . PRO A 1 320 ? -14.635 21.241 26.507 1.00 52.66 320 PRO A CA 1
ATOM 2225 C C . PRO A 1 320 ? -15.178 20.151 25.586 1.00 52.66 320 PRO A C 1
ATOM 2227 O O . PRO A 1 320 ? -14.629 19.052 25.553 1.00 52.66 320 PRO A O 1
ATOM 2230 N N . THR A 1 321 ? -16.259 20.450 24.862 1.00 50.97 321 THR A N 1
ATOM 2231 C CA . THR A 1 321 ? -16.789 19.532 23.852 1.00 50.97 321 THR A CA 1
ATOM 2232 C C . THR A 1 321 ? -15.632 19.145 22.934 1.00 50.97 321 THR A C 1
ATOM 2234 O O . THR A 1 321 ? -15.044 20.053 22.336 1.00 50.97 321 THR A O 1
ATOM 2237 N N . PRO A 1 322 ? -15.247 17.858 22.863 1.00 48.44 322 PRO A N 1
ATOM 2238 C CA . PRO A 1 322 ? -14.171 17.454 21.983 1.00 48.44 322 PRO A CA 1
ATOM 2239 C C . PRO A 1 322 ? -14.582 17.832 20.565 1.00 48.44 322 PRO A C 1
ATOM 2241 O O . PRO A 1 322 ? -15.677 17.492 20.116 1.00 48.44 322 PRO A O 1
ATOM 2244 N N . THR A 1 323 ? -13.734 18.581 19.868 1.00 49.19 323 THR A N 1
ATOM 2245 C CA . THR A 1 323 ? -13.867 18.676 18.418 1.00 49.19 323 THR A CA 1
ATOM 2246 C C . THR A 1 323 ? -13.607 17.262 17.896 1.00 49.19 323 THR A C 1
ATOM 2248 O O . THR A 1 323 ? -12.540 16.727 18.207 1.00 49.19 323 THR A O 1
ATOM 2251 N N . PRO A 1 324 ? -14.548 16.621 17.181 1.00 46.03 324 PRO A N 1
ATOM 2252 C CA . PRO A 1 324 ? -14.319 15.283 16.657 1.00 46.03 324 PRO A CA 1
ATOM 2253 C C . PRO A 1 324 ? -13.074 15.316 15.774 1.00 46.03 324 PRO A C 1
ATOM 2255 O O . PRO A 1 324 ? -13.038 16.069 14.802 1.00 46.03 324 PRO A O 1
ATOM 2258 N N . ILE A 1 325 ? -12.047 14.552 16.139 1.00 52.41 325 ILE A N 1
ATOM 2259 C CA . ILE A 1 325 ? -10.883 14.307 15.283 1.00 52.41 325 ILE A CA 1
ATOM 2260 C C . ILE A 1 325 ? -11.353 13.276 14.257 1.00 52.41 325 ILE A C 1
ATOM 2262 O O . ILE A 1 325 ? -11.634 12.161 14.677 1.00 52.41 325 ILE A O 1
ATOM 2266 N N . PRO A 1 326 ? -11.522 13.595 12.962 1.00 54.34 326 PRO A N 1
ATOM 2267 C CA . PRO A 1 326 ? -11.938 12.597 11.977 1.00 54.34 326 PRO A CA 1
ATOM 2268 C C . PRO A 1 326 ? -11.015 11.375 12.031 1.00 54.34 326 PRO A C 1
ATOM 2270 O O . PRO A 1 326 ? -9.844 11.511 12.367 1.00 54.34 326 PRO A O 1
ATOM 2273 N N . THR A 1 327 ? -11.493 10.184 11.672 1.00 53.56 327 THR A N 1
ATOM 2274 C CA . THR A 1 327 ? -10.622 9.000 11.533 1.00 53.56 327 THR A CA 1
ATOM 2275 C C . THR A 1 327 ? -9.425 9.271 10.621 1.00 53.56 327 THR A C 1
ATOM 2277 O O . THR A 1 327 ? -8.319 8.829 10.904 1.00 53.56 327 THR A O 1
ATOM 2280 N N . GLU A 1 328 ? -9.640 10.093 9.594 1.00 55.78 328 GLU A N 1
ATOM 2281 C CA . GLU A 1 328 ? -8.623 10.596 8.663 1.00 55.78 328 GLU A CA 1
ATOM 2282 C C . GLU A 1 328 ? -7.528 11.446 9.339 1.00 55.78 328 GLU A C 1
ATOM 2284 O O . GLU A 1 328 ? -6.503 11.720 8.733 1.00 55.78 328 GLU A O 1
ATOM 2289 N N . ALA A 1 329 ? -7.719 11.855 10.596 1.00 66.19 329 ALA A N 1
ATOM 2290 C CA . ALA A 1 329 ? -6.763 12.612 11.400 1.00 66.19 329 ALA A CA 1
ATOM 2291 C C . ALA A 1 329 ? -6.065 11.772 12.484 1.00 66.19 329 ALA A C 1
ATOM 2293 O O . ALA A 1 329 ? -5.321 12.318 13.304 1.00 66.19 329 ALA A O 1
ATOM 2294 N N . LEU A 1 330 ? -6.291 10.455 12.542 1.00 76.50 330 LEU A N 1
ATOM 2295 C CA . LEU A 1 330 ? -5.552 9.596 13.468 1.00 76.50 330 LEU A CA 1
ATOM 2296 C C . LEU A 1 330 ? -4.061 9.620 13.129 1.00 76.50 330 LEU A C 1
ATOM 2298 O O . LEU A 1 330 ? -3.659 9.426 11.989 1.00 76.50 330 LEU A O 1
ATOM 2302 N N . GLY A 1 331 ? -3.238 9.878 14.145 1.00 83.06 331 GLY A N 1
ATOM 2303 C CA . GLY A 1 331 ? -1.804 10.079 13.956 1.00 83.06 331 GLY A CA 1
ATOM 2304 C C . GLY A 1 331 ? -1.425 11.440 13.357 1.00 83.06 331 GLY A C 1
ATOM 2305 O O . GLY A 1 331 ? -0.240 11.689 13.185 1.00 83.06 331 GLY A O 1
ATOM 2306 N N . PHE A 1 332 ? -2.367 12.345 13.078 1.00 91.19 332 PHE A N 1
ATOM 2307 C CA . PHE A 1 332 ? -2.060 13.708 12.639 1.00 91.19 332 PHE A CA 1
ATOM 2308 C C . PHE A 1 332 ? -2.082 14.686 13.822 1.00 91.19 332 PHE A C 1
ATOM 2310 O O . PHE A 1 332 ? -3.061 14.753 14.566 1.00 91.19 332 PHE A O 1
ATOM 2317 N N . ASP A 1 333 ? -1.023 15.480 13.982 1.00 87.00 333 ASP A N 1
ATOM 2318 C CA . ASP A 1 333 ? -0.931 16.534 14.994 1.00 87.00 333 ASP A CA 1
ATOM 2319 C C . ASP A 1 333 ? -0.974 17.908 14.312 1.00 87.00 333 ASP A C 1
ATOM 2321 O O . ASP A 1 333 ? 0.014 18.402 13.769 1.00 87.00 333 ASP A O 1
ATOM 2325 N N . ALA A 1 334 ? -2.143 18.550 14.358 1.00 86.62 334 ALA A N 1
ATOM 2326 C CA . ALA A 1 334 ? -2.360 19.852 13.734 1.00 86.62 334 ALA A CA 1
ATOM 2327 C C . ALA A 1 334 ? -1.489 20.971 14.332 1.00 86.62 334 ALA A C 1
ATOM 2329 O O . ALA A 1 334 ? -1.121 21.903 13.611 1.00 86.62 334 ALA A O 1
ATOM 2330 N N . GLU A 1 335 ? -1.164 20.913 15.627 1.00 83.88 335 GLU A N 1
ATOM 2331 C CA . GLU A 1 335 ? -0.337 21.933 16.277 1.00 83.88 335 GLU A CA 1
ATOM 2332 C C . GLU A 1 335 ? 1.124 21.782 15.849 1.00 83.88 335 GLU A C 1
ATOM 2334 O O . GLU A 1 335 ? 1.744 22.766 15.431 1.00 83.88 335 GLU A O 1
ATOM 2339 N N . TYR A 1 336 ? 1.638 20.550 15.856 1.00 87.88 336 TYR A N 1
ATOM 2340 C CA . TYR A 1 336 ? 2.953 20.223 15.305 1.00 87.88 336 TYR A CA 1
ATOM 2341 C C . TYR A 1 336 ? 3.052 20.618 13.829 1.00 87.88 336 TYR A C 1
ATOM 2343 O O . TYR A 1 336 ? 3.981 21.327 13.435 1.00 87.88 336 TYR A O 1
ATOM 2351 N N . TYR A 1 337 ? 2.071 20.217 13.019 1.00 90.56 337 TYR A N 1
ATOM 2352 C CA . TYR A 1 337 ? 2.093 20.442 11.581 1.00 90.56 337 TYR A CA 1
ATOM 2353 C C . TYR A 1 337 ? 2.117 21.936 11.249 1.00 90.56 337 TYR A C 1
ATOM 2355 O O . TYR A 1 337 ? 2.943 22.375 10.454 1.00 90.56 337 TYR A O 1
ATOM 2363 N N . LEU A 1 338 ? 1.280 22.754 11.894 1.00 88.94 338 LEU A N 1
ATOM 2364 C CA . LEU A 1 338 ? 1.298 24.208 11.696 1.00 88.94 338 LEU A CA 1
ATOM 2365 C C . LEU A 1 338 ? 2.589 24.861 12.214 1.00 88.94 338 LEU A C 1
ATOM 2367 O O . LEU A 1 338 ? 3.036 25.858 11.642 1.00 88.94 338 LEU A O 1
ATOM 2371 N N . ALA A 1 339 ? 3.196 24.320 13.273 1.00 82.19 339 ALA A N 1
ATOM 2372 C CA . ALA A 1 339 ? 4.467 24.815 13.796 1.00 82.19 339 ALA A CA 1
ATOM 2373 C C . ALA A 1 339 ? 5.640 24.533 12.842 1.00 82.19 339 ALA A C 1
ATOM 2375 O O . ALA A 1 339 ? 6.494 25.403 12.659 1.00 82.19 339 ALA A O 1
ATOM 2376 N N . MET A 1 340 ? 5.661 23.354 12.214 1.00 82.50 340 MET A N 1
ATOM 2377 C CA . MET A 1 340 ? 6.684 22.964 11.235 1.00 82.50 340 MET A CA 1
ATOM 2378 C C . MET A 1 340 ? 6.447 23.561 9.847 1.00 82.50 340 MET A C 1
ATOM 2380 O O . MET A 1 340 ? 7.388 23.688 9.066 1.00 82.50 340 MET A O 1
ATOM 2384 N N . ASN A 1 341 ? 5.219 24.008 9.565 1.00 85.62 341 ASN A N 1
ATOM 2385 C CA . ASN A 1 341 ? 4.807 24.547 8.271 1.00 85.62 341 ASN A CA 1
ATOM 2386 C C . ASN A 1 341 ? 4.232 25.977 8.398 1.00 85.62 341 ASN A C 1
ATOM 2388 O O . ASN A 1 341 ? 3.017 26.185 8.276 1.00 85.62 341 ASN A O 1
ATOM 2392 N N . PRO A 1 342 ? 5.079 27.005 8.639 1.00 87.69 342 PRO A N 1
ATOM 2393 C CA . PRO A 1 342 ? 4.627 28.383 8.853 1.00 87.69 342 PRO A CA 1
ATOM 2394 C C . PRO A 1 342 ? 3.885 29.001 7.663 1.00 87.69 342 PRO A C 1
ATOM 2396 O O . PRO A 1 342 ? 3.112 29.943 7.839 1.00 87.69 342 PRO A O 1
ATOM 2399 N N . ASP A 1 343 ? 4.133 28.510 6.452 1.00 90.31 343 ASP A N 1
ATOM 2400 C CA . ASP A 1 343 ? 3.433 28.899 5.230 1.00 90.31 343 ASP A CA 1
ATOM 2401 C C . ASP A 1 343 ? 1.961 28.459 5.256 1.00 90.31 343 ASP A C 1
ATOM 2403 O O . ASP A 1 343 ? 1.078 29.276 4.982 1.00 90.31 343 ASP A O 1
ATOM 2407 N N . VAL A 1 344 ? 1.690 27.224 5.689 1.00 91.31 344 VAL A N 1
ATOM 2408 C CA . VAL A 1 344 ? 0.333 26.686 5.895 1.00 91.31 344 VAL A CA 1
ATOM 2409 C C . VAL A 1 344 ? -0.384 27.484 6.986 1.00 91.31 344 VAL A C 1
ATOM 2411 O O . VAL A 1 344 ? -1.515 27.941 6.794 1.00 91.31 344 VAL A O 1
ATOM 2414 N N . ALA A 1 345 ? 0.309 27.759 8.096 1.00 86.94 345 ALA A N 1
ATOM 2415 C CA . ALA A 1 345 ? -0.218 28.585 9.182 1.00 86.94 345 ALA A CA 1
ATOM 2416 C C . ALA A 1 345 ? -0.545 30.020 8.733 1.00 86.94 345 ALA A C 1
ATOM 2418 O O . ALA A 1 345 ? -1.587 30.566 9.103 1.00 86.94 345 ALA A O 1
ATOM 2419 N N . ALA A 1 346 ? 0.308 30.633 7.908 1.00 91.12 346 ALA A N 1
ATOM 2420 C CA . ALA A 1 346 ? 0.079 31.971 7.367 1.00 91.12 346 ALA A CA 1
ATOM 2421 C C . ALA A 1 346 ? -1.076 32.013 6.354 1.00 91.12 346 ALA A C 1
ATOM 2423 O O . ALA A 1 346 ? -1.774 33.028 6.266 1.00 91.12 346 ALA A O 1
ATOM 2424 N N . ALA A 1 347 ? -1.286 30.928 5.603 1.00 92.06 347 ALA A N 1
ATOM 2425 C CA . ALA A 1 347 ? -2.396 30.793 4.666 1.00 92.06 347 ALA A CA 1
ATOM 2426 C C . ALA A 1 347 ? -3.753 30.613 5.371 1.00 92.06 347 ALA A C 1
ATOM 2428 O O . ALA A 1 347 ? -4.788 30.926 4.781 1.00 92.06 347 ALA A O 1
ATOM 2429 N N . GLY A 1 348 ? -3.759 30.156 6.631 1.00 88.25 348 GLY A N 1
ATOM 2430 C CA . GLY A 1 348 ? -4.978 29.932 7.413 1.00 88.25 348 GLY A CA 1
ATOM 2431 C C . GLY A 1 348 ? -5.858 28.812 6.851 1.00 88.25 348 GLY A C 1
ATOM 2432 O O . GLY A 1 348 ? -7.077 28.851 7.022 1.00 88.25 348 GLY A O 1
ATOM 2433 N N . VAL A 1 349 ? -5.248 27.866 6.135 1.00 87.50 349 VAL A N 1
ATOM 2434 C CA . VAL A 1 349 ? -5.910 26.670 5.600 1.00 87.50 349 VAL A CA 1
ATOM 2435 C C . VAL A 1 349 ? -6.029 25.599 6.683 1.00 87.50 349 VAL A C 1
ATOM 2437 O O . VAL A 1 349 ? -5.277 25.611 7.658 1.00 87.50 349 VAL A O 1
ATOM 2440 N N . ASP A 1 350 ? -6.985 24.684 6.520 1.00 88.56 350 ASP A N 1
ATOM 2441 C CA . ASP A 1 350 ? -7.107 23.532 7.412 1.00 88.56 350 ASP A CA 1
ATOM 2442 C C . ASP A 1 350 ? -5.866 22.625 7.265 1.00 88.56 350 ASP A C 1
ATOM 2444 O O . ASP A 1 350 ? -5.541 22.230 6.141 1.00 88.56 350 ASP A O 1
ATOM 2448 N N . PRO A 1 351 ? -5.133 22.333 8.357 1.00 91.19 351 PRO A N 1
ATOM 2449 C CA . PRO A 1 351 ? -3.853 21.637 8.268 1.00 91.19 351 PRO A CA 1
ATOM 2450 C C . PRO A 1 351 ? -3.996 20.179 7.829 1.00 91.19 351 PRO A C 1
ATOM 2452 O O . PRO A 1 351 ? -3.138 19.698 7.094 1.00 91.19 351 PRO A O 1
ATOM 2455 N N . LEU A 1 352 ? -5.076 19.496 8.221 1.00 88.38 352 LEU A N 1
ATOM 2456 C CA . LEU A 1 352 ? -5.317 18.112 7.819 1.00 88.38 352 LEU A CA 1
ATOM 2457 C C . LEU A 1 352 ? -5.681 18.030 6.334 1.00 88.38 352 LEU A C 1
ATOM 2459 O O . LEU A 1 352 ? -5.138 17.199 5.608 1.00 88.38 352 LEU A O 1
ATOM 2463 N N . ALA A 1 353 ? -6.560 18.917 5.862 1.00 87.38 353 ALA A N 1
ATOM 2464 C CA . ALA A 1 353 ? -6.906 19.003 4.446 1.00 87.38 353 ALA A CA 1
ATOM 2465 C C . ALA A 1 353 ? -5.670 19.319 3.592 1.00 87.38 353 ALA A C 1
ATOM 2467 O O . ALA A 1 353 ? -5.451 18.702 2.556 1.00 87.38 353 ALA A O 1
ATOM 2468 N N . HIS A 1 354 ? -4.813 20.236 4.054 1.00 93.38 354 HIS A N 1
ATOM 2469 C CA . HIS A 1 354 ? -3.547 20.494 3.375 1.00 93.38 354 HIS A CA 1
ATOM 2470 C C . HIS A 1 354 ? -2.651 19.253 3.360 1.00 93.38 354 HIS A C 1
ATOM 2472 O O . HIS A 1 354 ? -2.028 18.966 2.341 1.00 93.38 354 HIS A O 1
ATOM 2478 N N . TYR A 1 355 ? -2.527 18.547 4.484 1.00 93.94 355 TYR A N 1
ATOM 2479 C CA . TYR A 1 355 ? -1.687 17.358 4.568 1.00 93.94 355 TYR A CA 1
ATOM 2480 C C . TYR A 1 355 ? -2.128 16.274 3.585 1.00 93.94 355 TYR A C 1
ATOM 2482 O O . TYR A 1 355 ? -1.332 15.857 2.747 1.00 93.94 355 TYR A O 1
ATOM 2490 N N . THR A 1 356 ? -3.400 15.891 3.659 1.00 88.19 356 THR A N 1
ATOM 2491 C CA . THR A 1 356 ? -4.003 14.823 2.848 1.00 88.19 356 THR A CA 1
ATOM 2492 C C . THR A 1 356 ? -3.973 15.128 1.349 1.00 88.19 356 THR A C 1
ATOM 2494 O O . THR A 1 356 ? -3.774 14.220 0.542 1.00 88.19 356 THR A O 1
ATOM 2497 N N . GLU A 1 357 ? -4.122 16.398 0.955 1.00 88.56 357 GLU A N 1
ATOM 2498 C CA . GLU A 1 357 ? -4.123 16.794 -0.458 1.00 88.56 357 GLU A CA 1
ATOM 2499 C C . GLU A 1 357 ? -2.712 17.052 -1.019 1.00 88.56 357 GLU A C 1
ATOM 2501 O O . GLU A 1 357 ? -2.451 16.734 -2.179 1.00 88.56 357 GLU A O 1
ATOM 2506 N N . PHE A 1 358 ? -1.795 17.603 -0.214 1.00 89.50 358 PHE A N 1
ATOM 2507 C CA . PHE A 1 358 ? -0.475 18.058 -0.683 1.00 89.50 358 PHE A CA 1
ATOM 2508 C C . PHE A 1 358 ? 0.678 17.681 0.247 1.00 89.50 358 PHE A C 1
ATOM 2510 O O . PHE A 1 358 ? 1.753 17.303 -0.212 1.00 89.50 358 PHE A O 1
ATOM 2517 N N . GLY A 1 359 ? 0.483 17.813 1.558 1.00 89.31 359 GLY A N 1
ATOM 2518 C CA . GLY A 1 359 ? 1.571 17.786 2.533 1.00 89.31 359 GLY A CA 1
ATOM 2519 C C . GLY A 1 359 ? 2.378 16.498 2.530 1.00 89.31 359 GLY A C 1
ATOM 2520 O O . GLY A 1 359 ? 3.604 16.565 2.601 1.00 89.31 359 GLY A O 1
ATOM 2521 N N . TRP A 1 360 ? 1.729 15.343 2.382 1.00 90.94 360 TRP A N 1
ATOM 2522 C CA . TRP A 1 360 ? 2.465 14.083 2.347 1.00 90.94 360 TRP A CA 1
ATOM 2523 C C . TRP A 1 360 ? 3.326 13.932 1.083 1.00 90.94 360 TRP A C 1
ATOM 2525 O O . TRP A 1 360 ? 4.440 13.419 1.159 1.00 90.94 360 TRP A O 1
ATOM 2535 N N . GLN A 1 361 ? 2.865 14.452 -0.061 1.00 85.56 361 GLN A N 1
ATOM 2536 C CA . GLN A 1 361 ? 3.630 14.477 -1.318 1.00 85.56 361 GLN A CA 1
ATOM 2537 C C . GLN A 1 361 ? 4.794 15.467 -1.256 1.00 85.56 361 GLN A C 1
ATOM 2539 O O . GLN A 1 361 ? 5.820 15.278 -1.906 1.00 85.56 361 GLN A O 1
ATOM 2544 N N . GLU A 1 362 ? 4.635 16.524 -0.463 1.00 83.50 362 GLU A N 1
ATOM 2545 C CA . GLU A 1 362 ? 5.674 17.512 -0.176 1.00 83.50 362 GLU A CA 1
ATOM 2546 C C . GLU A 1 362 ? 6.670 17.037 0.899 1.00 83.50 362 GLU A C 1
ATOM 2548 O O . GLU A 1 362 ? 7.607 17.770 1.216 1.00 83.50 362 GLU A O 1
ATOM 2553 N N . GLY A 1 363 ? 6.490 15.835 1.464 1.00 80.75 363 GLY A N 1
ATOM 2554 C CA . GLY A 1 363 ? 7.361 15.283 2.506 1.00 80.75 363 GLY A CA 1
ATOM 2555 C C . GLY A 1 363 ? 7.216 15.969 3.868 1.00 80.75 363 GLY A C 1
ATOM 2556 O O . GLY A 1 363 ? 8.174 16.012 4.636 1.00 80.75 363 GLY A O 1
ATOM 2557 N N . ARG A 1 364 ? 6.051 16.561 4.167 1.00 87.12 364 ARG A N 1
ATOM 2558 C CA . ARG A 1 364 ? 5.799 17.272 5.431 1.00 87.12 364 ARG A CA 1
ATOM 2559 C C . ARG A 1 364 ? 5.298 16.316 6.504 1.00 87.12 364 ARG A C 1
ATOM 2561 O O . ARG A 1 364 ? 4.181 15.816 6.411 1.00 87.12 364 ARG A O 1
ATOM 2568 N N . ASP A 1 365 ? 6.096 16.132 7.546 1.00 88.81 365 ASP A N 1
ATOM 2569 C CA . ASP A 1 365 ? 5.804 15.197 8.632 1.00 88.81 365 ASP A CA 1
ATOM 2570 C C . ASP A 1 365 ? 4.486 15.538 9.366 1.00 88.81 365 ASP A C 1
ATOM 2572 O O . ASP A 1 365 ? 4.285 16.688 9.773 1.00 88.81 365 ASP A O 1
ATOM 2576 N N . PRO A 1 366 ? 3.568 14.567 9.548 1.00 94.44 366 PRO A N 1
ATOM 2577 C CA . PRO A 1 366 ? 2.242 14.804 10.127 1.00 94.44 366 PRO A CA 1
ATOM 2578 C C . PRO A 1 366 ? 2.238 14.919 11.656 1.00 94.44 366 PRO A C 1
ATOM 2580 O O . PRO A 1 366 ? 1.288 15.447 12.234 1.00 94.44 366 PRO A O 1
ATOM 2583 N N . ASN A 1 367 ? 3.267 14.395 12.321 1.00 91.75 367 ASN A N 1
ATOM 2584 C CA . ASN A 1 367 ? 3.477 14.474 13.764 1.00 91.75 367 ASN A CA 1
ATOM 2585 C C . ASN A 1 367 ? 4.974 14.287 14.076 1.00 91.75 367 ASN A C 1
ATOM 2587 O O . ASN A 1 367 ? 5.754 13.909 13.209 1.00 91.75 367 ASN A O 1
ATOM 2591 N N . ALA A 1 368 ? 5.376 14.507 15.328 1.00 87.31 368 ALA A N 1
ATOM 2592 C CA . ALA A 1 368 ? 6.784 14.460 15.735 1.00 87.31 368 ALA A CA 1
ATOM 2593 C C . ALA A 1 368 ? 7.459 13.073 15.678 1.00 87.31 368 ALA A C 1
ATOM 2595 O O . ALA A 1 368 ? 8.673 12.999 15.840 1.00 87.31 368 ALA A O 1
ATOM 2596 N N . LEU A 1 369 ? 6.696 11.990 15.525 1.00 88.75 369 LEU A N 1
ATOM 2597 C CA . LEU A 1 369 ? 7.154 10.596 15.584 1.00 88.75 369 LEU A CA 1
ATOM 2598 C C . LEU A 1 369 ? 6.924 9.833 14.271 1.00 88.75 369 LEU A C 1
ATOM 2600 O O . LEU A 1 369 ? 7.203 8.634 14.211 1.00 88.75 369 LEU A O 1
ATOM 2604 N N . PHE A 1 370 ? 6.427 10.507 13.234 1.00 92.81 370 PHE A N 1
ATOM 2605 C CA . PHE A 1 370 ? 6.258 9.953 11.898 1.00 92.81 370 PHE A CA 1
ATOM 2606 C C . PHE A 1 370 ? 7.086 10.768 10.914 1.00 92.81 370 PHE A C 1
ATOM 2608 O O . PHE A 1 370 ? 6.818 11.951 10.724 1.00 92.81 370 PHE A O 1
ATOM 2615 N N . ASP A 1 371 ? 8.069 10.127 10.295 1.00 86.81 371 ASP A N 1
ATOM 2616 C CA . ASP A 1 371 ? 8.944 10.746 9.305 1.00 86.81 371 ASP A CA 1
ATOM 2617 C C . ASP A 1 371 ? 8.593 10.166 7.935 1.00 86.81 371 ASP A C 1
ATOM 2619 O O . ASP A 1 371 ? 8.796 8.977 7.677 1.00 86.81 371 ASP A O 1
ATOM 2623 N N . ILE A 1 372 ? 8.032 11.000 7.057 1.00 84.75 372 ILE A N 1
ATOM 2624 C CA . ILE A 1 372 ? 7.584 10.548 5.732 1.00 84.75 372 ILE A CA 1
ATOM 2625 C C . ILE A 1 372 ? 8.747 10.045 4.894 1.00 84.75 372 ILE A C 1
ATOM 2627 O O . ILE A 1 372 ? 8.600 9.060 4.168 1.00 84.75 372 ILE A O 1
ATOM 2631 N N . SER A 1 373 ? 9.888 10.722 4.978 1.00 77.00 373 SER A N 1
ATOM 2632 C CA . SER A 1 373 ? 11.055 10.367 4.178 1.00 77.00 373 SER A CA 1
ATOM 2633 C C . SER A 1 373 ? 11.601 9.027 4.645 1.00 77.00 373 SER A C 1
ATOM 2635 O O . SER A 1 373 ? 11.793 8.132 3.827 1.00 77.00 373 SER A O 1
ATOM 2637 N N . TYR A 1 374 ? 11.768 8.850 5.956 1.00 77.81 374 TYR A N 1
ATOM 2638 C CA . TYR A 1 374 ? 12.143 7.567 6.545 1.00 77.81 374 TYR A CA 1
ATOM 2639 C C . TYR A 1 374 ? 11.167 6.463 6.133 1.00 77.81 374 TYR A C 1
ATOM 2641 O O . TYR A 1 374 ? 11.591 5.420 5.634 1.00 77.81 374 TYR A O 1
ATOM 2649 N N . TYR A 1 375 ? 9.863 6.702 6.294 1.00 85.38 375 TYR A N 1
ATOM 2650 C CA . TYR A 1 375 ? 8.851 5.690 6.034 1.00 85.38 375 TYR A CA 1
ATOM 2651 C C . TYR A 1 375 ? 8.824 5.276 4.565 1.00 85.38 375 TYR A C 1
ATOM 2653 O O . TYR A 1 375 ? 8.876 4.088 4.273 1.00 85.38 375 TYR A O 1
ATOM 2661 N N . LEU A 1 376 ? 8.792 6.222 3.627 1.00 81.50 376 LEU A N 1
ATOM 2662 C CA . LEU A 1 376 ? 8.803 5.902 2.199 1.00 81.50 376 LEU A CA 1
ATOM 2663 C C . LEU A 1 376 ? 10.111 5.238 1.759 1.00 81.50 376 LEU A C 1
ATOM 2665 O O . LEU A 1 376 ? 10.079 4.387 0.873 1.00 81.50 376 LEU A O 1
ATOM 2669 N N . ASN A 1 377 ? 11.238 5.575 2.394 1.00 71.38 377 ASN A N 1
ATOM 2670 C CA . ASN A 1 377 ? 12.515 4.935 2.090 1.00 71.38 377 ASN A CA 1
ATOM 2671 C C . ASN A 1 377 ? 12.544 3.465 2.529 1.00 71.38 377 ASN A C 1
ATOM 2673 O O . ASN A 1 377 ? 13.049 2.600 1.821 1.00 71.38 377 ASN A O 1
ATOM 2677 N N . GLN A 1 378 ? 11.979 3.172 3.698 1.00 73.12 378 GLN A N 1
ATOM 2678 C CA . GLN A 1 378 ? 11.872 1.803 4.206 1.00 73.12 378 GLN A CA 1
ATOM 2679 C C . GLN A 1 378 ? 10.834 0.971 3.449 1.00 73.12 378 GLN A C 1
ATOM 2681 O O . GLN A 1 378 ? 10.867 -0.256 3.488 1.00 73.12 378 GLN A O 1
ATOM 2686 N N . ASN A 1 379 ? 9.910 1.643 2.763 1.00 78.50 379 ASN A N 1
ATOM 2687 C CA . ASN A 1 379 ? 8.709 1.056 2.187 1.00 78.50 379 ASN A CA 1
ATOM 2688 C C . ASN A 1 379 ? 8.571 1.454 0.704 1.00 78.50 379 ASN A C 1
ATOM 2690 O O . ASN A 1 379 ? 7.677 2.231 0.343 1.00 78.50 379 ASN A O 1
ATOM 2694 N N . PRO A 1 380 ? 9.461 0.947 -0.177 1.00 75.50 380 PRO A N 1
ATOM 2695 C CA . PRO A 1 380 ? 9.505 1.336 -1.588 1.00 75.50 380 PRO A CA 1
ATOM 2696 C C . PRO A 1 380 ? 8.240 0.946 -2.366 1.00 75.50 380 PRO A C 1
ATOM 2698 O O . PRO A 1 380 ? 7.920 1.573 -3.374 1.00 75.50 380 PRO A O 1
ATOM 2701 N N . ASP A 1 381 ? 7.500 -0.058 -1.898 1.00 78.06 381 ASP A N 1
ATOM 2702 C CA . ASP A 1 381 ? 6.179 -0.438 -2.402 1.00 78.06 381 ASP A CA 1
ATOM 2703 C C . ASP A 1 381 ? 5.140 0.675 -2.189 1.00 78.06 381 ASP A C 1
ATOM 2705 O O . ASP A 1 381 ? 4.420 1.032 -3.123 1.00 78.06 381 ASP A O 1
ATOM 2709 N N . VAL A 1 382 ? 5.125 1.294 -1.005 1.00 84.25 382 VAL A N 1
ATOM 2710 C CA . VAL A 1 382 ? 4.250 2.434 -0.675 1.00 84.25 382 VAL A CA 1
ATOM 2711 C C . VAL A 1 382 ? 4.629 3.653 -1.514 1.00 84.25 382 VAL A C 1
ATOM 2713 O O . VAL A 1 382 ? 3.758 4.325 -2.076 1.00 84.25 382 VAL A O 1
ATOM 2716 N N . ALA A 1 383 ? 5.934 3.903 -1.657 1.00 76.31 383 ALA A N 1
ATOM 2717 C CA . ALA A 1 383 ? 6.458 4.991 -2.478 1.00 76.31 383 ALA A CA 1
ATOM 2718 C C . ALA A 1 383 ? 6.073 4.829 -3.957 1.00 76.31 383 ALA A C 1
ATOM 2720 O O . ALA A 1 383 ? 5.571 5.771 -4.576 1.00 76.31 383 ALA A O 1
ATOM 2721 N N . ALA A 1 384 ? 6.260 3.631 -4.520 1.00 65.12 384 ALA A N 1
ATOM 2722 C CA . ALA A 1 384 ? 5.921 3.328 -5.908 1.00 65.12 384 ALA A CA 1
ATOM 2723 C C . ALA A 1 384 ? 4.412 3.434 -6.175 1.00 65.12 384 ALA A C 1
ATOM 2725 O O . ALA A 1 384 ? 4.007 3.878 -7.251 1.00 65.12 384 ALA A O 1
ATOM 2726 N N . ALA A 1 385 ? 3.585 3.064 -5.195 1.00 76.19 385 ALA A N 1
ATOM 2727 C CA . ALA A 1 385 ? 2.133 3.156 -5.285 1.00 76.19 385 ALA A CA 1
ATOM 2728 C C . ALA A 1 385 ? 1.583 4.582 -5.080 1.00 76.19 385 ALA A C 1
ATOM 2730 O O . ALA A 1 385 ? 0.400 4.805 -5.330 1.00 76.19 385 ALA A O 1
ATOM 2731 N N . GLN A 1 386 ? 2.419 5.541 -4.655 1.00 82.12 386 GLN A N 1
ATOM 2732 C CA . GLN A 1 386 ? 2.013 6.909 -4.302 1.00 82.12 386 GLN A CA 1
ATOM 2733 C C . GLN A 1 386 ? 0.846 6.939 -3.301 1.00 82.12 386 GLN A C 1
ATOM 2735 O O . GLN A 1 386 ? -0.126 7.676 -3.476 1.00 82.12 386 GLN A O 1
ATOM 2740 N N . ILE A 1 387 ? 0.934 6.108 -2.264 1.00 84.62 387 ILE A N 1
ATOM 2741 C CA . ILE A 1 387 ? -0.058 6.046 -1.187 1.00 84.62 387 ILE A CA 1
ATOM 2742 C C . ILE A 1 387 ? 0.368 7.001 -0.066 1.00 84.62 387 ILE A C 1
ATOM 2744 O O . ILE A 1 387 ? 1.559 7.117 0.222 1.00 84.62 387 ILE A O 1
ATOM 2748 N N . ASP A 1 388 ? -0.601 7.670 0.573 1.00 92.19 388 ASP A N 1
ATOM 2749 C CA . ASP A 1 388 ? -0.366 8.477 1.777 1.00 92.19 388 ASP A CA 1
ATOM 2750 C C . ASP A 1 388 ? 0.354 7.619 2.847 1.00 92.19 388 ASP A C 1
ATOM 2752 O O . ASP A 1 388 ? -0.220 6.634 3.325 1.00 92.19 388 ASP A O 1
ATOM 2756 N N . PRO A 1 389 ? 1.599 7.964 3.231 1.00 92.94 389 PRO A N 1
ATOM 2757 C CA . PRO A 1 389 ? 2.413 7.183 4.160 1.00 92.94 389 PRO A CA 1
ATOM 2758 C C . PRO A 1 389 ? 1.803 7.041 5.551 1.00 92.94 389 PRO A C 1
ATOM 2760 O O . PRO A 1 389 ? 1.899 5.968 6.149 1.00 92.94 389 PRO A O 1
ATOM 2763 N N . LEU A 1 390 ? 1.184 8.106 6.077 1.00 94.12 390 LEU A N 1
ATOM 2764 C CA . LEU A 1 390 ? 0.557 8.056 7.392 1.00 94.12 390 LEU A CA 1
ATOM 2765 C C . LEU A 1 390 ? -0.666 7.154 7.331 1.00 94.12 390 LEU A C 1
ATOM 2767 O O . LEU A 1 390 ? -0.801 6.272 8.175 1.00 94.12 390 LEU A O 1
ATOM 2771 N N . ALA A 1 391 ? -1.523 7.339 6.324 1.00 87.75 391 ALA A N 1
ATOM 2772 C CA . ALA A 1 391 ? -2.697 6.491 6.145 1.00 87.75 391 ALA A CA 1
ATOM 2773 C C . ALA A 1 391 ? -2.287 5.016 6.005 1.00 87.75 391 ALA A C 1
ATOM 2775 O O . ALA A 1 391 ? -2.788 4.169 6.744 1.00 87.75 391 ALA A O 1
ATOM 2776 N N . HIS A 1 392 ? -1.295 4.729 5.155 1.00 88.19 392 HIS A N 1
ATOM 2777 C CA . HIS A 1 392 ? -0.750 3.385 4.983 1.00 88.19 392 HIS A CA 1
ATOM 2778 C C . HIS A 1 392 ? -0.230 2.804 6.297 1.00 88.19 392 HIS A C 1
ATOM 2780 O O . HIS A 1 392 ? -0.547 1.667 6.640 1.00 88.19 392 HIS A O 1
ATOM 2786 N N . TYR A 1 393 ? 0.566 3.559 7.055 1.00 92.12 393 TYR A N 1
ATOM 2787 C CA . TYR A 1 393 ? 1.088 3.066 8.322 1.00 92.12 393 TYR A CA 1
ATOM 2788 C C . TYR A 1 393 ? -0.013 2.795 9.339 1.00 92.12 393 TYR A C 1
ATOM 2790 O O . TYR A 1 393 ? 0.065 1.787 10.033 1.00 92.12 393 TYR A O 1
ATOM 2798 N N . ILE A 1 394 ? -1.006 3.681 9.450 1.00 85.88 394 ILE A N 1
ATOM 2799 C CA . ILE A 1 394 ? -2.121 3.543 10.393 1.00 85.88 394 ILE A CA 1
ATOM 2800 C C . ILE A 1 394 ? -2.965 2.312 10.062 1.00 85.88 394 ILE A C 1
ATOM 2802 O O . ILE A 1 394 ? -3.385 1.598 10.976 1.00 85.88 394 ILE A O 1
ATOM 2806 N N . GLU A 1 395 ? -3.184 2.063 8.774 1.00 77.19 395 GLU A N 1
ATOM 2807 C CA . GLU A 1 395 ? -4.044 0.992 8.284 1.00 77.19 395 GLU A CA 1
ATOM 2808 C C . GLU A 1 395 ? -3.321 -0.358 8.238 1.00 77.19 395 GLU A C 1
ATOM 2810 O O . GLU A 1 395 ? -3.841 -1.328 8.783 1.00 77.19 395 GLU A O 1
ATOM 2815 N N . PHE A 1 396 ? -2.105 -0.406 7.688 1.00 79.19 396 PHE A N 1
ATOM 2816 C CA . PHE A 1 396 ? -1.361 -1.640 7.402 1.00 79.19 396 PHE A CA 1
ATOM 2817 C C . PHE A 1 396 ? 0.022 -1.674 8.052 1.00 79.19 396 PHE A C 1
ATOM 2819 O O . PHE A 1 396 ? 0.416 -2.675 8.646 1.00 79.19 396 PHE A O 1
ATOM 2826 N N . GLY A 1 397 ? 0.777 -0.578 7.969 1.00 85.94 397 GLY A N 1
ATOM 2827 C CA . GLY A 1 397 ? 2.217 -0.633 8.208 1.00 85.94 397 GLY A CA 1
ATOM 2828 C C . GLY A 1 397 ? 2.631 -1.069 9.608 1.00 85.94 397 GLY A C 1
ATOM 2829 O O . GLY A 1 397 ? 3.572 -1.844 9.744 1.00 85.94 397 GLY A O 1
ATOM 2830 N N . TRP A 1 398 ? 1.916 -0.633 10.643 1.00 88.00 398 TRP A N 1
ATOM 2831 C CA . TRP A 1 398 ? 2.212 -1.056 12.014 1.00 88.00 398 TRP A CA 1
ATOM 2832 C C . TRP A 1 398 ? 1.962 -2.553 12.250 1.00 88.00 398 TRP A C 1
ATOM 2834 O O . TRP A 1 398 ? 2.643 -3.166 13.065 1.00 88.00 398 TRP A O 1
ATOM 2844 N N . VAL A 1 399 ? 0.993 -3.142 11.539 1.00 78.94 399 VAL A N 1
ATOM 2845 C CA . VAL A 1 399 ? 0.683 -4.580 11.593 1.00 78.94 399 VAL A CA 1
ATOM 2846 C C . VAL A 1 399 ? 1.779 -5.392 10.910 1.00 78.94 399 VAL A C 1
ATOM 2848 O O . VAL A 1 399 ? 2.093 -6.504 11.331 1.00 78.94 399 VAL A O 1
ATOM 2851 N N . GLU A 1 400 ? 2.364 -4.823 9.862 1.00 81.69 400 GLU A N 1
ATOM 2852 C CA . GLU A 1 400 ? 3.470 -5.401 9.103 1.00 81.69 400 GLU A CA 1
ATOM 2853 C C . GLU A 1 400 ? 4.836 -5.210 9.789 1.00 81.69 400 GLU A C 1
ATOM 2855 O O . GLU A 1 400 ? 5.848 -5.655 9.251 1.00 81.69 400 GLU A O 1
ATOM 2860 N N . GLY A 1 401 ? 4.880 -4.561 10.962 1.00 83.88 401 GLY A N 1
ATOM 2861 C CA . GLY A 1 401 ? 6.118 -4.269 11.696 1.00 83.88 401 GLY A CA 1
ATOM 2862 C C . GLY A 1 401 ? 6.967 -3.159 11.064 1.00 83.88 401 GLY A C 1
ATOM 2863 O O . GLY A 1 401 ? 8.160 -3.055 11.333 1.00 83.88 401 GLY A O 1
ATOM 2864 N N . ARG A 1 402 ? 6.387 -2.327 10.187 1.00 87.88 402 ARG A N 1
ATOM 2865 C CA . ARG A 1 402 ? 7.095 -1.202 9.554 1.00 87.88 402 ARG A CA 1
ATOM 2866 C C . ARG A 1 402 ? 7.178 -0.048 10.535 1.00 87.88 402 ARG A C 1
ATOM 2868 O O . ARG A 1 402 ? 6.143 0.427 10.980 1.00 87.88 402 ARG A O 1
ATOM 2875 N N . ASP A 1 403 ? 8.367 0.466 10.812 1.00 90.19 403 ASP A N 1
ATOM 2876 C CA . ASP A 1 403 ? 8.521 1.570 11.760 1.00 90.19 403 ASP A CA 1
ATOM 2877 C C . ASP A 1 403 ? 8.175 2.940 11.128 1.00 90.19 403 ASP A C 1
ATOM 2879 O O . ASP A 1 403 ? 8.579 3.212 9.997 1.00 90.19 403 ASP A O 1
ATOM 2883 N N . PRO A 1 404 ? 7.433 3.827 11.826 1.00 92.25 404 PRO A N 1
ATOM 2884 C CA . PRO A 1 404 ? 7.007 5.134 11.305 1.00 92.25 404 PRO A CA 1
ATOM 2885 C C . PRO A 1 404 ? 8.122 6.189 11.281 1.00 92.25 404 PRO A C 1
ATOM 2887 O O . PRO A 1 404 ? 8.023 7.184 10.566 1.00 92.25 404 PRO A O 1
ATOM 2890 N N . SER A 1 405 ? 9.167 6.018 12.090 1.00 86.12 405 SER A N 1
ATOM 2891 C CA . SER A 1 405 ? 10.356 6.871 12.094 1.00 86.12 405 SER A CA 1
ATOM 2892 C C . SER A 1 405 ? 11.528 6.152 12.757 1.00 86.12 405 SER A C 1
ATOM 2894 O O . SER A 1 405 ? 11.353 5.191 13.502 1.00 86.12 405 SER A O 1
ATOM 2896 N N . TYR A 1 406 ? 12.742 6.673 12.577 1.00 79.00 406 TYR A N 1
ATOM 2897 C CA . TYR A 1 406 ? 13.916 6.159 13.286 1.00 79.00 406 TYR A CA 1
ATOM 2898 C C . TYR A 1 406 ? 13.803 6.264 14.821 1.00 79.00 406 TYR A C 1
ATOM 2900 O O . TYR A 1 406 ? 14.400 5.476 15.556 1.00 79.00 406 TYR A O 1
ATOM 2908 N N . ILE A 1 407 ? 13.050 7.243 15.329 1.00 78.19 407 ILE A N 1
ATOM 2909 C CA . ILE A 1 407 ? 12.935 7.530 16.769 1.00 78.19 407 ILE A CA 1
ATOM 2910 C C . ILE A 1 407 ? 11.723 6.871 17.439 1.00 78.19 407 ILE A C 1
ATOM 2912 O O . ILE A 1 407 ? 11.512 7.080 18.641 1.00 78.19 407 ILE A O 1
ATOM 2916 N N . PHE A 1 408 ? 10.938 6.109 16.677 1.00 87.06 408 PHE A N 1
ATOM 2917 C CA . PHE A 1 408 ? 9.796 5.363 17.177 1.00 87.06 408 PHE A CA 1
ATOM 2918 C C . PHE A 1 408 ? 9.735 3.984 16.522 1.00 87.06 408 PHE A C 1
ATOM 2920 O O . PHE A 1 408 ? 9.383 3.878 15.350 1.00 87.06 408 PHE A O 1
ATOM 2927 N N . SER A 1 409 ? 10.030 2.936 17.290 1.00 89.69 409 SER A N 1
ATOM 2928 C CA . SER A 1 409 ? 9.844 1.555 16.842 1.00 89.69 409 SER A CA 1
ATOM 2929 C C . SER A 1 409 ? 8.530 0.988 17.363 1.00 89.69 409 SER A C 1
ATOM 2931 O O . SER A 1 409 ? 8.337 0.871 18.577 1.00 89.69 409 SER A O 1
ATOM 2933 N N . GLY A 1 410 ? 7.634 0.620 16.448 1.00 90.75 410 GLY A N 1
ATOM 2934 C CA . GLY A 1 410 ? 6.340 0.029 16.779 1.00 90.75 410 GLY A CA 1
ATOM 2935 C C . GLY A 1 410 ? 6.498 -1.301 17.510 1.00 90.75 410 GLY A C 1
ATOM 2936 O O . GLY A 1 410 ? 5.904 -1.494 18.571 1.00 90.75 410 GLY A O 1
ATOM 2937 N N . ASP A 1 411 ? 7.372 -2.171 17.011 1.00 89.06 411 ASP A N 1
ATOM 2938 C CA . ASP A 1 411 ? 7.607 -3.499 17.584 1.00 89.06 411 ASP A CA 1
ATOM 2939 C C . ASP A 1 411 ? 8.236 -3.430 18.977 1.00 89.06 411 ASP A C 1
ATOM 2941 O O . ASP A 1 411 ? 7.745 -4.065 19.914 1.00 89.06 411 ASP A O 1
ATOM 2945 N N . LEU A 1 412 ? 9.281 -2.612 19.157 1.00 89.00 412 LEU A N 1
ATOM 2946 C CA . LEU A 1 412 ? 9.899 -2.435 20.477 1.00 89.00 412 LEU A CA 1
ATOM 2947 C C . LEU A 1 412 ? 8.940 -1.761 21.454 1.00 89.00 412 LEU A C 1
ATOM 2949 O O . LEU A 1 412 ? 8.937 -2.092 22.645 1.00 89.00 412 LEU A O 1
ATOM 2953 N N . TYR A 1 413 ? 8.108 -0.837 20.969 1.00 91.38 413 TYR A N 1
ATOM 2954 C CA . TYR A 1 413 ? 7.056 -0.256 21.782 1.00 91.38 413 TYR A CA 1
ATOM 2955 C C . TYR A 1 413 ? 6.096 -1.338 22.276 1.00 91.38 413 TYR A C 1
ATOM 2957 O O . TYR A 1 413 ? 5.875 -1.425 23.482 1.00 91.38 413 TYR A O 1
ATOM 2965 N N . LEU A 1 414 ? 5.574 -2.195 21.398 1.00 89.75 414 LEU A N 1
ATOM 2966 C CA . LEU A 1 414 ? 4.658 -3.276 21.774 1.00 89.75 414 LEU A CA 1
ATOM 2967 C C . LEU A 1 414 ? 5.323 -4.315 22.694 1.00 89.75 414 LEU A C 1
ATOM 2969 O O . LEU A 1 414 ? 4.714 -4.730 23.680 1.00 89.75 414 LEU A O 1
ATOM 2973 N N . GLU A 1 415 ? 6.588 -4.676 22.456 1.00 90.94 415 GLU A N 1
ATOM 2974 C CA . GLU A 1 415 ? 7.345 -5.613 23.303 1.00 90.94 415 GLU A CA 1
ATOM 2975 C C . GLU A 1 415 ? 7.467 -5.114 24.753 1.00 90.94 415 GLU A C 1
ATOM 2977 O O . GLU A 1 415 ? 7.344 -5.887 25.708 1.00 90.94 415 GLU A O 1
ATOM 2982 N N . ASN A 1 416 ? 7.675 -3.808 24.933 1.00 92.38 416 ASN A N 1
ATOM 2983 C CA . ASN A 1 416 ? 7.825 -3.191 26.252 1.00 92.38 416 ASN A CA 1
ATOM 2984 C C . ASN A 1 416 ? 6.486 -2.764 26.878 1.00 92.38 416 ASN A C 1
ATOM 2986 O O . ASN A 1 416 ? 6.441 -2.435 28.066 1.00 92.38 416 ASN A O 1
ATOM 2990 N N . ASN A 1 417 ? 5.397 -2.803 26.109 1.00 85.94 417 ASN A N 1
ATOM 2991 C CA . ASN A 1 417 ? 4.055 -2.382 26.498 1.00 85.94 417 ASN A CA 1
ATOM 2992 C C . ASN A 1 417 ? 3.051 -3.508 26.219 1.00 85.94 417 ASN A C 1
ATOM 2994 O O . ASN A 1 417 ? 2.177 -3.397 25.360 1.00 85.94 417 ASN A O 1
ATOM 2998 N N . VAL A 1 418 ? 3.197 -4.608 26.966 1.00 85.69 418 VAL A N 1
ATOM 2999 C CA . VAL A 1 418 ? 2.427 -5.855 26.786 1.00 85.69 418 VAL A CA 1
ATOM 3000 C C . VAL A 1 418 ? 0.916 -5.625 26.819 1.00 85.69 418 VAL A C 1
ATOM 3002 O O . VAL A 1 418 ? 0.184 -6.295 26.104 1.00 85.69 418 VAL A O 1
ATOM 3005 N N . ASP A 1 419 ? 0.440 -4.662 27.604 1.00 78.56 419 ASP A N 1
ATOM 3006 C CA . ASP A 1 419 ? -0.971 -4.279 27.657 1.00 78.56 419 ASP A CA 1
ATOM 3007 C C . ASP A 1 419 ? -1.484 -3.704 26.325 1.00 78.56 419 ASP A C 1
ATOM 3009 O O . ASP A 1 419 ? -2.599 -4.011 25.909 1.00 78.56 419 ASP A O 1
ATOM 3013 N N . VAL A 1 420 ? -0.654 -2.925 25.628 1.00 79.88 420 VAL A N 1
ATOM 3014 C CA . VAL A 1 420 ? -0.960 -2.368 24.301 1.00 79.88 420 VAL A CA 1
ATOM 3015 C C . VAL A 1 420 ? -0.914 -3.466 23.240 1.00 79.88 420 VAL A C 1
ATOM 3017 O O . VAL A 1 420 ? -1.796 -3.532 22.384 1.00 79.88 420 VAL A O 1
ATOM 3020 N N . ALA A 1 421 ? 0.075 -4.360 23.334 1.00 79.94 421 ALA A N 1
ATOM 3021 C CA . ALA A 1 421 ? 0.210 -5.511 22.445 1.00 79.94 421 ALA A CA 1
ATOM 3022 C C . ALA A 1 421 ? -0.966 -6.490 22.578 1.00 79.94 421 ALA A C 1
ATOM 3024 O O . ALA A 1 421 ? -1.538 -6.902 21.572 1.00 79.94 421 ALA A O 1
ATOM 3025 N N . GLU A 1 422 ? -1.381 -6.820 23.804 1.00 70.44 422 GLU A N 1
ATOM 3026 C CA . GLU A 1 422 ? -2.545 -7.678 24.067 1.00 70.44 422 GLU A CA 1
ATOM 3027 C C . GLU A 1 422 ? -3.860 -7.030 23.614 1.00 70.44 422 GLU A C 1
ATOM 3029 O O . GLU A 1 422 ? -4.782 -7.733 23.198 1.00 70.44 422 GLU A O 1
ATOM 3034 N N . ALA A 1 423 ? -3.950 -5.700 23.664 1.00 65.69 423 ALA A N 1
ATOM 3035 C CA . ALA A 1 423 ? -5.079 -4.956 23.119 1.00 65.69 423 ALA A CA 1
ATOM 3036 C C . ALA A 1 423 ? -5.021 -4.814 21.583 1.00 65.69 423 ALA A C 1
ATOM 3038 O O . ALA A 1 423 ? -6.005 -4.395 20.981 1.00 65.69 423 ALA A O 1
ATOM 3039 N N . GLY A 1 424 ? -3.908 -5.178 20.938 1.00 71.56 424 GLY A N 1
ATOM 3040 C CA . GLY A 1 424 ? -3.749 -5.115 19.485 1.00 71.56 424 GLY A CA 1
ATOM 3041 C C . GLY A 1 424 ? -3.851 -3.698 18.924 1.00 71.56 424 GLY A C 1
ATOM 3042 O O . GLY A 1 424 ? -4.383 -3.529 17.835 1.00 71.56 424 GLY A O 1
ATOM 3043 N N . VAL A 1 425 ? -3.412 -2.681 19.668 1.00 76.19 425 VAL A N 1
ATOM 3044 C CA . VAL A 1 425 ? -3.584 -1.261 19.311 1.00 76.19 425 VAL A CA 1
ATOM 3045 C C . VAL A 1 425 ? -2.392 -0.755 18.507 1.00 76.19 425 VAL A C 1
ATOM 3047 O O . VAL A 1 425 ? -1.252 -1.068 18.841 1.00 76.19 425 VAL A O 1
ATOM 3050 N N . ASN A 1 426 ? -2.642 0.104 17.511 1.00 86.19 426 ASN A N 1
ATOM 3051 C CA . ASN A 1 426 ? -1.574 0.785 16.781 1.00 86.19 426 ASN A CA 1
ATOM 3052 C C . ASN A 1 426 ? -0.642 1.535 17.765 1.00 86.19 426 ASN A C 1
ATOM 3054 O O . ASN A 1 426 ? -1.111 2.426 18.487 1.00 86.19 426 ASN A O 1
ATOM 3058 N N . PRO A 1 427 ? 0.666 1.218 17.793 1.00 90.62 427 PRO A N 1
ATOM 3059 C CA . PRO A 1 427 ? 1.587 1.710 18.813 1.00 90.62 427 PRO A CA 1
ATOM 3060 C C . PRO A 1 427 ? 1.836 3.218 18.723 1.00 90.62 427 PRO A C 1
ATOM 3062 O O . PRO A 1 427 ? 1.901 3.887 19.755 1.00 90.62 427 PRO A O 1
ATOM 3065 N N . LEU A 1 428 ? 1.913 3.779 17.511 1.00 91.94 428 LEU A N 1
ATOM 3066 C CA . LEU A 1 428 ? 2.106 5.221 17.316 1.00 91.94 428 LEU A CA 1
ATOM 3067 C C . LEU A 1 428 ? 0.885 5.994 17.809 1.00 91.94 428 LEU A C 1
ATOM 3069 O O . LEU A 1 428 ? 1.022 6.958 18.560 1.00 91.94 428 LEU A O 1
ATOM 3073 N N . VAL A 1 429 ? -0.315 5.549 17.423 1.00 87.06 429 VAL A N 1
ATOM 3074 C CA . VAL A 1 429 ? -1.568 6.159 17.888 1.00 87.06 429 VAL A CA 1
ATOM 3075 C C . VAL A 1 429 ? -1.658 6.050 19.403 1.00 87.06 429 VAL A C 1
ATOM 3077 O O . VAL A 1 429 ? -1.925 7.042 20.077 1.00 87.06 429 VAL A O 1
ATOM 3080 N N . HIS A 1 430 ? -1.372 4.875 19.965 1.00 83.56 430 HIS A N 1
ATOM 3081 C CA . HIS A 1 430 ? -1.372 4.710 21.410 1.00 83.56 430 HIS A CA 1
ATOM 3082 C C . HIS A 1 430 ? -0.411 5.695 22.089 1.00 83.56 430 HIS A C 1
ATOM 3084 O O . HIS A 1 430 ? -0.785 6.353 23.061 1.00 83.56 430 HIS A O 1
ATOM 3090 N N . TYR A 1 431 ? 0.809 5.853 21.573 1.00 87.44 431 TYR A N 1
ATOM 3091 C CA . TYR A 1 431 ? 1.778 6.781 22.143 1.00 87.44 431 TYR A CA 1
ATOM 3092 C C . TYR A 1 431 ? 1.308 8.236 22.104 1.00 87.44 431 TYR A C 1
ATOM 3094 O O . TYR A 1 431 ? 1.350 8.920 23.131 1.00 87.44 431 TYR A O 1
ATOM 3102 N N . LEU A 1 432 ? 0.863 8.694 20.931 1.00 84.62 432 LEU A N 1
ATOM 3103 C CA . LEU A 1 432 ? 0.461 10.082 20.697 1.00 84.62 432 LEU A CA 1
ATOM 3104 C C . LEU A 1 432 ? -0.705 10.497 21.602 1.00 84.62 432 LEU A C 1
ATOM 3106 O O . LEU A 1 432 ? -0.711 11.612 22.117 1.00 84.62 432 LEU A O 1
ATOM 3110 N N . TYR A 1 433 ? -1.664 9.597 21.831 1.00 77.50 433 TYR A N 1
ATOM 3111 C CA . TYR A 1 433 ? -2.868 9.905 22.605 1.00 77.50 433 TYR A CA 1
ATOM 3112 C C . TYR A 1 433 ? -2.759 9.557 24.095 1.00 77.50 433 TYR A C 1
ATOM 3114 O O . TYR A 1 433 ? -3.396 10.213 24.919 1.00 77.50 433 TYR A O 1
ATOM 3122 N N . PHE A 1 434 ? -1.952 8.555 24.455 1.00 77.81 434 PHE A N 1
ATOM 3123 C CA . PHE A 1 434 ? -1.891 8.016 25.818 1.00 77.81 434 PHE A CA 1
ATOM 3124 C C . PHE A 1 434 ? -0.454 7.904 26.321 1.00 77.81 434 PHE A C 1
ATOM 3126 O O . PHE A 1 434 ? -0.096 8.520 27.331 1.00 77.81 434 PHE A O 1
ATOM 3133 N N . GLY A 1 435 ? 0.392 7.178 25.586 1.00 78.75 435 GLY A N 1
ATOM 3134 C CA . GLY A 1 435 ? 1.721 6.768 26.038 1.00 78.75 435 GLY A CA 1
ATOM 3135 C C . GLY A 1 435 ? 2.630 7.920 26.465 1.00 78.75 435 GLY A C 1
ATOM 3136 O O . GLY A 1 435 ? 3.337 7.784 27.462 1.00 78.75 435 GLY A O 1
ATOM 3137 N N . SER A 1 436 ? 2.567 9.073 25.792 1.00 80.00 436 SER A N 1
ATOM 3138 C CA . SER A 1 436 ? 3.332 10.261 26.193 1.00 80.00 436 SER A CA 1
ATOM 3139 C C . SER A 1 436 ? 2.944 10.762 27.593 1.00 80.00 436 SER A C 1
ATOM 3141 O O . SER A 1 436 ? 3.810 11.035 28.426 1.00 80.00 436 SER A O 1
ATOM 3143 N N . THR A 1 437 ? 1.643 10.820 27.899 1.00 72.25 437 THR A N 1
ATOM 3144 C CA . THR A 1 437 ? 1.143 11.267 29.215 1.00 72.25 437 THR A CA 1
ATOM 3145 C C . THR A 1 437 ? 1.355 10.234 30.318 1.00 72.25 437 THR A C 1
ATOM 3147 O O . THR A 1 437 ? 1.536 10.595 31.482 1.00 72.25 437 THR A O 1
ATOM 3150 N N . GLU A 1 438 ? 1.395 8.956 29.945 1.00 77.56 438 GLU A N 1
ATOM 3151 C CA . GLU A 1 438 ? 1.730 7.840 30.830 1.00 77.56 438 GLU A CA 1
ATOM 3152 C C . GLU A 1 438 ? 3.239 7.742 31.113 1.00 77.56 438 GLU A C 1
ATOM 3154 O O . GLU A 1 438 ? 3.651 7.035 32.034 1.00 77.56 438 GLU A O 1
ATOM 3159 N N . GLY A 1 439 ? 4.066 8.476 30.361 1.00 79.06 439 GLY A N 1
ATOM 3160 C CA . GLY A 1 439 ? 5.521 8.473 30.492 1.00 79.06 439 GLY A CA 1
ATOM 3161 C C . GLY A 1 439 ? 6.191 7.237 29.888 1.00 79.06 439 GLY A C 1
ATOM 3162 O O . GLY A 1 439 ? 7.226 6.810 30.398 1.00 79.06 439 GLY A O 1
ATOM 3163 N N . ARG A 1 440 ? 5.600 6.647 28.841 1.00 87.88 440 ARG A N 1
ATOM 3164 C CA . ARG A 1 440 ? 6.195 5.537 28.080 1.00 87.88 440 ARG A CA 1
ATOM 3165 C C . ARG A 1 440 ? 7.330 6.044 27.176 1.00 87.88 440 ARG A C 1
ATOM 3167 O O . ARG A 1 440 ? 7.342 7.206 26.765 1.00 87.88 440 ARG A O 1
ATOM 3174 N N . ASP A 1 441 ? 8.267 5.156 26.854 1.00 88.56 441 ASP A N 1
ATOM 3175 C CA . ASP A 1 441 ? 9.400 5.421 25.954 1.00 88.56 441 ASP A CA 1
ATOM 3176 C C . ASP A 1 441 ? 9.014 5.183 24.477 1.00 88.56 441 ASP A C 1
ATOM 3178 O O . ASP A 1 441 ? 8.087 4.421 24.207 1.00 88.56 441 ASP A O 1
ATOM 3182 N N . THR A 1 442 ? 9.701 5.827 23.520 1.00 79.50 442 THR A N 1
ATOM 3183 C CA . THR A 1 442 ? 9.415 5.706 22.069 1.00 79.50 442 THR A CA 1
ATOM 3184 C C . THR A 1 442 ? 10.231 4.631 21.349 1.00 79.50 442 THR A C 1
ATOM 3186 O O . THR A 1 442 ? 9.757 4.105 20.355 1.00 79.50 442 THR A O 1
ATOM 3189 N N . PHE A 1 443 ? 11.402 4.263 21.884 1.00 84.38 443 PHE A N 1
ATOM 3190 C CA . PHE A 1 443 ? 12.369 3.297 21.329 1.00 84.38 443 PHE A CA 1
ATOM 3191 C C . PHE A 1 443 ? 12.869 3.623 19.905 1.00 84.38 443 PHE A C 1
ATOM 3193 O O . PHE A 1 443 ? 12.113 3.989 19.019 1.00 84.38 443 PHE A O 1
ATOM 3200 N N . GLN A 1 444 ? 14.176 3.487 19.664 1.00 76.75 444 GLN A N 1
ATOM 3201 C CA . GLN A 1 444 ? 14.743 3.713 18.328 1.00 76.75 444 GLN A CA 1
ATOM 3202 C C . GLN A 1 444 ? 14.587 2.467 17.450 1.00 76.75 444 GLN A C 1
ATOM 3204 O O . GLN A 1 444 ? 14.865 1.360 17.915 1.00 76.75 444 GLN A O 1
ATOM 3209 N N . ALA A 1 445 ? 14.195 2.665 16.194 1.00 74.50 445 ALA A N 1
ATOM 3210 C CA . ALA A 1 445 ? 14.137 1.629 15.167 1.00 74.50 445 ALA A CA 1
ATOM 3211 C C . ALA A 1 445 ? 15.543 1.203 14.714 1.00 74.50 445 ALA A C 1
ATOM 3213 O O . ALA A 1 445 ? 16.514 1.962 14.822 1.00 74.50 445 ALA A O 1
ATOM 3214 N N . THR A 1 446 ? 15.676 -0.010 14.175 1.00 56.72 446 THR A N 1
ATOM 3215 C CA . THR A 1 446 ? 16.916 -0.418 13.504 1.00 56.72 446 THR A CA 1
ATOM 3216 C C . THR A 1 446 ? 17.117 0.424 12.234 1.00 56.72 446 THR A C 1
ATOM 3218 O O . THR A 1 446 ? 16.188 0.564 11.437 1.00 56.72 446 THR A O 1
ATOM 3221 N N . PRO A 1 447 ? 18.303 1.029 12.021 1.00 53.22 447 PRO A N 1
ATOM 3222 C CA . PRO A 1 447 ? 18.561 1.853 10.845 1.00 53.22 447 PRO A CA 1
ATOM 3223 C C . PRO A 1 447 ? 18.750 0.953 9.619 1.00 53.22 447 PRO A C 1
ATOM 3225 O O . PRO A 1 447 ? 19.867 0.544 9.321 1.00 53.22 447 PRO A O 1
ATOM 3228 N N . GLU A 1 448 ? 17.657 0.622 8.934 1.00 48.06 448 GLU A N 1
ATOM 3229 C CA . GLU A 1 448 ? 17.683 -0.146 7.678 1.00 48.06 448 GLU A CA 1
ATOM 3230 C C . GLU A 1 448 ? 17.404 0.716 6.429 1.00 48.06 448 GLU A C 1
ATOM 3232 O O . GLU A 1 448 ? 17.380 0.187 5.327 1.00 48.06 448 GLU A O 1
ATOM 3237 N N . ALA A 1 449 ? 17.282 2.045 6.565 1.00 42.31 449 ALA A N 1
ATOM 3238 C CA . ALA A 1 449 ? 16.947 2.942 5.451 1.00 42.31 449 ALA A CA 1
ATOM 3239 C C . ALA A 1 449 ? 17.987 2.942 4.319 1.00 42.31 449 ALA A C 1
ATOM 3241 O O . ALA A 1 449 ? 19.023 3.604 4.411 1.00 42.31 449 ALA A O 1
ATOM 3242 N N . THR A 1 450 ? 17.644 2.268 3.215 1.00 39.38 450 THR A N 1
ATOM 3243 C CA . THR A 1 450 ? 18.253 2.416 1.884 1.00 39.38 450 THR A CA 1
ATOM 3244 C C . THR A 1 450 ? 17.245 2.982 0.856 1.00 39.38 450 THR A C 1
ATOM 3246 O O . THR A 1 450 ? 16.668 2.223 0.087 1.00 39.38 450 THR A O 1
ATOM 3249 N N . GLY A 1 451 ? 17.103 4.325 0.821 1.00 37.84 451 GLY A N 1
ATOM 3250 C CA . GLY A 1 451 ? 16.652 5.186 -0.315 1.00 37.84 451 GLY A CA 1
ATOM 3251 C C . GLY A 1 451 ? 15.139 5.315 -0.625 1.00 37.84 451 GLY A C 1
ATOM 3252 O O . GLY A 1 451 ? 14.418 4.394 -0.280 1.00 37.84 451 GLY A O 1
ATOM 3253 N N . PRO A 1 452 ? 14.635 6.385 -1.317 1.00 41.16 452 PRO A N 1
ATOM 3254 C CA . PRO A 1 452 ? 15.315 7.487 -2.017 1.00 41.16 452 PRO A CA 1
ATOM 3255 C C . PRO A 1 452 ? 14.824 8.935 -1.685 1.00 41.16 452 PRO A C 1
ATOM 3257 O O . PRO A 1 452 ? 13.810 9.409 -2.193 1.00 41.16 452 PRO A O 1
ATOM 3260 N N . GLN A 1 453 ? 15.668 9.728 -1.014 1.00 42.09 453 GLN A N 1
ATOM 3261 C CA . GLN A 1 453 ? 15.911 11.159 -1.345 1.00 42.09 453 GLN A CA 1
ATOM 3262 C C . GLN A 1 453 ? 17.413 11.523 -1.345 1.00 42.09 453 GLN A C 1
ATOM 3264 O O . GLN A 1 453 ? 17.806 12.636 -1.682 1.00 42.09 453 GLN A O 1
ATOM 3269 N N . ALA A 1 454 ? 18.286 10.552 -1.073 1.00 51.50 454 ALA A N 1
ATOM 3270 C CA . ALA A 1 454 ? 19.690 10.581 -1.453 1.00 51.50 454 ALA A CA 1
ATOM 3271 C C . ALA A 1 454 ? 20.129 9.121 -1.675 1.00 51.50 454 ALA A C 1
ATOM 3273 O O . ALA A 1 454 ? 20.433 8.446 -0.696 1.00 51.50 454 ALA A O 1
ATOM 3274 N N . PRO A 1 455 ? 20.157 8.607 -2.923 1.00 58.38 455 PRO A N 1
ATOM 3275 C CA . PRO A 1 455 ? 20.437 7.192 -3.237 1.00 58.38 455 PRO A CA 1
ATOM 3276 C C . PRO A 1 455 ? 21.759 6.636 -2.682 1.00 58.38 455 PRO A C 1
ATOM 3278 O O . PRO A 1 455 ? 22.042 5.455 -2.815 1.00 58.38 455 PRO A O 1
ATOM 3281 N N . LEU A 1 456 ? 22.596 7.497 -2.100 1.00 73.38 456 LEU A N 1
ATOM 3282 C CA . LEU A 1 456 ? 23.935 7.194 -1.626 1.00 73.38 456 LEU A CA 1
ATOM 3283 C C . LEU A 1 456 ? 24.130 7.494 -0.127 1.00 73.38 456 LEU A C 1
ATOM 3285 O O . LEU A 1 456 ? 25.266 7.413 0.327 1.00 73.38 456 LEU A O 1
ATOM 3289 N N . VAL A 1 457 ? 23.103 7.872 0.646 1.00 80.06 457 VAL A N 1
ATOM 3290 C CA . VAL A 1 457 ? 23.267 8.058 2.104 1.00 80.06 457 VAL A CA 1
ATOM 3291 C C . VAL A 1 457 ? 23.011 6.735 2.819 1.00 80.06 457 VAL A C 1
ATOM 3293 O O . VAL A 1 457 ? 21.880 6.277 2.919 1.00 80.06 457 VAL A O 1
ATOM 3296 N N . ASP A 1 458 ? 24.081 6.135 3.331 1.00 74.94 458 ASP A N 1
ATOM 3297 C CA . ASP A 1 458 ? 24.032 4.973 4.215 1.00 74.94 458 ASP A CA 1
ATOM 3298 C C . ASP A 1 458 ? 23.795 5.475 5.643 1.00 74.94 458 ASP A C 1
ATOM 3300 O O . ASP A 1 458 ? 24.689 6.045 6.271 1.00 74.94 458 ASP A O 1
ATOM 3304 N N . ALA A 1 459 ? 22.581 5.277 6.162 1.00 70.06 459 ALA A N 1
ATOM 3305 C CA . ALA A 1 459 ? 22.183 5.756 7.484 1.00 70.06 459 ALA A CA 1
ATOM 3306 C C . ALA A 1 459 ? 23.090 5.233 8.610 1.00 70.06 459 ALA A C 1
ATOM 3308 O O . ALA A 1 459 ? 23.425 5.972 9.543 1.00 70.06 459 ALA A O 1
ATOM 3309 N N . GLN A 1 460 ? 23.524 3.973 8.521 1.00 64.38 460 GLN A N 1
ATOM 3310 C CA . GLN A 1 460 ? 24.373 3.360 9.532 1.00 64.38 460 GLN A CA 1
ATOM 3311 C C . GLN A 1 460 ? 25.774 3.979 9.508 1.00 64.38 460 GLN A C 1
ATOM 3313 O O . GLN A 1 460 ? 26.284 4.369 10.564 1.00 64.38 460 GLN A O 1
ATOM 3318 N N . PHE A 1 461 ? 26.385 4.095 8.329 1.00 80.50 461 PHE A N 1
ATOM 3319 C CA . PHE A 1 461 ? 27.666 4.782 8.164 1.00 80.50 461 PHE A CA 1
ATOM 3320 C C . PHE A 1 461 ? 27.569 6.240 8.621 1.00 80.50 461 PHE A C 1
ATOM 3322 O O . PHE A 1 461 ? 28.402 6.721 9.393 1.00 80.50 461 PHE A O 1
ATOM 3329 N N . TYR A 1 462 ? 26.516 6.934 8.194 1.00 82.69 462 TYR A N 1
ATOM 3330 C CA . TYR A 1 462 ? 26.338 8.346 8.470 1.00 82.69 462 TYR A CA 1
ATOM 3331 C C . TYR A 1 462 ? 26.222 8.600 9.967 1.00 82.69 462 TYR A C 1
ATOM 3333 O O . TYR A 1 462 ? 26.955 9.429 10.494 1.00 82.69 462 TYR A O 1
ATOM 3341 N N . PHE A 1 463 ? 25.391 7.856 10.694 1.00 79.00 463 PHE A N 1
ATOM 3342 C CA . PHE A 1 463 ? 25.294 8.005 12.145 1.00 79.00 463 PHE A CA 1
ATOM 3343 C C . PHE A 1 463 ? 26.572 7.608 12.887 1.00 79.00 463 PHE A C 1
ATOM 3345 O O . PHE A 1 463 ? 26.940 8.276 13.857 1.00 79.00 463 PHE A O 1
ATOM 3352 N N . GLN A 1 464 ? 27.272 6.558 12.443 1.00 77.62 464 GLN A N 1
ATOM 3353 C CA . GLN A 1 464 ? 28.552 6.165 13.044 1.00 77.62 464 GLN A CA 1
ATOM 3354 C C . GLN A 1 464 ? 29.593 7.282 12.946 1.00 77.62 464 GLN A C 1
ATOM 3356 O O . GLN A 1 464 ? 30.345 7.518 13.897 1.00 77.62 464 GLN A O 1
ATOM 3361 N N . ASN A 1 465 ? 29.608 7.990 11.820 1.00 84.69 465 ASN A N 1
ATOM 3362 C CA . ASN A 1 465 ? 30.554 9.065 11.558 1.00 84.69 465 ASN A CA 1
ATOM 3363 C C . ASN A 1 465 ? 30.061 10.429 12.077 1.00 84.69 465 ASN A C 1
ATOM 3365 O O . ASN A 1 465 ? 30.875 11.326 12.296 1.00 84.69 465 ASN A O 1
ATOM 3369 N N . ASN A 1 466 ? 28.758 10.565 12.342 1.00 87.88 466 ASN A N 1
ATOM 3370 C CA . ASN A 1 466 ? 28.083 11.797 12.753 1.00 87.88 466 ASN A CA 1
ATOM 3371 C C . ASN A 1 466 ? 27.256 11.579 14.040 1.00 87.88 466 ASN A C 1
ATOM 3373 O O . ASN A 1 466 ? 26.021 11.584 14.009 1.00 87.88 466 ASN A O 1
ATOM 3377 N N . PRO A 1 467 ? 27.916 11.378 15.201 1.00 82.00 467 PRO A N 1
ATOM 3378 C CA . PRO A 1 467 ? 27.241 11.031 16.455 1.00 82.00 467 PRO A CA 1
ATOM 3379 C C . PRO A 1 467 ? 26.356 12.154 17.013 1.00 82.00 467 PRO A C 1
ATOM 3381 O O . PRO A 1 467 ? 25.492 11.902 17.850 1.00 82.00 467 PRO A O 1
ATOM 3384 N N . ASP A 1 468 ? 26.579 13.395 16.588 1.00 85.56 468 ASP A N 1
ATOM 3385 C CA . ASP A 1 468 ? 25.708 14.533 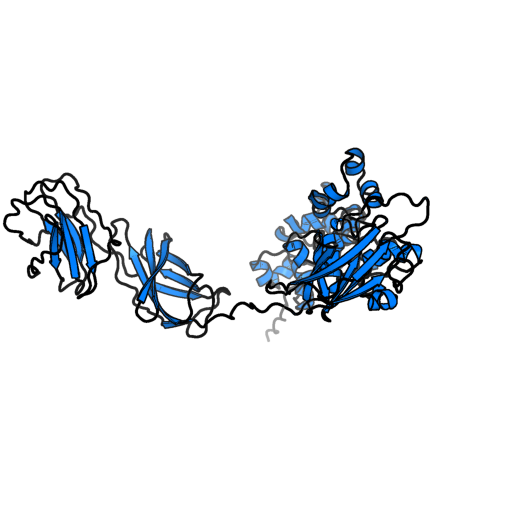16.870 1.00 85.56 468 ASP A CA 1
ATOM 3386 C C . ASP A 1 468 ? 24.351 14.390 16.169 1.00 85.56 468 ASP A C 1
ATOM 3388 O O . ASP A 1 468 ? 23.323 14.535 16.822 1.00 85.56 468 ASP A O 1
ATOM 3392 N N . VAL A 1 469 ? 24.343 13.996 14.894 1.00 79.50 469 VAL A N 1
ATOM 3393 C CA . VAL A 1 469 ? 23.114 13.737 14.125 1.00 79.50 469 VAL A CA 1
ATOM 3394 C C . VAL A 1 469 ? 22.358 12.546 14.717 1.00 79.50 469 VAL A C 1
ATOM 3396 O O . VAL A 1 469 ? 21.153 12.623 14.949 1.00 79.50 469 VAL A O 1
ATOM 3399 N N . ALA A 1 470 ? 23.082 11.479 15.074 1.00 68.44 470 ALA A N 1
ATOM 3400 C CA . ALA A 1 470 ? 22.509 10.293 15.715 1.00 68.44 470 ALA A CA 1
ATOM 3401 C C . ALA A 1 470 ? 21.847 10.604 17.067 1.00 68.44 470 ALA A C 1
ATOM 3403 O O . ALA A 1 470 ? 20.830 10.011 17.424 1.00 68.44 470 ALA A O 1
ATOM 3404 N N . LYS A 1 471 ? 22.430 11.531 17.833 1.00 68.75 471 LYS A N 1
ATOM 3405 C CA . LYS A 1 471 ? 21.919 11.930 19.146 1.00 68.75 471 LYS A CA 1
ATOM 3406 C C . LYS A 1 471 ? 20.645 12.767 19.045 1.00 68.75 471 LYS A C 1
ATOM 3408 O O . LYS A 1 471 ? 19.770 12.619 19.892 1.00 68.75 471 LYS A O 1
ATOM 3413 N N . GLU A 1 472 ? 20.568 13.650 18.056 1.00 70.25 472 GLU A N 1
ATOM 3414 C CA . GLU A 1 472 ? 19.377 14.470 17.812 1.00 70.25 472 GLU A CA 1
ATOM 3415 C C . GLU A 1 472 ? 18.271 13.678 17.086 1.00 70.25 472 GLU A C 1
ATOM 3417 O O . GLU A 1 472 ? 17.143 14.149 17.002 1.00 70.25 472 GLU A O 1
ATOM 3422 N N . GLY A 1 473 ? 18.572 12.463 16.604 1.00 58.03 473 GLY A N 1
ATOM 3423 C CA . GLY A 1 473 ? 17.596 11.567 15.979 1.00 58.03 473 GLY A CA 1
ATOM 3424 C C . GLY A 1 473 ? 17.088 12.061 14.624 1.00 58.03 473 GLY A C 1
ATOM 3425 O O . GLY A 1 473 ? 16.012 11.655 14.202 1.00 58.03 473 GLY A O 1
ATOM 3426 N N . VAL A 1 474 ? 17.839 12.947 13.965 1.00 64.31 474 VAL A N 1
ATOM 3427 C CA . VAL A 1 474 ? 17.483 13.507 12.656 1.00 64.31 474 VAL A CA 1
ATOM 3428 C C . VAL A 1 474 ? 17.780 12.477 11.567 1.00 64.31 474 VAL A C 1
ATOM 3430 O O . VAL A 1 474 ? 18.845 11.857 11.599 1.00 64.31 474 VAL A O 1
ATOM 3433 N N . ASP A 1 475 ? 16.876 12.322 10.595 1.00 69.62 475 ASP A N 1
ATOM 3434 C CA . ASP A 1 475 ? 17.099 11.455 9.435 1.00 69.62 475 ASP A CA 1
ATOM 3435 C C . ASP A 1 475 ? 18.430 11.800 8.726 1.00 69.62 475 ASP A C 1
ATOM 3437 O O . ASP A 1 475 ? 18.667 12.967 8.381 1.00 69.62 475 ASP A O 1
ATOM 3441 N N . PRO A 1 476 ? 19.321 10.815 8.500 1.00 73.38 476 PRO A N 1
ATOM 3442 C CA . PRO A 1 476 ? 20.612 11.033 7.859 1.00 73.38 476 PRO A CA 1
ATOM 3443 C C . PRO A 1 476 ? 20.524 11.643 6.467 1.00 73.38 476 PRO A C 1
ATOM 3445 O O . PRO A 1 476 ? 21.352 12.489 6.132 1.00 73.38 476 PRO A O 1
ATOM 3448 N N . SER A 1 477 ? 19.541 11.238 5.661 1.00 72.12 477 SER A N 1
ATOM 3449 C CA . SER A 1 477 ? 19.401 11.720 4.284 1.00 72.12 477 SER A CA 1
ATOM 3450 C C . SER A 1 477 ? 18.963 13.178 4.267 1.00 72.12 477 SER A C 1
ATOM 3452 O O . SER A 1 477 ? 19.548 13.986 3.543 1.00 72.12 477 SER A O 1
ATOM 3454 N N . ARG A 1 478 ? 18.002 13.540 5.120 1.00 70.81 478 ARG A N 1
ATOM 3455 C CA . ARG A 1 478 ? 17.545 14.917 5.318 1.00 70.81 478 ARG A CA 1
ATOM 3456 C C . ARG A 1 478 ? 18.652 15.799 5.877 1.00 70.81 478 ARG A C 1
ATOM 3458 O O . ARG A 1 478 ? 18.939 16.851 5.306 1.00 70.81 478 ARG A O 1
ATOM 3465 N N . HIS A 1 479 ? 19.318 15.361 6.946 1.00 82.06 479 HIS A N 1
ATOM 3466 C CA . HIS A 1 479 ? 20.453 16.098 7.499 1.00 82.06 479 HIS A CA 1
ATOM 3467 C C . HIS A 1 479 ? 21.540 16.287 6.441 1.00 82.06 479 HIS A C 1
ATOM 3469 O O . HIS A 1 479 ? 22.084 17.383 6.290 1.00 82.06 479 HIS A O 1
ATOM 3475 N N . PHE A 1 480 ? 21.858 15.233 5.687 1.00 84.75 480 PHE A N 1
ATOM 3476 C CA . PHE A 1 480 ? 22.853 15.306 4.633 1.00 84.75 480 PHE A CA 1
ATOM 3477 C C . PHE A 1 480 ? 22.462 16.308 3.546 1.00 84.75 480 PHE A C 1
ATOM 3479 O O . PHE A 1 480 ? 23.293 17.144 3.194 1.00 84.75 480 PHE A O 1
ATOM 3486 N N . ALA A 1 481 ? 21.221 16.261 3.055 1.00 76.81 481 ALA A N 1
ATOM 3487 C CA . ALA A 1 481 ? 20.713 17.142 2.005 1.00 76.81 481 ALA A CA 1
ATOM 3488 C C . ALA A 1 481 ? 20.665 18.620 2.428 1.00 76.81 481 ALA A C 1
ATOM 3490 O O . ALA A 1 481 ? 21.021 19.496 1.633 1.00 76.81 481 ALA A O 1
ATOM 3491 N N . GLU A 1 482 ? 20.260 18.900 3.669 1.00 78.81 482 GLU A N 1
ATOM 3492 C CA . GLU A 1 482 ? 20.144 20.264 4.196 1.00 78.81 482 GLU A CA 1
ATOM 3493 C C . GLU A 1 482 ? 21.502 20.852 4.615 1.00 78.81 482 GLU A C 1
ATOM 3495 O O . GLU A 1 482 ? 21.785 22.015 4.318 1.00 78.81 482 GLU A O 1
ATOM 3500 N N . PHE A 1 483 ? 22.356 20.058 5.272 1.00 86.75 483 PHE A N 1
ATOM 3501 C CA . PHE A 1 483 ? 23.589 20.541 5.910 1.00 86.75 483 PHE A CA 1
ATOM 3502 C C . PHE A 1 483 ? 24.818 19.699 5.568 1.00 86.75 483 PHE A C 1
ATOM 3504 O O . PHE A 1 483 ? 25.885 20.236 5.269 1.00 86.75 483 PHE A O 1
ATOM 3511 N N . GLY A 1 484 ? 24.692 18.373 5.600 1.00 88.69 484 GLY A N 1
ATOM 3512 C CA . GLY A 1 484 ? 25.843 17.475 5.632 1.00 88.69 484 GLY A CA 1
ATOM 3513 C C . GLY A 1 484 ? 26.787 17.587 4.442 1.00 88.69 484 GLY A C 1
ATOM 3514 O O . GLY A 1 484 ? 28.000 17.585 4.646 1.00 88.69 484 GLY A O 1
ATOM 3515 N N . TRP A 1 485 ? 26.274 17.756 3.222 1.00 88.81 485 TRP A N 1
ATOM 3516 C CA . TRP A 1 485 ? 27.143 17.920 2.050 1.00 88.81 485 TRP A CA 1
ATOM 3517 C C . TRP A 1 485 ? 27.940 19.234 2.084 1.00 88.81 485 TRP A C 1
ATOM 3519 O O . TRP A 1 485 ? 29.059 19.284 1.579 1.00 88.81 485 TRP A O 1
ATOM 3529 N N . GLN A 1 486 ? 27.401 20.290 2.704 1.00 91.50 486 GLN A N 1
ATOM 3530 C CA . GLN A 1 486 ? 28.100 21.571 2.889 1.00 91.50 486 GLN A CA 1
ATOM 3531 C C . GLN A 1 486 ? 29.117 21.504 4.028 1.00 91.50 486 GLN A C 1
ATOM 3533 O O . GLN A 1 486 ? 30.136 22.193 4.003 1.00 91.50 486 GLN A O 1
ATOM 3538 N N . GLU A 1 487 ? 28.836 20.669 5.025 1.00 93.00 487 GLU A N 1
ATOM 3539 C CA . GLU A 1 487 ? 29.717 20.404 6.160 1.00 93.00 487 GLU A CA 1
ATOM 3540 C C . GLU A 1 487 ? 30.845 19.414 5.830 1.00 93.00 487 GLU A C 1
ATOM 3542 O O . GLU A 1 487 ? 31.722 19.205 6.666 1.00 93.00 487 GLU A O 1
ATOM 3547 N N . GLY A 1 488 ? 30.850 18.827 4.626 1.00 92.88 488 GLY A N 1
ATOM 3548 C CA . GLY A 1 488 ? 31.852 17.842 4.208 1.00 92.88 488 GLY A CA 1
ATOM 3549 C C . GLY A 1 488 ? 31.650 16.457 4.828 1.00 92.88 488 GLY A C 1
ATOM 3550 O O . GLY A 1 488 ? 32.611 15.711 4.975 1.00 92.88 488 GLY A O 1
ATOM 3551 N N . ARG A 1 489 ? 30.424 16.116 5.246 1.00 93.81 489 ARG A N 1
ATOM 3552 C CA . ARG A 1 489 ? 30.111 14.820 5.865 1.00 93.81 489 ARG A CA 1
ATOM 3553 C C . ARG A 1 489 ? 29.837 13.776 4.797 1.00 93.81 489 ARG A C 1
ATOM 3555 O O . ARG A 1 489 ? 28.849 13.894 4.082 1.00 93.81 489 ARG A O 1
ATOM 3562 N N . ASP A 1 490 ? 30.658 12.739 4.740 1.00 94.19 490 ASP A N 1
ATOM 3563 C CA . ASP A 1 490 ? 30.514 11.681 3.743 1.00 94.19 490 ASP A CA 1
ATOM 3564 C C . ASP A 1 490 ? 29.192 10.909 3.905 1.00 94.19 490 ASP A C 1
ATOM 3566 O O . ASP A 1 490 ? 28.835 10.534 5.026 1.00 94.19 490 ASP A O 1
ATOM 3570 N N . PRO A 1 491 ? 28.449 10.665 2.810 1.00 89.12 491 PRO A N 1
ATOM 3571 C CA . PRO A 1 491 ? 27.150 9.998 2.853 1.00 89.12 491 PRO A CA 1
ATOM 3572 C C . PRO A 1 491 ? 27.275 8.470 2.983 1.00 89.12 491 PRO A C 1
ATOM 3574 O O . PRO A 1 491 ? 26.375 7.829 3.512 1.00 89.12 491 PRO A O 1
ATOM 3577 N N . ASN A 1 492 ? 28.383 7.880 2.525 1.00 87.81 492 ASN A N 1
ATOM 3578 C CA . ASN A 1 492 ? 28.694 6.453 2.626 1.00 87.81 492 ASN A CA 1
ATOM 3579 C C . ASN A 1 492 ? 30.216 6.234 2.541 1.00 87.81 492 ASN A C 1
ATOM 3581 O O . ASN A 1 492 ? 30.972 7.157 2.249 1.00 87.81 492 ASN A O 1
ATOM 3585 N N . ALA A 1 493 ? 30.672 4.994 2.731 1.00 87.69 493 ALA A N 1
ATOM 3586 C CA . ALA A 1 493 ? 32.098 4.649 2.743 1.00 87.69 493 ALA A CA 1
ATOM 3587 C C . ALA A 1 493 ? 32.845 4.816 1.397 1.00 87.69 493 ALA A C 1
ATOM 3589 O O . ALA A 1 493 ? 34.074 4.732 1.368 1.00 87.69 493 ALA A O 1
ATOM 3590 N N . PHE A 1 494 ? 32.131 5.010 0.289 1.00 91.81 494 PHE A N 1
ATOM 3591 C CA . PHE A 1 494 ? 32.652 5.040 -1.082 1.00 91.81 494 PHE A CA 1
ATOM 3592 C C . PHE A 1 494 ? 32.423 6.379 -1.799 1.00 91.81 494 PHE A C 1
ATOM 3594 O O . PHE A 1 494 ? 32.858 6.532 -2.944 1.00 91.81 494 PHE A O 1
ATOM 3601 N N . PHE A 1 495 ? 31.802 7.356 -1.136 1.00 94.94 495 PHE A N 1
ATOM 3602 C CA . PHE A 1 495 ? 31.680 8.726 -1.622 1.00 94.94 495 PHE A CA 1
ATOM 3603 C C . PHE A 1 495 ? 32.349 9.674 -0.630 1.00 94.94 495 PHE A C 1
ATOM 3605 O O . PHE A 1 495 ? 31.910 9.778 0.510 1.00 94.94 495 PHE A O 1
ATOM 3612 N N . ASP A 1 496 ? 33.388 10.371 -1.079 1.00 96.50 496 ASP A N 1
ATOM 3613 C CA . ASP A 1 496 ? 34.168 11.303 -0.261 1.00 96.50 496 ASP A CA 1
ATOM 3614 C C . ASP A 1 496 ? 33.918 12.723 -0.778 1.00 96.50 496 ASP A C 1
ATOM 3616 O O . ASP A 1 496 ? 34.271 13.062 -1.914 1.00 96.50 496 ASP A O 1
ATOM 3620 N N . ILE A 1 497 ? 33.257 13.546 0.039 1.00 94.50 497 ILE A N 1
ATOM 3621 C CA . ILE A 1 497 ? 32.820 14.893 -0.354 1.00 94.50 497 ILE A CA 1
ATOM 3622 C C . ILE A 1 497 ? 34.022 15.787 -0.657 1.00 94.50 497 ILE A C 1
ATOM 3624 O O . ILE A 1 497 ? 34.026 16.508 -1.662 1.00 94.50 497 ILE A O 1
ATOM 3628 N N . GLU A 1 498 ? 35.052 15.736 0.188 1.00 96.06 498 GLU A N 1
ATOM 3629 C CA . GLU A 1 498 ? 36.250 16.554 0.019 1.00 96.06 498 GLU A CA 1
ATOM 3630 C C . GLU A 1 498 ? 37.030 16.127 -1.226 1.00 96.06 498 GLU A C 1
ATOM 3632 O O . GLU A 1 498 ? 37.425 16.978 -2.031 1.00 96.06 498 GLU A O 1
ATOM 3637 N N . TYR A 1 499 ? 37.209 14.821 -1.430 1.00 97.50 499 TYR A N 1
ATOM 3638 C CA . TYR A 1 499 ? 37.845 14.267 -2.622 1.00 97.50 499 TYR A CA 1
ATOM 3639 C C . TYR A 1 499 ? 37.090 14.668 -3.885 1.00 97.50 499 TYR A C 1
ATOM 3641 O O . TYR A 1 499 ? 37.705 15.142 -4.848 1.00 97.50 499 TYR A O 1
ATOM 3649 N N . TYR A 1 500 ? 35.769 14.491 -3.899 1.00 97.12 500 TYR A N 1
ATOM 3650 C CA . TYR A 1 500 ? 34.973 14.744 -5.088 1.00 97.12 500 TYR A CA 1
ATOM 3651 C C . TYR A 1 500 ? 35.038 16.218 -5.477 1.00 97.12 500 TYR A C 1
ATOM 3653 O O . TYR A 1 500 ? 35.340 16.530 -6.626 1.00 97.12 500 TYR A O 1
ATOM 3661 N N . LEU A 1 501 ? 34.853 17.138 -4.529 1.00 96.75 501 LEU A N 1
ATOM 3662 C CA . LEU A 1 501 ? 34.943 18.576 -4.797 1.00 96.75 501 LEU A CA 1
ATOM 3663 C C . LEU A 1 501 ? 36.366 19.016 -5.179 1.00 96.75 501 LEU A C 1
ATOM 3665 O O . LEU A 1 501 ? 36.528 19.883 -6.038 1.00 96.75 501 LEU A O 1
ATOM 3669 N N . ALA A 1 502 ? 37.406 18.406 -4.601 1.00 96.81 502 ALA A N 1
ATOM 3670 C CA . ALA A 1 502 ? 38.794 18.718 -4.943 1.00 96.81 502 ALA A CA 1
ATOM 3671 C C . ALA A 1 502 ? 39.169 18.302 -6.376 1.00 96.81 502 ALA A C 1
ATOM 3673 O O . ALA A 1 502 ? 39.954 18.993 -7.030 1.00 96.81 502 ALA A O 1
ATOM 3674 N N . ASN A 1 503 ? 38.613 17.192 -6.867 1.00 96.38 503 ASN A N 1
ATOM 3675 C CA . ASN A 1 503 ? 38.857 16.701 -8.226 1.00 96.38 503 ASN A CA 1
ATOM 3676 C C . ASN A 1 503 ? 37.880 17.285 -9.262 1.00 96.38 503 ASN A C 1
ATOM 3678 O O . ASN A 1 503 ? 38.157 17.229 -10.458 1.00 96.38 503 ASN A O 1
ATOM 3682 N N . ASN A 1 504 ? 36.783 17.902 -8.812 1.00 96.69 504 ASN A N 1
ATOM 3683 C CA . ASN A 1 504 ? 35.711 18.452 -9.643 1.00 96.69 504 ASN A CA 1
ATOM 3684 C C . ASN A 1 504 ? 35.473 19.934 -9.314 1.00 96.69 504 ASN A C 1
ATOM 3686 O O . ASN A 1 504 ? 34.457 20.321 -8.735 1.00 96.69 504 ASN A O 1
ATOM 3690 N N . VAL A 1 505 ? 36.454 20.769 -9.674 1.00 95.56 505 VAL A N 1
ATOM 3691 C CA . VAL A 1 505 ? 36.493 22.205 -9.332 1.00 95.56 505 VAL A CA 1
ATOM 3692 C C . VAL A 1 505 ? 35.280 22.968 -9.869 1.00 95.56 505 VAL A C 1
ATOM 3694 O O . VAL A 1 505 ? 34.823 23.910 -9.233 1.00 95.56 505 VAL A O 1
ATOM 3697 N N . ASP A 1 506 ? 34.725 22.548 -11.002 1.00 95.62 506 ASP A N 1
ATOM 3698 C CA . ASP A 1 506 ? 33.499 23.103 -11.579 1.00 95.62 506 ASP A CA 1
ATOM 3699 C C . ASP A 1 506 ? 32.278 22.918 -10.664 1.00 95.62 506 ASP A C 1
ATOM 3701 O O . ASP A 1 506 ? 31.503 23.855 -10.476 1.00 95.62 506 ASP A O 1
ATOM 3705 N N . VAL A 1 507 ? 32.146 21.749 -10.033 1.00 94.75 507 VAL A N 1
ATOM 3706 C CA . VAL A 1 507 ? 31.080 21.452 -9.061 1.00 94.75 507 VAL A CA 1
ATOM 3707 C C . VAL A 1 507 ? 31.268 22.287 -7.795 1.00 94.75 507 VAL A C 1
ATOM 3709 O O . VAL A 1 507 ? 30.311 22.878 -7.287 1.00 94.75 507 VAL A O 1
ATOM 3712 N N . ALA A 1 508 ? 32.514 22.393 -7.324 1.00 92.81 508 ALA A N 1
ATOM 3713 C CA . ALA A 1 508 ? 32.864 23.187 -6.151 1.00 92.81 508 ALA A CA 1
ATOM 3714 C C . ALA A 1 508 ? 32.609 24.689 -6.360 1.00 92.81 508 ALA A C 1
ATOM 3716 O O . ALA A 1 508 ? 32.027 25.343 -5.495 1.00 92.81 508 ALA A O 1
ATOM 3717 N N . GLU A 1 509 ? 32.999 25.243 -7.512 1.00 92.81 509 GLU A N 1
ATOM 3718 C CA . GLU A 1 509 ? 32.761 26.650 -7.857 1.00 92.81 509 GLU A CA 1
ATOM 3719 C C . GLU A 1 509 ? 31.272 26.958 -8.055 1.00 92.81 509 GLU A C 1
ATOM 3721 O O . GLU A 1 509 ? 30.826 28.062 -7.732 1.00 92.81 509 GLU A O 1
ATOM 3726 N N . ALA A 1 510 ? 30.497 25.992 -8.555 1.00 91.81 510 ALA A N 1
ATOM 3727 C CA . ALA A 1 510 ? 29.055 26.129 -8.722 1.00 91.81 510 ALA A CA 1
ATOM 3728 C C . ALA A 1 510 ? 28.269 25.995 -7.403 1.00 91.81 510 ALA A C 1
ATOM 3730 O O . ALA A 1 510 ? 27.104 26.393 -7.358 1.00 91.81 510 ALA A O 1
ATOM 3731 N N . GLY A 1 511 ? 28.884 25.462 -6.339 1.00 90.12 511 GLY A N 1
ATOM 3732 C CA . GLY A 1 511 ? 28.221 25.232 -5.051 1.00 90.12 511 GLY A CA 1
ATOM 3733 C C . GLY A 1 511 ? 27.067 24.231 -5.147 1.00 90.12 511 GLY A C 1
ATOM 3734 O O . GLY A 1 511 ? 26.054 24.397 -4.470 1.00 90.12 511 GLY A O 1
ATOM 3735 N N . ILE A 1 512 ? 27.192 23.239 -6.031 1.00 85.94 512 ILE A N 1
ATOM 3736 C CA . ILE A 1 512 ? 26.176 22.206 -6.269 1.00 85.94 512 ILE A CA 1
ATOM 3737 C C . ILE A 1 512 ? 26.420 21.036 -5.314 1.00 85.94 512 ILE A C 1
ATOM 3739 O O . ILE A 1 512 ? 27.569 20.699 -5.028 1.00 85.94 512 ILE A O 1
ATOM 3743 N N . ASN A 1 513 ? 25.343 20.391 -4.859 1.00 86.19 513 ASN A N 1
ATOM 3744 C CA . ASN A 1 513 ? 25.435 19.166 -4.072 1.00 86.19 513 ASN A CA 1
ATOM 3745 C C . ASN A 1 513 ? 26.230 18.091 -4.858 1.00 86.19 513 ASN A C 1
ATOM 3747 O O . ASN A 1 513 ? 25.775 17.650 -5.919 1.00 86.19 513 ASN A O 1
ATOM 3751 N N . PRO A 1 514 ? 27.406 17.657 -4.367 1.00 91.69 514 PRO A N 1
ATOM 3752 C CA . PRO A 1 514 ? 28.302 16.763 -5.101 1.00 91.69 514 PRO A CA 1
ATOM 3753 C C . PRO A 1 514 ? 27.712 15.369 -5.337 1.00 91.69 514 PRO A C 1
ATOM 3755 O O . PRO A 1 514 ? 27.962 14.780 -6.388 1.00 91.69 514 PRO A O 1
ATOM 3758 N N . VAL A 1 515 ? 26.899 14.865 -4.404 1.00 88.88 515 VAL A N 1
ATOM 3759 C CA . VAL A 1 515 ? 26.225 13.563 -4.525 1.00 88.88 515 VAL A CA 1
ATOM 3760 C C . VAL A 1 515 ? 25.186 13.611 -5.634 1.00 88.88 515 VAL A C 1
ATOM 3762 O O . VAL A 1 515 ? 25.186 12.754 -6.515 1.00 88.88 515 VAL A O 1
ATOM 3765 N N . GLN A 1 516 ? 24.353 14.654 -5.645 1.00 84.50 516 GLN A N 1
ATOM 3766 C CA . GLN A 1 516 ? 23.371 14.857 -6.708 1.00 84.50 516 GLN A CA 1
ATOM 3767 C C . GLN A 1 516 ? 24.057 15.035 -8.068 1.00 84.50 516 GLN A C 1
ATOM 3769 O O . GLN A 1 516 ? 23.678 14.390 -9.042 1.00 84.50 516 GLN A O 1
ATOM 3774 N N . HIS A 1 517 ? 25.119 15.845 -8.130 1.00 91.69 517 HIS A N 1
ATOM 3775 C CA . HIS A 1 517 ? 25.886 16.022 -9.362 1.00 91.69 517 HIS A CA 1
ATOM 3776 C C . HIS A 1 517 ? 26.459 14.700 -9.879 1.00 91.69 517 HIS A C 1
ATOM 3778 O O . HIS A 1 517 ? 26.425 14.434 -11.079 1.00 91.69 517 HIS A O 1
ATOM 3784 N N . TYR A 1 518 ? 27.017 13.869 -8.996 1.00 92.56 518 TYR A N 1
ATOM 3785 C CA . TYR A 1 518 ? 27.542 12.565 -9.386 1.00 92.56 518 TYR A CA 1
ATOM 3786 C C . TYR A 1 518 ? 26.463 11.642 -9.949 1.00 92.56 518 TYR A C 1
ATOM 3788 O O . TYR A 1 518 ? 26.687 11.014 -10.984 1.00 92.56 518 TYR A O 1
ATOM 3796 N N . LEU A 1 519 ? 25.307 11.586 -9.288 1.00 84.81 519 LEU A N 1
ATOM 3797 C CA . LEU A 1 519 ? 24.183 10.756 -9.710 1.00 84.81 519 LEU A CA 1
ATOM 3798 C C . LEU A 1 519 ? 23.651 11.163 -11.087 1.00 84.81 519 LEU A C 1
ATOM 3800 O O . LEU A 1 519 ? 23.433 10.295 -11.927 1.00 84.81 519 LEU A O 1
ATOM 3804 N N . GLU A 1 520 ? 23.490 12.466 -11.325 1.00 83.50 520 GLU A N 1
ATOM 3805 C CA . GLU A 1 520 ? 22.903 12.990 -12.564 1.00 83.50 520 GLU A CA 1
ATOM 3806 C C . GLU A 1 520 ? 23.896 13.058 -13.735 1.00 83.50 520 GLU A C 1
ATOM 3808 O O . GLU A 1 520 ? 23.517 12.808 -14.879 1.00 83.50 520 GLU A O 1
ATOM 3813 N N . TYR A 1 521 ? 25.160 13.400 -13.467 1.00 89.75 521 TYR A N 1
ATOM 3814 C CA . TYR A 1 521 ? 26.149 13.689 -14.514 1.00 89.75 521 TYR A CA 1
ATOM 3815 C C . TYR A 1 521 ? 27.479 12.978 -14.281 1.00 89.75 521 TYR A C 1
ATOM 3817 O O . TYR A 1 521 ? 28.018 12.355 -15.194 1.00 89.75 521 TYR A O 1
ATOM 3825 N N . GLY A 1 522 ? 28.022 13.058 -13.064 1.00 93.56 522 GLY A N 1
ATOM 3826 C CA . GLY A 1 522 ? 29.416 12.696 -12.807 1.00 93.56 522 GLY A CA 1
ATOM 3827 C C . GLY A 1 522 ? 29.753 11.238 -13.109 1.00 93.56 522 GLY A C 1
ATOM 3828 O O . GLY A 1 522 ? 30.807 10.978 -13.685 1.00 93.56 522 GLY A O 1
ATOM 3829 N N . ALA A 1 523 ? 28.850 10.303 -12.814 1.00 92.12 523 ALA A N 1
ATOM 3830 C CA . ALA A 1 523 ? 29.017 8.903 -13.189 1.00 92.12 523 ALA A CA 1
ATOM 3831 C C . ALA A 1 523 ? 29.101 8.707 -14.713 1.00 92.12 523 ALA A C 1
ATOM 3833 O O . ALA A 1 523 ? 30.002 8.026 -15.197 1.00 92.12 523 ALA A O 1
ATOM 3834 N N . GLY A 1 524 ? 28.205 9.342 -15.476 1.00 88.88 524 GLY A N 1
ATOM 3835 C CA . GLY A 1 524 ? 28.207 9.276 -16.943 1.00 88.88 524 GLY A CA 1
ATOM 3836 C C . GLY A 1 524 ? 29.420 9.962 -17.580 1.00 88.88 524 GLY A C 1
ATOM 3837 O O . GLY A 1 524 ? 29.845 9.593 -18.673 1.00 88.88 524 GLY A O 1
ATOM 3838 N N . GLU A 1 525 ? 30.012 10.930 -16.882 1.00 93.38 525 GLU A N 1
ATOM 3839 C CA . GLU A 1 525 ? 31.261 11.592 -17.270 1.00 93.38 525 GLU A CA 1
ATOM 3840 C C . GLU A 1 525 ? 32.522 10.810 -16.859 1.00 93.38 525 GLU A C 1
ATOM 3842 O O . GLU A 1 525 ? 33.630 11.218 -17.212 1.00 93.38 525 GLU A O 1
ATOM 3847 N N . GLY A 1 526 ? 32.376 9.698 -16.131 1.00 94.38 526 GLY A N 1
ATOM 3848 C CA . GLY A 1 526 ? 33.495 8.892 -15.640 1.00 94.38 526 GLY A CA 1
ATOM 3849 C C . GLY A 1 526 ? 34.255 9.521 -14.470 1.00 94.38 526 GLY A C 1
ATOM 3850 O O . GLY A 1 526 ? 35.420 9.196 -14.260 1.00 94.38 526 GLY A O 1
ATOM 3851 N N . ARG A 1 527 ? 33.640 10.445 -13.720 1.00 97.19 527 ARG A N 1
ATOM 3852 C CA . ARG A 1 527 ? 34.246 11.029 -12.512 1.00 97.19 527 ARG A CA 1
ATOM 3853 C C . ARG A 1 527 ? 34.261 9.990 -11.395 1.00 97.19 527 ARG A C 1
ATOM 3855 O O . ARG A 1 527 ? 33.339 9.188 -11.291 1.00 97.19 527 ARG A O 1
ATOM 3862 N N . ASP A 1 528 ? 35.267 10.033 -10.532 1.00 97.75 528 ASP A N 1
ATOM 3863 C CA . ASP A 1 528 ? 35.372 9.107 -9.402 1.00 97.75 528 ASP A CA 1
ATOM 3864 C C . ASP A 1 528 ? 34.768 9.732 -8.131 1.00 97.75 528 ASP A C 1
ATOM 3866 O O . ASP A 1 528 ? 35.145 10.855 -7.780 1.00 97.75 528 ASP A O 1
ATOM 3870 N N . PRO A 1 529 ? 33.838 9.048 -7.434 1.00 96.12 529 PRO A N 1
ATOM 3871 C CA . PRO A 1 529 ? 33.190 9.556 -6.219 1.00 96.12 529 PRO A CA 1
ATOM 3872 C C . PRO A 1 529 ? 34.118 9.569 -4.994 1.00 96.12 529 PRO A C 1
ATOM 3874 O O . PRO A 1 529 ? 33.887 10.318 -4.047 1.00 96.12 529 PRO A O 1
ATOM 3877 N N . SER A 1 530 ? 35.173 8.754 -4.991 1.00 96.94 530 SER A N 1
ATOM 3878 C CA . SER A 1 530 ? 36.203 8.738 -3.951 1.00 96.94 530 SER A CA 1
ATOM 3879 C C . SER A 1 530 ? 37.485 8.089 -4.472 1.00 96.94 530 SER A C 1
ATOM 3881 O O . SER A 1 530 ? 37.494 7.431 -5.508 1.00 96.94 530 SER A O 1
ATOM 3883 N N . ALA A 1 531 ? 38.572 8.173 -3.704 1.00 94.31 531 ALA A N 1
ATOM 3884 C CA . ALA A 1 531 ? 39.775 7.386 -3.986 1.00 94.31 531 ALA A CA 1
ATOM 3885 C C . ALA A 1 531 ? 39.573 5.863 -3.810 1.00 94.31 531 ALA A C 1
ATOM 3887 O O . ALA A 1 531 ? 40.425 5.083 -4.235 1.00 94.31 531 ALA A O 1
ATOM 3888 N N . ALA A 1 532 ? 38.494 5.440 -3.143 1.00 91.62 532 ALA A N 1
ATOM 3889 C CA . ALA A 1 532 ? 38.188 4.039 -2.865 1.00 91.62 532 ALA A CA 1
ATOM 3890 C C . ALA A 1 532 ? 37.302 3.388 -3.939 1.00 91.62 532 ALA A C 1
ATOM 3892 O O . ALA A 1 532 ? 37.127 2.169 -3.920 1.00 91.62 532 ALA A O 1
ATOM 3893 N N . PHE A 1 533 ? 36.754 4.177 -4.866 1.00 96.00 533 PHE A N 1
ATOM 3894 C CA . PHE A 1 533 ? 35.849 3.703 -5.902 1.00 96.00 533 PHE A CA 1
ATOM 3895 C C . PHE A 1 533 ? 36.154 4.407 -7.224 1.00 96.00 533 PHE A C 1
ATOM 3897 O O . PHE A 1 533 ? 35.911 5.605 -7.353 1.00 96.00 533 PHE A O 1
ATOM 3904 N N . SER A 1 534 ? 36.667 3.658 -8.204 1.00 96.75 534 SER A N 1
ATOM 3905 C CA . SER A 1 534 ? 36.836 4.160 -9.567 1.00 96.75 534 SER A CA 1
ATOM 3906 C C . SER A 1 534 ? 35.639 3.763 -10.423 1.00 96.75 534 SER A C 1
ATOM 3908 O O . SER A 1 534 ? 35.316 2.580 -10.555 1.00 96.75 534 SER A O 1
ATOM 3910 N N . THR A 1 535 ? 34.996 4.763 -11.021 1.00 95.44 535 THR A N 1
ATOM 3911 C CA . THR A 1 535 ? 33.871 4.579 -11.941 1.00 95.44 535 THR A CA 1
ATOM 3912 C C . THR A 1 535 ? 34.307 3.766 -13.163 1.00 95.44 535 THR A C 1
ATOM 3914 O O . THR A 1 535 ? 33.606 2.843 -13.575 1.00 95.44 535 THR A O 1
ATOM 3917 N N . GLU A 1 536 ? 35.482 4.068 -13.720 1.00 95.31 536 GLU A N 1
ATOM 3918 C CA . GLU A 1 536 ? 36.026 3.366 -14.887 1.00 95.31 536 GLU A CA 1
ATOM 3919 C C . GLU A 1 536 ? 36.354 1.902 -14.569 1.00 95.31 536 GLU A C 1
ATOM 3921 O O . GLU A 1 536 ? 35.903 1.004 -15.285 1.00 95.31 536 GLU A O 1
ATOM 3926 N N . ASP A 1 537 ? 37.086 1.644 -13.480 1.00 95.69 537 ASP A N 1
ATOM 3927 C CA . ASP A 1 537 ? 37.494 0.281 -13.122 1.00 95.69 537 ASP A CA 1
ATOM 3928 C C . ASP A 1 537 ? 36.288 -0.600 -12.768 1.00 95.69 537 ASP A C 1
ATOM 3930 O O . ASP A 1 537 ? 36.242 -1.770 -13.167 1.00 95.69 537 ASP A O 1
ATOM 3934 N N . TYR A 1 538 ? 35.288 -0.048 -12.074 1.00 95.69 538 TYR A N 1
ATOM 3935 C CA . TYR A 1 538 ? 34.083 -0.794 -11.723 1.00 95.69 538 TYR A CA 1
ATOM 3936 C C . TYR A 1 538 ? 33.288 -1.203 -12.966 1.00 95.69 538 TYR A C 1
ATOM 3938 O O . TYR A 1 538 ? 32.898 -2.366 -13.092 1.00 95.69 538 TYR A O 1
ATOM 3946 N N . LEU A 1 539 ? 33.091 -0.284 -13.916 1.00 95.81 539 LEU A N 1
ATOM 3947 C CA . LEU A 1 539 ? 32.398 -0.574 -15.175 1.00 95.81 539 LEU A CA 1
ATOM 3948 C C . LEU A 1 539 ? 33.197 -1.540 -16.062 1.00 95.81 539 LEU A C 1
ATOM 3950 O O . LEU A 1 539 ? 32.618 -2.415 -16.705 1.00 95.81 539 LEU A O 1
ATOM 3954 N N . ALA A 1 540 ? 34.529 -1.438 -16.067 1.00 94.00 540 ALA A N 1
ATOM 3955 C CA . ALA A 1 540 ? 35.390 -2.370 -16.792 1.00 94.00 540 ALA A CA 1
ATOM 3956 C C . ALA A 1 540 ? 35.338 -3.794 -16.212 1.00 94.00 540 ALA A C 1
ATOM 3958 O O . ALA A 1 540 ? 35.463 -4.773 -16.952 1.00 94.00 540 ALA A O 1
ATOM 3959 N N . ALA A 1 541 ? 35.165 -3.920 -14.895 1.00 93.38 541 ALA A N 1
ATOM 3960 C CA . ALA A 1 541 ? 35.050 -5.205 -14.217 1.00 93.38 541 ALA A CA 1
ATOM 3961 C C . ALA A 1 541 ? 33.642 -5.819 -14.320 1.00 93.38 541 ALA A C 1
ATOM 3963 O O . ALA A 1 541 ? 33.510 -7.042 -14.254 1.00 93.38 541 ALA A O 1
ATOM 3964 N N . ASN A 1 542 ? 32.610 -4.990 -14.507 1.00 93.44 542 ASN A N 1
ATOM 3965 C CA . ASN A 1 542 ? 31.198 -5.375 -14.483 1.00 93.44 542 ASN A CA 1
ATOM 3966 C C . ASN A 1 542 ? 30.494 -4.888 -15.762 1.00 93.44 542 ASN A C 1
ATOM 3968 O O . ASN A 1 542 ? 29.770 -3.894 -15.772 1.00 93.44 542 ASN A O 1
ATOM 3972 N N . VAL A 1 543 ? 30.758 -5.592 -16.868 1.00 92.75 543 VAL A N 1
ATOM 3973 C CA . VAL A 1 543 ? 30.319 -5.207 -18.224 1.00 92.75 543 VAL A CA 1
ATOM 3974 C C . VAL A 1 543 ? 28.796 -5.127 -18.347 1.00 92.75 543 VAL A C 1
ATOM 3976 O O . VAL A 1 543 ? 28.294 -4.271 -19.064 1.00 92.75 543 VAL A O 1
ATOM 3979 N N . ASP A 1 544 ? 28.062 -5.962 -17.615 1.00 91.44 544 ASP A N 1
ATOM 3980 C CA . ASP A 1 544 ? 26.599 -5.928 -17.542 1.00 91.44 544 ASP A CA 1
ATOM 3981 C C . ASP A 1 544 ? 26.076 -4.596 -16.988 1.00 91.44 544 ASP A C 1
ATOM 3983 O O . ASP A 1 544 ? 25.127 -4.029 -17.525 1.00 91.44 544 ASP A O 1
ATOM 3987 N N . VAL A 1 545 ? 26.746 -4.047 -15.973 1.00 90.38 545 VAL A N 1
ATOM 3988 C CA . VAL A 1 545 ? 26.424 -2.733 -15.396 1.00 90.38 545 VAL A CA 1
ATOM 3989 C C . VAL A 1 545 ? 26.694 -1.623 -16.415 1.00 90.38 545 VAL A C 1
ATOM 3991 O O . VAL A 1 545 ? 25.884 -0.708 -16.575 1.00 90.38 545 VAL A O 1
ATOM 3994 N N . ALA A 1 546 ? 27.805 -1.730 -17.150 1.00 90.31 546 ALA A N 1
ATOM 3995 C CA . ALA A 1 546 ? 28.154 -0.786 -18.208 1.00 90.31 546 ALA A CA 1
ATOM 3996 C C . ALA A 1 546 ? 27.162 -0.818 -19.380 1.00 90.31 546 ALA A C 1
ATOM 3998 O O . ALA A 1 546 ? 26.785 0.236 -19.891 1.00 90.31 546 ALA A O 1
ATOM 3999 N N . GLU A 1 547 ? 26.715 -2.005 -19.791 1.00 89.50 547 GLU A N 1
ATOM 4000 C CA . GLU A 1 547 ? 25.710 -2.183 -20.845 1.00 89.50 547 GLU A CA 1
ATOM 4001 C C . GLU A 1 547 ? 24.326 -1.683 -20.415 1.00 89.50 547 GLU A C 1
ATOM 4003 O O . GLU A 1 547 ? 23.605 -1.106 -21.232 1.00 89.50 547 GLU A O 1
ATOM 4008 N N . ALA A 1 548 ? 23.972 -1.848 -19.138 1.00 87.31 548 ALA A N 1
ATOM 4009 C CA . ALA A 1 548 ? 22.721 -1.348 -18.573 1.00 87.31 548 ALA A CA 1
ATOM 4010 C C . ALA A 1 548 ? 22.690 0.185 -18.428 1.00 87.31 548 ALA A C 1
ATOM 4012 O O . ALA A 1 548 ? 21.612 0.766 -18.313 1.00 87.31 548 ALA A O 1
ATOM 4013 N N . GLY A 1 549 ? 23.852 0.851 -18.436 1.00 86.06 549 GLY A N 1
ATOM 4014 C CA . GLY A 1 549 ? 23.951 2.307 -18.300 1.00 86.06 549 GLY A CA 1
ATOM 4015 C C . GLY A 1 549 ? 23.479 2.838 -16.942 1.00 86.06 549 GLY A C 1
ATOM 4016 O O . GLY A 1 549 ? 23.110 4.007 -16.839 1.00 86.06 549 GLY A O 1
ATOM 4017 N N . VAL A 1 550 ? 23.459 1.987 -15.913 1.00 84.19 550 VAL A N 1
ATOM 4018 C CA . VAL A 1 550 ? 23.069 2.356 -14.545 1.00 84.19 550 VAL A CA 1
ATOM 4019 C C . VAL A 1 550 ? 24.225 3.040 -13.811 1.00 84.19 550 VAL A C 1
ATOM 4021 O O . VAL A 1 550 ? 25.394 2.862 -14.157 1.00 84.19 550 VAL A O 1
ATOM 4024 N N . ASN A 1 551 ? 23.914 3.831 -12.780 1.00 90.00 551 ASN A N 1
ATOM 4025 C CA . ASN A 1 551 ? 24.943 4.506 -11.994 1.00 90.00 551 ASN A CA 1
ATOM 4026 C C . ASN A 1 551 ? 25.820 3.468 -11.250 1.00 90.00 551 ASN A C 1
ATOM 4028 O O . ASN A 1 551 ? 25.285 2.656 -10.494 1.00 90.00 551 ASN A O 1
ATOM 4032 N N . PRO A 1 552 ? 27.155 3.477 -11.431 1.00 92.00 552 PRO A N 1
ATOM 4033 C CA . PRO A 1 552 ? 28.027 2.403 -10.965 1.00 92.00 552 PRO A CA 1
ATOM 4034 C C . PRO A 1 552 ? 28.167 2.350 -9.445 1.00 92.00 552 PRO A C 1
ATOM 4036 O O . PRO A 1 552 ? 28.160 1.259 -8.880 1.00 92.00 552 PRO A O 1
ATOM 4039 N N . LEU A 1 553 ? 28.266 3.499 -8.769 1.00 90.88 553 LEU A N 1
ATOM 4040 C CA . LEU A 1 553 ? 28.331 3.514 -7.308 1.00 90.88 553 LEU A CA 1
ATOM 4041 C C . LEU A 1 553 ? 26.990 3.103 -6.698 1.00 90.88 553 LEU A C 1
ATOM 4043 O O . LEU A 1 553 ? 26.975 2.313 -5.759 1.00 90.88 553 LEU A O 1
ATOM 4047 N N . GLN A 1 554 ? 25.879 3.602 -7.247 1.00 85.69 554 GLN A N 1
ATOM 4048 C CA . GLN A 1 554 ? 24.542 3.216 -6.795 1.00 85.69 554 GLN A CA 1
ATOM 4049 C C . GLN A 1 554 ? 24.340 1.702 -6.936 1.00 85.69 554 GLN A C 1
ATOM 4051 O O . GLN A 1 554 ? 24.030 1.031 -5.957 1.00 85.69 554 GLN A O 1
ATOM 4056 N N . HIS A 1 555 ? 24.640 1.144 -8.112 1.00 87.19 555 HIS A N 1
ATOM 4057 C CA . HIS A 1 555 ? 24.578 -0.298 -8.342 1.00 87.19 555 HIS A CA 1
ATOM 4058 C C . HIS A 1 555 ? 25.482 -1.079 -7.377 1.00 87.19 555 HIS A C 1
ATOM 4060 O O . HIS A 1 555 ? 25.101 -2.137 -6.876 1.00 87.19 555 HIS A O 1
ATOM 4066 N N . TYR A 1 556 ? 26.696 -0.591 -7.108 1.00 85.81 556 TYR A N 1
ATOM 4067 C CA . TYR A 1 556 ? 27.600 -1.280 -6.193 1.00 85.81 556 TYR A CA 1
ATOM 4068 C C . TYR A 1 556 ? 27.060 -1.333 -4.760 1.00 85.81 556 TYR A C 1
ATOM 4070 O O . TYR A 1 556 ? 27.148 -2.387 -4.128 1.00 85.81 556 TYR A O 1
ATOM 4078 N N . LEU A 1 557 ? 26.496 -0.231 -4.265 1.00 79.88 557 LEU A N 1
ATOM 4079 C CA . LEU A 1 557 ? 25.897 -0.172 -2.932 1.00 79.88 557 LEU A CA 1
ATOM 4080 C C . LEU A 1 557 ? 24.628 -1.027 -2.837 1.00 79.88 557 LEU A C 1
ATOM 4082 O O . LEU A 1 557 ? 24.466 -1.743 -1.853 1.00 79.88 557 LEU A O 1
ATOM 4086 N N . GLU A 1 558 ? 23.771 -0.992 -3.860 1.00 71.31 558 GLU A N 1
ATOM 4087 C CA . GLU A 1 558 ? 22.494 -1.721 -3.880 1.00 71.31 558 GLU A CA 1
ATOM 4088 C C . GLU A 1 558 ? 22.678 -3.233 -4.097 1.00 71.31 558 GLU A C 1
ATOM 4090 O O . GLU A 1 558 ? 22.058 -4.044 -3.411 1.00 71.31 558 GLU A O 1
ATOM 4095 N N . PHE A 1 559 ? 23.556 -3.635 -5.021 1.00 70.56 559 PHE A N 1
ATOM 4096 C CA . PHE A 1 559 ? 23.698 -5.033 -5.452 1.00 70.56 559 PHE A CA 1
ATOM 4097 C C . PHE A 1 559 ? 25.132 -5.546 -5.331 1.00 70.56 559 PHE A C 1
ATOM 4099 O O . PHE A 1 559 ? 25.376 -6.669 -4.882 1.00 70.56 559 PHE A O 1
ATOM 4106 N N . GLY A 1 560 ? 26.112 -4.724 -5.709 1.00 74.44 560 GLY A N 1
ATOM 4107 C CA . GLY A 1 560 ? 27.489 -5.176 -5.884 1.00 74.44 560 GLY A CA 1
ATOM 4108 C C . GLY A 1 560 ? 28.162 -5.719 -4.623 1.00 74.44 560 GLY A C 1
ATOM 4109 O O . GLY A 1 560 ? 28.904 -6.698 -4.719 1.00 74.44 560 GLY A O 1
ATOM 4110 N N . ILE A 1 561 ? 27.882 -5.149 -3.450 1.00 73.50 561 ILE A N 1
ATOM 4111 C CA . ILE A 1 561 ? 28.407 -5.648 -2.168 1.00 73.50 561 ILE A CA 1
ATOM 4112 C C . ILE A 1 561 ? 27.859 -7.048 -1.861 1.00 73.50 561 ILE A C 1
ATOM 4114 O O . ILE A 1 561 ? 28.632 -7.950 -1.528 1.00 73.50 561 ILE A O 1
ATOM 4118 N N . ALA A 1 562 ? 26.545 -7.246 -2.002 1.00 61.19 562 ALA A N 1
ATOM 4119 C CA . ALA A 1 562 ? 25.886 -8.521 -1.714 1.00 61.19 562 ALA A CA 1
ATOM 4120 C C . ALA A 1 562 ? 26.296 -9.620 -2.708 1.00 61.19 562 ALA A C 1
ATOM 4122 O O . ALA A 1 562 ? 26.498 -10.774 -2.328 1.00 61.19 562 ALA A O 1
ATOM 4123 N N . GLU A 1 563 ? 26.477 -9.248 -3.974 1.00 74.38 563 GLU A N 1
ATOM 4124 C CA . GLU A 1 563 ? 26.904 -10.145 -5.048 1.00 74.38 563 GLU A CA 1
ATOM 4125 C C . GLU A 1 563 ? 28.420 -10.419 -5.049 1.00 74.38 563 GLU A C 1
ATOM 4127 O O . GLU A 1 563 ? 28.893 -11.296 -5.776 1.00 74.38 563 GLU A O 1
ATOM 4132 N N . GLY A 1 564 ? 29.201 -9.688 -4.247 1.00 84.06 564 GLY A N 1
ATOM 4133 C CA . GLY A 1 564 ? 30.661 -9.794 -4.224 1.00 84.06 564 GLY A CA 1
ATOM 4134 C C . GLY A 1 564 ? 31.323 -9.311 -5.519 1.00 84.06 564 GLY A C 1
ATOM 4135 O O . GLY A 1 564 ? 32.368 -9.840 -5.912 1.00 84.06 564 GLY A O 1
ATOM 4136 N N . ARG A 1 565 ? 30.714 -8.330 -6.197 1.00 86.88 565 ARG A N 1
ATOM 4137 C CA . ARG A 1 565 ? 31.217 -7.749 -7.449 1.00 86.88 565 ARG A CA 1
ATOM 4138 C C . ARG A 1 565 ? 32.592 -7.108 -7.219 1.00 86.88 565 ARG A C 1
ATOM 4140 O O . ARG A 1 565 ? 32.769 -6.362 -6.254 1.00 86.88 565 ARG A O 1
ATOM 4147 N N . PRO A 1 566 ? 33.580 -7.361 -8.091 1.00 91.19 566 PRO A N 1
ATOM 4148 C CA . PRO A 1 566 ? 34.897 -6.757 -7.955 1.00 91.19 566 PRO A CA 1
ATOM 4149 C C . PRO A 1 566 ? 34.852 -5.253 -8.264 1.00 91.19 566 PRO A C 1
ATOM 4151 O O . PRO A 1 566 ? 34.203 -4.824 -9.216 1.00 91.19 566 PRO A O 1
ATOM 4154 N N . LEU A 1 567 ? 35.600 -4.465 -7.483 1.00 91.25 567 LEU A N 1
ATOM 4155 C CA . LEU A 1 567 ? 35.765 -3.020 -7.702 1.00 91.25 567 LEU A CA 1
ATOM 4156 C C . LEU A 1 567 ? 36.697 -2.672 -8.872 1.00 91.25 567 LEU A C 1
ATOM 4158 O O . LEU A 1 567 ? 36.692 -1.540 -9.337 1.00 91.25 567 LEU A O 1
ATOM 4162 N N . ALA A 1 568 ? 37.502 -3.633 -9.331 1.00 89.44 568 ALA A N 1
ATOM 4163 C CA . ALA A 1 568 ? 38.427 -3.459 -10.441 1.00 89.44 568 ALA A CA 1
ATOM 4164 C C . ALA A 1 568 ? 38.645 -4.781 -11.196 1.00 89.44 568 ALA A C 1
ATOM 4166 O O . ALA A 1 568 ? 38.456 -5.857 -10.614 1.00 89.44 568 ALA A O 1
ATOM 4167 N N . PRO A 1 569 ? 39.075 -4.740 -12.471 1.00 85.75 569 PRO A N 1
ATOM 4168 C CA . PRO A 1 569 ? 39.296 -5.943 -13.261 1.00 85.75 569 PRO A CA 1
ATOM 4169 C C . PRO A 1 569 ? 40.349 -6.855 -12.624 1.00 85.75 569 PRO A C 1
ATOM 4171 O O . PRO A 1 569 ? 41.419 -6.412 -12.199 1.00 85.75 569 PRO A O 1
ATOM 4174 N N . VAL A 1 570 ? 40.080 -8.161 -12.600 1.00 72.88 570 VAL A N 1
ATOM 4175 C CA . VAL A 1 570 ? 41.062 -9.144 -12.129 1.00 72.88 570 VAL A CA 1
ATOM 4176 C C . VAL A 1 570 ? 42.177 -9.261 -13.168 1.00 72.88 570 VAL A C 1
ATOM 4178 O O . VAL A 1 570 ? 41.991 -9.822 -14.247 1.00 72.88 570 VAL A O 1
ATOM 4181 N N . VAL A 1 571 ? 43.360 -8.735 -12.846 1.00 64.88 571 VAL A N 1
ATOM 4182 C CA . VAL A 1 571 ? 44.561 -8.931 -13.665 1.00 64.88 571 VAL A CA 1
ATOM 4183 C C . VAL A 1 571 ? 45.086 -10.347 -13.420 1.00 64.88 571 VAL A C 1
ATOM 4185 O O . VAL A 1 571 ? 45.782 -10.604 -12.438 1.00 64.88 571 VAL A O 1
ATOM 4188 N N . GLU A 1 572 ? 44.752 -11.279 -14.312 1.00 51.41 572 GLU A N 1
ATOM 4189 C CA . GLU A 1 572 ? 45.367 -12.611 -14.340 1.00 51.41 572 GLU A CA 1
ATOM 4190 C C . GLU A 1 572 ? 46.896 -12.467 -14.510 1.00 51.41 572 GLU A C 1
ATOM 4192 O O . GLU A 1 572 ? 47.354 -11.757 -15.415 1.00 51.41 572 GLU A O 1
ATOM 4197 N N . PRO A 1 573 ? 47.724 -13.113 -13.666 1.00 49.38 573 PRO A N 1
ATOM 4198 C CA . PRO A 1 573 ? 49.168 -13.039 -13.813 1.00 49.38 573 PRO A CA 1
ATOM 4199 C C . PRO A 1 573 ? 49.577 -13.670 -15.146 1.00 49.38 573 PRO A C 1
ATOM 4201 O O . PRO A 1 573 ? 49.294 -14.839 -15.411 1.00 49.38 573 PRO A O 1
ATOM 4204 N N . VAL A 1 574 ? 50.274 -12.899 -15.986 1.00 51.84 574 VAL A N 1
ATOM 4205 C CA . VAL A 1 574 ? 50.876 -13.410 -17.224 1.00 51.84 574 VAL A CA 1
ATOM 4206 C C . VAL A 1 574 ? 51.795 -14.579 -16.846 1.00 51.84 574 VAL A C 1
ATOM 4208 O O . VAL A 1 574 ? 52.731 -14.365 -16.072 1.00 51.84 574 VAL A O 1
ATOM 4211 N N . PRO A 1 575 ? 51.563 -15.810 -17.340 1.00 53.47 575 PRO A N 1
ATOM 4212 C CA . PRO A 1 575 ? 52.452 -16.916 -17.031 1.00 53.47 575 PRO A CA 1
ATOM 4213 C C . PRO A 1 575 ? 53.829 -16.610 -17.621 1.00 53.47 575 PRO A C 1
ATOM 4215 O O . PRO A 1 575 ? 53.939 -16.313 -18.813 1.00 53.47 575 PRO A O 1
ATOM 4218 N N . ASP A 1 576 ? 54.860 -16.660 -16.771 1.00 56.78 576 ASP A N 1
ATOM 4219 C CA . ASP A 1 576 ? 56.257 -16.451 -17.154 1.00 56.78 576 ASP A CA 1
ATOM 4220 C C . ASP A 1 576 ? 56.577 -17.253 -18.425 1.00 56.78 576 ASP A C 1
ATOM 4222 O O . ASP A 1 576 ? 56.525 -18.487 -18.443 1.00 56.78 576 ASP A O 1
ATOM 4226 N N . LEU A 1 577 ? 56.895 -16.537 -19.505 1.00 48.16 577 LEU A N 1
ATOM 4227 C CA . LEU A 1 577 ? 57.392 -17.131 -20.740 1.00 48.16 577 LEU A CA 1
ATOM 4228 C C . LEU A 1 577 ? 58.795 -17.692 -20.464 1.00 48.16 577 LEU A C 1
ATOM 4230 O O . LEU A 1 577 ? 59.759 -16.930 -20.366 1.00 48.16 577 LEU A O 1
ATOM 4234 N N . VAL A 1 578 ? 58.888 -19.017 -20.318 1.00 48.88 578 VAL A N 1
ATOM 4235 C CA . VAL A 1 578 ? 60.149 -19.781 -20.238 1.00 48.88 578 VAL A CA 1
ATOM 4236 C C . VAL A 1 578 ? 60.772 -19.956 -21.616 1.00 48.88 578 VAL A C 1
ATOM 4238 O O . VAL A 1 578 ? 60.038 -20.371 -22.545 1.00 48.88 578 VAL A O 1
#

Organism: NCBI:txid1335062

pLDDT: mean 77.49, std 18.05, range [29.75, 98.25]

Sequence (578 aa):
MQPGEVNYFGAAGTVWYSFTPTENAPVAFSLGNAPVTNSVIVQSAPAGTVPSVGGLQAVTNNGGSAPAVQFFAQAGQTYYIQVGSTAEALGAFSIASVPPDPAIDVTPPAAPAIVAVTDADGDAVTTTGVAGALTFSGTAEPGSIVVLKGNLDGVDADLGSVEAGAEGNWSITVENLVAGVYSFGAVARDDAGNQSLTSSNLLAITLEAGPEPDTTPPEPPVILAAANSEGPIGDGVSTQPVLIITGTAEPLSTITLFNGEETLATGIATNAEGNWSFTTAALSEGSYSFTAVATDAAGNPSTTSPTPLVVEVDLPDGTPTPTPIPTEALGFDAEYYLAMNPDVAAAGVDPLAHYTEFGWQEGRDPNALFDISYYLNQNPDVAAAQIDPLAHYIEFGWVEGRDPSYIFSGDLYLENNVDVAEAGVNPLVHYLYFGSTEGRDTFQATPEATGPQAPLVDAQFYFQNNPDVAKEGVDPSRHFAEFGWQEGRDPNAFFDIEYYLANNVDVAEAGINPVQHYLEYGAGEGRDPSAAFSTEDYLAANVDVAEAGVNPLQHYLEFGIAEGRPLAPVVEPVPDLV

Radius of gyration: 37.51 Å; chains: 1; bounding box: 99×59×105 Å

Secondary structure (DSSP, 8-state):
-PPPPEE--SSTTEEEEEE--SS-EEEEEE-TTS---S-EEEEEE-TT-PPPTT--EE----S-SS-EEEEEEPTT-EEEEEEE--SS---------PPPPTTS---PPPPPEEEEEE-TT--B--SS-B-S-EEEEEE-STT-EEEEEEEETTEEEEEEEEE--TTSEEEEEE--PPSEEEEEEEEEE-TT--B-PPPS---EEEEPPPPPPP--PPPPPEEEEEEETTEE-SSSEESSS--EEEEE-STT-EEEEEETTEEEEEEEE--TTSEEEEE---PPSEEEEEEEEEE-TTSPBPPPPSS-EEEEE-PPTTPPPPPP--GGGTT--HHHHHHH-HHHHHHT--HHHHIIIIITTTT--SBTTB-HHHHHHH-HHHHHHT--HHHHIIIIITTTT--SBTTB-HHHHHHH-HHHHHTT--HHHHIIIIIHHHT----PPP-----SSSTT--HHHHHHH-HHHHHHT--HHHHIIIIITTTT--SBTTB-HHHHHHH-HHHHHHT--HHHHIIIIITTTT--SBTTB-HHHHHHH-HHHHHHT--HHHHIIIIIHHHT--SS---PPPP---

InterPro domains:
  IPR013783 Immunoglobulin-like fold [G3DSA:2.60.40.10] (107-198)
  IPR013783 Immunoglobulin-like fold [G3DSA:2.60.40.10] (220-316)
  IPR044016 Bacterial Ig-like domain 13 [PF19077] (133-200)
  IPR044016 Bacterial Ig-like domain 13 [PF19077] (238-313)